Protein AF-A0A7S0N996-F1 (afdb_monomer_lite)

Structure (mmCIF, N/CA/C/O backbone):
data_AF-A0A7S0N996-F1
#
_entry.id   AF-A0A7S0N996-F1
#
loop_
_atom_site.group_PDB
_atom_site.id
_atom_site.type_symbol
_atom_site.label_atom_id
_atom_site.label_alt_id
_atom_site.label_comp_id
_atom_site.label_asym_id
_atom_site.label_entity_id
_atom_site.label_seq_id
_atom_site.pdbx_PDB_ins_code
_atom_site.Cartn_x
_atom_site.Cartn_y
_atom_site.Cartn_z
_atom_site.occupancy
_atom_site.B_iso_or_equiv
_atom_site.auth_seq_id
_atom_site.auth_comp_id
_atom_site.auth_asym_id
_atom_site.auth_atom_id
_atom_site.pdbx_PDB_model_num
ATOM 1 N N . GLY A 1 1 ? -35.778 27.002 -50.101 1.00 38.50 1 GLY A N 1
ATOM 2 C CA . GLY A 1 1 ? -34.423 27.244 -50.626 1.00 38.50 1 GLY A CA 1
ATOM 3 C C . GLY A 1 1 ? -33.429 27.182 -49.489 1.00 38.50 1 GLY A C 1
ATOM 4 O O . GLY A 1 1 ? -33.767 27.632 -48.405 1.00 38.50 1 GLY A O 1
ATOM 5 N N . ALA A 1 2 ? -32.257 26.606 -49.738 1.00 42.69 2 ALA A N 1
ATOM 6 C CA . ALA A 1 2 ? -31.027 26.689 -48.944 1.00 42.69 2 ALA A CA 1
ATOM 7 C C . ALA A 1 2 ? -29.924 26.054 -49.816 1.00 42.69 2 ALA A C 1
ATOM 9 O O . ALA A 1 2 ? -30.187 24.989 -50.382 1.00 42.69 2 ALA A O 1
ATOM 10 N N . PRO A 1 3 ? -28.748 26.674 -50.013 1.00 46.84 3 PRO A N 1
ATOM 11 C CA . PRO A 1 3 ? -27.712 26.084 -50.854 1.00 46.84 3 PRO A CA 1
ATOM 12 C C . PRO A 1 3 ? -27.053 24.897 -50.143 1.00 46.84 3 PRO A C 1
ATOM 14 O O . PRO A 1 3 ? -26.686 24.994 -48.972 1.00 46.84 3 PRO A O 1
ATOM 17 N N . GLN A 1 4 ? -26.852 23.792 -50.863 1.00 57.84 4 GLN A N 1
ATOM 18 C CA . GLN A 1 4 ? -25.904 22.764 -50.429 1.00 57.84 4 GLN A CA 1
ATOM 19 C C . GLN A 1 4 ? -24.494 23.379 -50.413 1.00 57.84 4 GLN A C 1
ATOM 21 O O . GLN A 1 4 ? -24.141 24.185 -51.275 1.00 57.84 4 GLN A O 1
ATOM 26 N N . SER A 1 5 ? -23.721 23.080 -49.370 1.00 52.94 5 SER A N 1
ATOM 27 C CA . SER A 1 5 ? -22.524 23.842 -49.004 1.00 52.94 5 SER A CA 1
ATOM 28 C C . SER A 1 5 ? -21.416 23.788 -50.059 1.00 52.94 5 SER A C 1
ATOM 30 O O . SER A 1 5 ? -20.897 22.714 -50.353 1.00 52.94 5 SER A O 1
ATOM 32 N N . ALA A 1 6 ? -20.957 24.958 -50.523 1.00 53.00 6 ALA A N 1
ATOM 33 C CA . ALA A 1 6 ? -19.865 25.094 -51.499 1.00 53.00 6 ALA A CA 1
ATOM 34 C C . ALA A 1 6 ? -18.548 24.402 -51.078 1.00 53.00 6 ALA A C 1
ATOM 36 O O . ALA A 1 6 ? -17.743 24.029 -51.934 1.00 53.00 6 ALA A O 1
ATOM 37 N N . ASN A 1 7 ? -18.352 24.164 -49.775 1.00 54.06 7 ASN A N 1
ATOM 38 C CA . ASN A 1 7 ? -17.233 23.386 -49.236 1.00 54.06 7 ASN A CA 1
ATOM 39 C C . ASN A 1 7 ? -17.129 21.975 -49.848 1.00 54.06 7 ASN A C 1
ATOM 41 O O . ASN A 1 7 ? -16.018 21.464 -49.974 1.00 54.06 7 ASN A O 1
ATOM 45 N N . ASP A 1 8 ? -18.246 21.367 -50.268 1.00 51.97 8 ASP A N 1
ATOM 46 C CA . ASP A 1 8 ? -18.259 20.004 -50.823 1.00 51.97 8 ASP A CA 1
ATOM 47 C C . ASP A 1 8 ? -17.981 19.932 -52.338 1.00 51.97 8 ASP A C 1
ATOM 49 O O . ASP A 1 8 ? -17.850 18.856 -52.913 1.00 51.97 8 ASP A O 1
ATOM 53 N N . ILE A 1 9 ? -17.831 21.087 -52.996 1.00 49.72 9 ILE A N 1
ATOM 54 C CA . ILE A 1 9 ? -17.288 21.177 -54.362 1.00 49.72 9 ILE A CA 1
ATOM 55 C C . ILE A 1 9 ? -15.764 21.372 -54.306 1.00 49.72 9 ILE A C 1
ATOM 57 O O . ILE A 1 9 ? -15.022 20.782 -55.094 1.00 49.72 9 ILE A O 1
ATOM 61 N N . PHE A 1 10 ? -15.269 22.123 -53.315 1.00 49.12 10 PHE A N 1
ATOM 62 C CA . PHE A 1 10 ? -13.830 22.244 -53.055 1.00 49.12 10 PHE A CA 1
ATOM 63 C C . PHE A 1 10 ? -13.195 20.927 -52.574 1.00 49.12 10 PHE A C 1
ATOM 65 O O . PHE A 1 10 ? -12.035 20.669 -52.902 1.00 49.12 10 PHE A O 1
ATOM 72 N N . SER A 1 11 ? -13.943 20.075 -51.859 1.00 53.28 11 SER A N 1
ATOM 73 C CA . SER A 1 11 ? -13.468 18.769 -51.370 1.00 53.28 11 SER A CA 1
ATOM 74 C C . SER A 1 11 ? -13.118 17.784 -52.498 1.00 53.28 11 SER A C 1
ATOM 76 O O . SER A 1 11 ? -12.162 17.020 -52.356 1.00 53.28 11 SER A O 1
ATOM 78 N N . MET A 1 12 ? -13.825 17.833 -53.636 1.00 54.50 12 MET A N 1
ATOM 79 C CA . MET A 1 12 ? -13.528 16.994 -54.806 1.00 54.50 12 MET A CA 1
ATOM 80 C C . MET A 1 12 ? -12.436 17.575 -55.714 1.00 54.50 12 MET A C 1
ATOM 82 O O . MET A 1 12 ? -11.621 16.814 -56.235 1.00 54.50 12 MET A O 1
ATOM 86 N N . PHE A 1 13 ? -12.384 18.899 -55.910 1.00 49.06 13 PHE A N 1
ATOM 87 C CA . PHE A 1 13 ? -11.410 19.494 -56.838 1.00 49.06 13 PHE A CA 1
ATOM 88 C C . PHE A 1 13 ? -9.989 19.566 -56.255 1.00 49.06 13 PHE A C 1
ATOM 90 O O . PHE A 1 13 ? -9.013 19.389 -56.982 1.00 49.06 13 PHE A O 1
ATOM 97 N N . PHE A 1 14 ? -9.845 19.700 -54.931 1.00 55.62 14 PHE A N 1
ATOM 98 C CA . PHE A 1 14 ? -8.566 19.486 -54.238 1.00 55.62 14 PHE A CA 1
ATOM 99 C C . PHE A 1 14 ? -8.318 17.994 -53.948 1.00 55.62 14 PHE A C 1
ATOM 101 O O . PHE A 1 14 ? -7.927 17.606 -52.844 1.00 55.62 14 PHE A O 1
ATOM 108 N N . GLY A 1 15 ? -8.492 17.156 -54.979 1.00 49.84 15 GLY A N 1
ATOM 109 C CA . GLY A 1 15 ? -8.227 15.710 -55.015 1.00 49.84 15 GLY A CA 1
ATOM 110 C C . GLY A 1 15 ? -6.738 15.347 -54.909 1.00 49.84 15 GLY A C 1
ATOM 111 O O . GLY A 1 15 ? -6.200 14.599 -55.718 1.00 49.84 15 GLY A O 1
ATOM 112 N N . GLY A 1 16 ? -6.057 15.905 -53.910 1.00 49.44 16 GLY A N 1
ATOM 113 C CA . GLY A 1 16 ? -4.620 15.809 -53.660 1.00 49.44 16 GLY A CA 1
ATOM 114 C C . GLY A 1 16 ? -4.308 15.475 -52.204 1.00 49.44 16 GLY A C 1
ATOM 115 O O . GLY A 1 16 ? -3.253 15.858 -51.699 1.00 49.44 16 GLY A O 1
ATOM 116 N N . GLY A 1 17 ? -5.230 14.779 -51.526 1.00 50.62 17 GLY A N 1
ATOM 117 C CA . GLY A 1 17 ? -5.144 14.354 -50.129 1.00 50.62 17 GLY A CA 1
ATOM 118 C C . GLY A 1 17 ? -4.004 13.371 -49.857 1.00 50.62 17 GLY A C 1
ATOM 119 O O . GLY A 1 17 ? -4.235 12.208 -49.525 1.00 50.62 17 GLY A O 1
ATOM 120 N N . ARG A 1 18 ? -2.757 13.852 -49.940 1.00 52.50 18 ARG A N 1
ATOM 121 C CA . ARG A 1 18 ? -1.587 13.222 -49.329 1.00 52.50 18 ARG A CA 1
ATOM 122 C C . ARG A 1 18 ? -1.895 13.056 -47.843 1.00 52.50 18 ARG A C 1
ATOM 124 O O . ARG A 1 18 ? -1.669 13.979 -47.065 1.00 52.50 18 ARG A O 1
ATOM 131 N N . ARG A 1 19 ? -2.369 11.869 -47.436 1.00 55.25 19 ARG A N 1
ATOM 132 C CA . ARG A 1 19 ? -2.269 11.423 -46.040 1.00 55.25 19 ARG A CA 1
ATOM 133 C C . ARG A 1 19 ? -0.824 11.668 -45.639 1.00 55.25 19 ARG A C 1
ATOM 135 O O . ARG A 1 19 ? 0.069 11.032 -46.200 1.00 55.25 19 ARG A O 1
ATOM 142 N N . GLN A 1 20 ? -0.603 12.636 -44.752 1.00 55.50 20 GLN A N 1
ATOM 143 C CA . GLN A 1 20 ? 0.731 13.048 -44.352 1.00 55.50 20 GLN A CA 1
ATOM 144 C C . GLN A 1 20 ? 1.367 11.859 -43.640 1.00 55.50 20 GLN A C 1
ATOM 146 O O . GLN A 1 20 ? 1.100 11.602 -42.468 1.00 55.50 20 GLN A O 1
ATOM 151 N N . LYS A 1 21 ? 2.144 11.078 -44.402 1.00 54.69 21 LYS A N 1
ATOM 152 C CA . LYS A 1 21 ? 2.903 9.933 -43.908 1.00 54.69 21 LYS A CA 1
ATOM 153 C C . LYS A 1 21 ? 3.664 10.451 -42.696 1.00 54.69 21 LYS A C 1
ATOM 155 O O . LYS A 1 21 ? 4.382 11.439 -42.824 1.00 54.69 21 LYS A O 1
ATOM 160 N N . GLN A 1 22 ? 3.423 9.870 -41.522 1.00 55.78 22 GLN A N 1
ATOM 161 C CA . GLN A 1 22 ? 4.000 10.374 -40.280 1.00 55.78 22 GLN A CA 1
ATOM 162 C C . GLN A 1 22 ? 5.508 10.104 -40.301 1.00 55.78 22 GLN A C 1
ATOM 164 O O . GLN A 1 22 ? 5.972 9.061 -39.854 1.00 55.78 22 GLN A O 1
ATOM 169 N N . THR A 1 23 ? 6.269 11.044 -40.864 1.00 57.09 23 THR A N 1
ATOM 170 C CA . THR A 1 23 ? 7.735 11.017 -40.992 1.00 57.09 23 THR A CA 1
ATOM 171 C C . THR A 1 23 ? 8.411 11.380 -39.663 1.00 57.09 23 THR A C 1
ATOM 173 O O . THR A 1 23 ? 9.421 12.075 -39.631 1.00 57.09 23 THR A O 1
ATOM 176 N N . GLY A 1 24 ? 7.828 10.935 -38.549 1.00 64.62 24 GLY A N 1
ATOM 177 C CA . GLY A 1 24 ? 8.501 10.880 -37.258 1.00 64.62 24 GLY A CA 1
ATOM 178 C C . GLY A 1 24 ? 9.167 9.512 -37.087 1.00 64.62 24 GLY A C 1
ATOM 179 O O . GLY A 1 24 ? 8.684 8.527 -37.657 1.00 64.62 24 GLY A O 1
ATOM 180 N N . PRO A 1 25 ? 10.253 9.407 -36.304 1.00 71.25 25 PRO A N 1
ATOM 181 C CA . PRO A 1 25 ? 10.722 8.106 -35.845 1.00 71.25 25 PRO A CA 1
ATOM 182 C C . PRO A 1 25 ? 9.594 7.424 -35.059 1.00 71.25 25 PRO A C 1
ATOM 184 O O . PRO A 1 25 ? 8.898 8.065 -34.268 1.00 71.25 25 PRO A O 1
ATOM 187 N N . LYS A 1 26 ? 9.389 6.122 -35.282 1.00 80.69 26 LYS A N 1
ATOM 188 C CA . LYS A 1 26 ? 8.405 5.351 -34.507 1.00 80.69 26 LYS A CA 1
ATOM 189 C C . LYS A 1 26 ? 8.825 5.336 -33.031 1.00 80.69 26 LYS A C 1
ATOM 191 O O . LYS A 1 26 ? 10.022 5.327 -32.748 1.00 80.69 26 LYS A O 1
ATOM 196 N N . LYS A 1 27 ? 7.861 5.290 -32.108 1.00 86.25 27 LYS A N 1
ATOM 197 C CA . LYS A 1 27 ? 8.121 4.906 -30.712 1.00 86.25 27 LYS A CA 1
ATOM 198 C C . LYS A 1 27 ? 8.148 3.375 -30.613 1.00 86.25 27 LYS A C 1
ATOM 200 O O . LYS A 1 27 ? 7.393 2.714 -31.330 1.00 86.25 27 LYS A O 1
ATOM 205 N N . GLY A 1 28 ? 8.999 2.835 -29.750 1.00 87.19 28 GLY A N 1
ATOM 206 C CA . GLY A 1 28 ? 8.935 1.454 -29.281 1.00 87.19 28 GLY A CA 1
ATOM 207 C C . GLY A 1 28 ? 7.719 1.209 -28.384 1.00 87.19 28 GLY A C 1
ATOM 208 O O . GLY A 1 28 ? 6.983 2.135 -28.037 1.00 87.19 28 GLY A O 1
ATOM 209 N N . GLU A 1 29 ? 7.505 -0.053 -28.027 1.00 90.19 29 GLU A N 1
ATOM 210 C CA . GLU A 1 29 ? 6.394 -0.477 -27.172 1.00 90.19 29 GLU A CA 1
ATOM 211 C C . GLU A 1 29 ? 6.704 -0.216 -25.688 1.00 90.19 29 GLU A C 1
ATOM 213 O O . GLU A 1 29 ? 7.838 -0.387 -25.235 1.00 90.19 29 GLU A O 1
ATOM 218 N N . ASP A 1 30 ? 5.691 0.209 -24.929 1.00 94.38 30 ASP A N 1
ATOM 219 C CA . ASP A 1 30 ? 5.828 0.560 -23.512 1.00 94.38 30 ASP A CA 1
ATOM 220 C C . ASP A 1 30 ? 5.739 -0.689 -22.620 1.00 94.38 30 ASP A C 1
ATOM 222 O O . ASP A 1 30 ? 4.829 -1.510 -22.760 1.00 94.38 30 ASP A O 1
ATOM 226 N N . VAL A 1 31 ? 6.661 -0.826 -21.663 1.00 93.50 31 VAL A N 1
ATOM 227 C CA . VAL A 1 31 ? 6.769 -2.014 -20.799 1.00 93.50 31 VAL A CA 1
ATOM 228 C C . VAL A 1 31 ? 6.106 -1.745 -19.451 1.00 93.50 31 VAL A C 1
ATOM 230 O O . VAL A 1 31 ? 6.525 -0.864 -18.702 1.00 93.50 31 VAL A O 1
ATOM 233 N N . VAL A 1 32 ? 5.077 -2.526 -19.113 1.00 95.25 32 VAL A N 1
ATOM 234 C CA . VAL A 1 32 ? 4.326 -2.379 -17.857 1.00 95.25 32 VAL A CA 1
ATOM 235 C C . VAL A 1 32 ? 4.833 -3.364 -16.802 1.00 95.25 32 VAL A C 1
ATOM 237 O O . VAL A 1 32 ? 4.726 -4.575 -16.980 1.00 95.25 32 VAL A O 1
ATOM 240 N N . HIS A 1 33 ? 5.313 -2.851 -15.669 1.00 94.62 33 HIS A N 1
ATOM 241 C CA . HIS A 1 33 ? 5.739 -3.654 -14.519 1.00 94.62 33 HIS A CA 1
ATOM 242 C C . HIS A 1 33 ? 4.895 -3.330 -13.284 1.00 94.62 33 HIS A C 1
ATOM 244 O O . HIS A 1 33 ? 4.773 -2.174 -12.887 1.00 94.62 33 HIS A O 1
ATOM 250 N N . GLN A 1 34 ? 4.326 -4.348 -12.639 1.00 95.44 34 GLN A N 1
ATOM 251 C CA . GLN A 1 34 ? 3.643 -4.174 -11.355 1.00 95.44 34 GLN A CA 1
ATOM 252 C C . GLN A 1 34 ? 4.662 -4.220 -10.210 1.00 95.44 34 GLN A C 1
ATOM 254 O O . GLN A 1 34 ? 5.516 -5.104 -10.171 1.00 95.44 34 GLN A O 1
ATOM 259 N N . ILE A 1 35 ? 4.574 -3.262 -9.286 1.00 95.06 35 ILE A N 1
ATOM 260 C CA . ILE A 1 35 ? 5.401 -3.196 -8.078 1.00 95.06 35 ILE A CA 1
ATOM 261 C C . ILE A 1 35 ? 4.498 -3.389 -6.866 1.00 95.06 35 ILE A C 1
ATOM 263 O O . ILE A 1 35 ? 3.675 -2.521 -6.587 1.00 95.06 35 ILE A O 1
ATOM 267 N N . SER A 1 36 ? 4.696 -4.462 -6.105 1.00 94.88 36 SER A N 1
ATOM 268 C CA . SER A 1 36 ? 4.076 -4.617 -4.785 1.00 94.88 36 SER A CA 1
ATOM 269 C C . SER A 1 36 ? 4.712 -3.649 -3.771 1.00 94.88 36 SER A C 1
ATOM 271 O O . SER A 1 36 ? 5.942 -3.505 -3.758 1.00 94.88 36 SER A O 1
ATOM 273 N N . VAL A 1 37 ? 3.910 -2.935 -2.973 1.00 95.75 37 VAL A N 1
ATOM 274 C CA . VAL A 1 37 ? 4.365 -1.885 -2.038 1.00 95.75 37 VAL A CA 1
ATOM 275 C C . VAL A 1 37 ? 3.580 -1.923 -0.724 1.00 95.75 37 VAL A C 1
ATOM 277 O O . VAL A 1 37 ? 2.347 -1.926 -0.731 1.00 95.75 37 VAL A O 1
ATOM 280 N N . ASP A 1 38 ? 4.298 -1.866 0.399 1.00 95.44 38 ASP A N 1
ATOM 281 C CA . ASP A 1 38 ? 3.735 -1.814 1.750 1.00 95.44 38 ASP A CA 1
ATOM 282 C C . ASP A 1 38 ? 2.984 -0.509 2.055 1.00 95.44 38 ASP A C 1
ATOM 284 O O . ASP A 1 38 ? 3.335 0.578 1.588 1.00 95.44 38 ASP A O 1
ATOM 288 N N . LEU A 1 39 ? 2.006 -0.570 2.962 1.00 95.31 39 LEU A N 1
ATOM 289 C CA . LEU A 1 39 ? 1.338 0.638 3.463 1.00 95.31 39 LEU A CA 1
ATOM 290 C C . LEU A 1 39 ? 2.283 1.586 4.222 1.00 95.31 39 LEU A C 1
ATOM 292 O O . LEU A 1 39 ? 2.136 2.803 4.112 1.00 95.31 39 LEU A O 1
ATOM 296 N N . ALA A 1 40 ? 3.286 1.051 4.925 1.00 94.38 40 ALA A N 1
ATOM 297 C CA . ALA A 1 40 ? 4.324 1.852 5.576 1.00 94.38 40 ALA A CA 1
ATOM 298 C C . ALA A 1 40 ? 5.247 2.558 4.562 1.00 94.38 40 ALA A C 1
ATOM 300 O O . ALA A 1 40 ? 5.635 3.707 4.786 1.00 94.38 40 ALA A O 1
ATOM 301 N N . ASP A 1 41 ? 5.535 1.917 3.423 1.00 95.12 41 ASP A N 1
ATOM 302 C CA . ASP A 1 41 ? 6.307 2.503 2.321 1.00 95.12 41 ASP A CA 1
ATOM 303 C C . ASP A 1 41 ? 5.535 3.650 1.648 1.00 95.12 41 ASP A C 1
ATOM 305 O O . ASP A 1 41 ? 6.104 4.709 1.390 1.00 95.12 41 ASP A O 1
ATOM 309 N N . LEU A 1 42 ? 4.227 3.479 1.415 1.00 95.00 42 LEU A N 1
ATOM 310 C CA . LEU A 1 42 ? 3.353 4.522 0.850 1.00 95.00 42 LEU A CA 1
ATOM 311 C C . LEU A 1 42 ? 3.148 5.719 1.794 1.00 95.00 42 LEU A C 1
ATOM 313 O O . LEU A 1 42 ? 2.831 6.819 1.338 1.00 95.00 42 LEU A O 1
ATOM 317 N N . TYR A 1 43 ? 3.298 5.518 3.104 1.00 95.56 43 TYR A N 1
ATOM 318 C CA . TYR A 1 43 ? 3.200 6.578 4.108 1.00 95.56 43 TYR A CA 1
ATOM 319 C C . TYR A 1 43 ? 4.516 7.366 4.221 1.00 95.56 43 TYR A C 1
ATOM 321 O O . TYR A 1 43 ? 4.519 8.597 4.162 1.00 95.56 43 TYR A O 1
ATOM 329 N N . ASN A 1 44 ? 5.648 6.665 4.345 1.00 93.81 44 ASN A N 1
ATOM 330 C CA . ASN A 1 44 ? 6.962 7.282 4.552 1.00 93.81 44 ASN A CA 1
ATOM 331 C C . ASN A 1 44 ? 7.631 7.767 3.254 1.00 93.81 44 ASN A C 1
ATOM 333 O O . ASN A 1 44 ? 8.446 8.690 3.300 1.00 93.81 44 ASN A O 1
ATOM 337 N N . GLY A 1 45 ? 7.260 7.200 2.105 1.00 94.06 45 GLY A N 1
ATOM 338 C CA . GLY A 1 45 ? 7.967 7.370 0.837 1.00 94.06 45 GLY A CA 1
ATOM 339 C C . GLY A 1 45 ? 9.254 6.537 0.795 1.00 94.06 45 GLY A C 1
ATOM 340 O O . GLY A 1 45 ? 9.939 6.370 1.805 1.00 94.06 45 GLY A O 1
ATOM 341 N N . LYS A 1 46 ? 9.587 5.976 -0.372 1.00 94.94 46 LYS A N 1
ATOM 342 C CA . LYS A 1 46 ? 10.714 5.037 -0.521 1.00 94.94 46 LYS A CA 1
ATOM 343 C C . LYS A 1 46 ? 11.226 4.990 -1.954 1.00 94.94 46 LYS A C 1
ATOM 345 O O . LYS A 1 46 ? 10.450 5.079 -2.898 1.00 94.94 46 LYS A O 1
ATOM 350 N N . VAL A 1 47 ? 12.526 4.776 -2.123 1.00 95.75 47 VAL A N 1
ATOM 351 C CA . VAL A 1 47 ? 13.123 4.478 -3.432 1.00 95.75 47 VAL A CA 1
ATOM 352 C C . VAL A 1 47 ? 13.275 2.964 -3.554 1.00 95.75 47 VAL A C 1
ATOM 354 O O . VAL A 1 47 ? 14.043 2.357 -2.807 1.00 95.75 47 VAL A O 1
ATOM 357 N N . LYS A 1 48 ? 12.532 2.333 -4.471 1.00 94.94 48 LYS A N 1
ATOM 358 C CA . LYS A 1 48 ? 12.603 0.883 -4.714 1.00 94.94 48 LYS A CA 1
ATOM 359 C C . LYS A 1 48 ? 13.370 0.621 -6.009 1.00 94.94 48 LYS A C 1
ATOM 361 O O . LYS A 1 48 ? 12.895 0.948 -7.095 1.00 94.94 48 LYS A O 1
ATOM 366 N N . LYS A 1 49 ? 14.568 0.043 -5.889 1.00 95.25 49 LYS A N 1
ATOM 367 C CA . LYS A 1 49 ? 15.419 -0.309 -7.036 1.00 95.25 49 LYS A CA 1
ATOM 368 C C . LYS A 1 49 ? 14.955 -1.635 -7.641 1.00 95.25 49 LYS A C 1
ATOM 370 O O . LYS A 1 49 ? 14.751 -2.602 -6.908 1.00 95.25 49 LYS A O 1
ATOM 375 N N . LEU A 1 50 ? 14.792 -1.684 -8.959 1.00 93.75 50 LEU A N 1
ATOM 376 C CA . LEU A 1 50 ? 14.309 -2.849 -9.701 1.00 93.75 50 LEU A CA 1
ATOM 377 C C . LEU A 1 50 ? 15.211 -3.120 -10.902 1.00 93.75 50 LEU A C 1
ATOM 379 O O . LEU A 1 50 ? 15.525 -2.215 -11.669 1.00 93.75 50 LEU A O 1
ATOM 383 N N . ALA A 1 51 ? 15.614 -4.378 -11.074 1.00 94.19 51 ALA A N 1
ATOM 384 C CA . ALA A 1 51 ? 16.382 -4.800 -12.237 1.00 94.19 51 ALA A CA 1
ATOM 385 C C . ALA A 1 51 ? 15.444 -5.264 -13.358 1.00 94.19 51 ALA A C 1
ATOM 387 O O . ALA A 1 51 ? 14.651 -6.182 -13.152 1.00 94.19 51 ALA A O 1
ATOM 388 N N . ILE A 1 52 ? 15.570 -4.659 -14.537 1.00 93.75 52 ILE A N 1
ATOM 389 C CA . ILE A 1 52 ? 14.816 -4.986 -15.750 1.00 93.75 52 ILE A CA 1
ATOM 390 C C . ILE A 1 52 ? 15.806 -5.426 -16.829 1.00 93.75 52 ILE A C 1
ATOM 392 O O . ILE A 1 52 ? 16.878 -4.844 -16.983 1.00 93.75 52 ILE A O 1
ATOM 396 N N . ASN A 1 53 ? 15.445 -6.462 -17.583 1.00 92.62 53 ASN A N 1
ATOM 397 C CA . ASN A 1 53 ? 16.242 -6.946 -18.706 1.00 92.62 53 ASN A CA 1
ATOM 398 C C . ASN A 1 53 ? 15.721 -6.302 -19.998 1.00 92.62 53 ASN A C 1
ATOM 400 O O . ASN A 1 53 ? 14.754 -6.800 -20.575 1.00 92.62 53 ASN A O 1
ATOM 404 N N . ARG A 1 54 ? 16.349 -5.206 -20.437 1.00 92.38 54 ARG A N 1
ATOM 405 C CA . ARG A 1 54 ? 16.021 -4.516 -21.697 1.00 92.38 54 ARG A CA 1
ATOM 406 C C . ARG A 1 54 ? 16.830 -5.081 -22.866 1.00 92.38 54 ARG A C 1
ATOM 408 O O . ARG A 1 54 ? 17.946 -5.571 -22.682 1.00 92.38 54 ARG A O 1
ATOM 415 N N . LYS A 1 55 ? 16.286 -5.013 -24.079 1.00 91.06 55 LYS A N 1
ATOM 416 C CA . LYS A 1 55 ? 17.004 -5.301 -25.330 1.00 91.06 55 LYS A CA 1
ATOM 417 C C . LYS A 1 55 ? 17.616 -4.013 -25.876 1.00 91.06 55 LYS A C 1
ATOM 419 O O . LYS A 1 55 ? 16.925 -3.007 -26.005 1.00 91.06 55 LYS A O 1
ATOM 424 N N . VAL A 1 56 ? 18.900 -4.070 -26.216 1.00 90.88 56 VAL A N 1
ATOM 425 C CA . VAL A 1 56 ? 19.688 -2.956 -26.768 1.00 90.88 56 VAL A CA 1
ATOM 426 C C . VAL A 1 56 ? 20.444 -3.470 -28.003 1.00 90.88 56 VAL A C 1
ATOM 428 O O . VAL A 1 56 ? 20.962 -4.593 -27.959 1.00 90.88 56 VAL A O 1
ATOM 431 N N . PRO A 1 57 ? 20.526 -2.724 -29.121 1.00 89.25 57 PRO A N 1
ATOM 432 C CA . PRO A 1 57 ? 21.379 -3.106 -30.247 1.00 89.25 57 PRO A CA 1
ATOM 433 C C . PRO A 1 57 ? 22.853 -3.145 -29.815 1.00 89.25 57 PRO A C 1
ATOM 435 O O . PRO A 1 57 ? 23.319 -2.247 -29.122 1.00 89.25 57 PRO A O 1
ATOM 438 N N . VAL A 1 58 ? 23.606 -4.171 -30.234 1.00 85.38 58 VAL A N 1
ATOM 439 C CA . VAL A 1 58 ? 25.035 -4.321 -29.867 1.00 85.38 58 VAL A CA 1
ATOM 440 C C . VAL A 1 58 ? 25.863 -3.103 -30.297 1.00 85.38 58 VAL A C 1
ATOM 442 O O . VAL A 1 58 ? 26.719 -2.660 -29.538 1.00 85.38 58 VAL A O 1
ATOM 445 N N . ASN A 1 59 ? 25.557 -2.552 -31.475 1.00 83.56 59 ASN A N 1
ATOM 446 C CA . ASN A 1 59 ? 26.109 -1.304 -31.991 1.00 83.56 59 ASN A CA 1
ATOM 447 C C . ASN A 1 59 ? 24.932 -0.322 -32.177 1.00 83.56 59 ASN A C 1
ATOM 449 O O . ASN A 1 59 ? 24.160 -0.516 -33.120 1.00 83.56 59 ASN A O 1
ATOM 453 N N . PRO A 1 60 ? 24.730 0.682 -31.301 1.00 72.56 60 PRO A N 1
ATOM 454 C CA . PRO A 1 60 ? 23.595 1.604 -31.409 1.00 72.56 60 PRO A CA 1
ATOM 455 C C . PRO A 1 60 ? 23.747 2.625 -32.550 1.00 72.56 60 PRO A C 1
ATOM 457 O O . PRO A 1 60 ? 22.744 3.020 -33.142 1.00 72.56 60 PRO A O 1
ATOM 460 N N . ASP A 1 61 ? 24.983 3.007 -32.888 1.00 74.69 61 ASP A N 1
ATOM 461 C CA . ASP A 1 61 ? 25.297 4.020 -33.909 1.00 74.69 61 ASP A CA 1
ATOM 462 C C . ASP A 1 61 ? 25.458 3.441 -35.330 1.00 74.69 61 ASP A C 1
ATOM 464 O O . ASP A 1 61 ? 25.486 4.182 -36.317 1.00 74.69 61 ASP A O 1
ATOM 468 N N . GLU A 1 62 ? 25.571 2.113 -35.469 1.00 78.19 62 GLU A N 1
ATOM 469 C CA . GLU A 1 62 ? 25.706 1.461 -36.777 1.00 78.19 62 GLU A CA 1
ATOM 470 C C . GLU A 1 62 ? 24.345 1.394 -37.487 1.00 78.19 62 GLU A C 1
ATOM 472 O O . GLU A 1 62 ? 23.335 0.968 -36.921 1.00 78.19 62 GLU A O 1
ATOM 477 N N . LYS A 1 63 ? 24.308 1.777 -38.770 1.00 76.44 63 LYS A N 1
ATOM 478 C CA . LYS A 1 63 ? 23.094 1.639 -39.586 1.00 76.44 63 LYS A CA 1
ATOM 479 C C . LYS A 1 63 ? 22.721 0.152 -39.703 1.00 76.44 63 LYS A C 1
ATOM 481 O O . LYS A 1 63 ? 23.573 -0.649 -40.090 1.00 76.44 63 LYS A O 1
ATOM 486 N N . PRO A 1 64 ? 21.466 -0.233 -39.411 1.00 80.44 64 PRO A N 1
ATOM 487 C CA . PRO A 1 64 ? 21.073 -1.635 -39.373 1.00 80.44 64 PRO A CA 1
ATOM 488 C C . PRO A 1 64 ? 21.153 -2.251 -40.776 1.00 80.44 64 PRO A C 1
ATOM 490 O O . PRO A 1 64 ? 20.770 -1.617 -41.763 1.00 80.44 64 PRO A O 1
ATOM 493 N N . LYS A 1 65 ? 21.660 -3.485 -40.882 1.00 84.62 65 LYS A N 1
ATOM 494 C CA . LYS A 1 65 ? 21.901 -4.126 -42.186 1.00 84.62 65 LYS A CA 1
ATOM 495 C C . LYS A 1 65 ? 20.577 -4.434 -42.877 1.00 84.62 65 LYS A C 1
ATOM 497 O O . LYS A 1 65 ? 19.653 -4.924 -42.234 1.00 84.62 65 LYS A O 1
ATOM 502 N N . ALA A 1 66 ? 20.474 -4.157 -44.174 1.00 86.31 66 ALA A N 1
ATOM 503 C CA . ALA A 1 66 ? 19.287 -4.491 -44.958 1.00 86.31 66 ALA A CA 1
ATOM 504 C C . ALA A 1 66 ? 18.970 -5.996 -44.866 1.00 86.31 66 ALA A C 1
ATOM 506 O O . ALA A 1 66 ? 19.878 -6.819 -44.810 1.00 86.31 66 ALA A O 1
ATOM 507 N N . CYS A 1 67 ? 17.687 -6.371 -44.846 1.00 87.06 67 CYS A N 1
ATOM 508 C CA . CYS A 1 67 ? 17.302 -7.772 -44.992 1.00 87.06 67 CYS A CA 1
ATOM 509 C C . CYS A 1 67 ? 17.110 -8.103 -46.477 1.00 87.06 67 CYS A C 1
ATOM 511 O O . CYS A 1 67 ? 16.053 -7.811 -47.048 1.00 87.06 67 CYS A O 1
ATOM 513 N N . ASP A 1 68 ? 18.122 -8.746 -47.064 1.00 88.00 68 ASP A N 1
ATOM 514 C CA . ASP A 1 68 ? 18.171 -9.156 -48.477 1.00 88.00 68 ASP A CA 1
ATOM 515 C C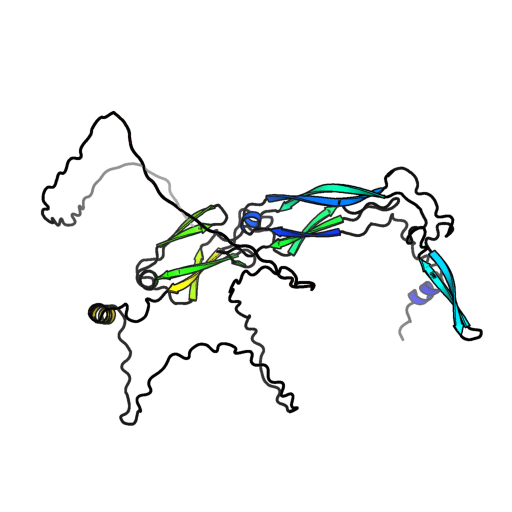 . ASP A 1 68 ? 16.929 -9.964 -48.878 1.00 88.00 68 ASP A C 1
ATOM 517 O O . ASP A 1 68 ? 16.319 -9.742 -49.916 1.00 88.00 68 ASP A O 1
ATOM 521 N N . ALA A 1 69 ? 16.471 -10.850 -47.990 1.00 87.12 69 ALA A N 1
ATOM 522 C CA . ALA A 1 69 ? 15.344 -11.748 -48.235 1.00 87.12 69 ALA A CA 1
ATOM 523 C C . ALA A 1 69 ? 13.949 -11.073 -48.184 1.00 87.12 69 ALA A C 1
ATOM 525 O O . ALA A 1 69 ? 12.941 -11.778 -48.069 1.00 87.12 69 ALA A O 1
ATOM 526 N N . CYS A 1 70 ? 13.869 -9.736 -48.207 1.00 85.00 70 CYS A N 1
ATOM 527 C CA . CYS A 1 70 ? 12.624 -8.975 -48.392 1.00 85.00 70 CYS A CA 1
ATOM 528 C C . CYS A 1 70 ? 12.821 -7.561 -48.985 1.00 85.00 70 CYS A C 1
ATOM 530 O O . CYS A 1 70 ? 11.923 -6.730 -48.851 1.00 85.00 70 CYS A O 1
ATOM 532 N N . ASP A 1 71 ? 13.976 -7.249 -49.586 1.00 85.19 71 ASP A N 1
ATOM 533 C CA . ASP A 1 71 ? 14.322 -5.920 -50.133 1.00 85.19 71 ASP A CA 1
ATOM 534 C C . ASP A 1 71 ? 14.053 -4.743 -49.172 1.00 85.19 71 ASP A C 1
ATOM 536 O O . ASP A 1 71 ? 13.509 -3.709 -49.563 1.00 85.19 71 ASP A O 1
ATOM 540 N N . THR A 1 72 ? 14.359 -4.901 -47.880 1.00 81.69 72 THR A N 1
ATOM 541 C CA . THR A 1 72 ? 14.002 -3.970 -46.779 1.00 81.69 72 THR A CA 1
ATOM 542 C C . THR A 1 72 ? 12.509 -3.734 -46.503 1.00 81.69 72 THR A C 1
ATOM 544 O O . THR A 1 72 ? 12.165 -2.988 -45.588 1.00 81.69 72 THR A O 1
ATOM 547 N N . ARG A 1 73 ? 11.590 -4.408 -47.205 1.00 84.69 73 ARG A N 1
ATOM 548 C CA . ARG A 1 73 ? 10.134 -4.193 -47.072 1.00 84.69 73 ARG A CA 1
ATOM 549 C C . ARG A 1 73 ? 9.549 -4.756 -45.773 1.00 84.69 73 ARG A C 1
ATOM 551 O O . ARG A 1 73 ? 8.414 -4.437 -45.436 1.00 84.69 73 ARG A O 1
ATOM 558 N N . GLY A 1 74 ? 10.280 -5.631 -45.077 1.00 84.56 74 GLY A N 1
ATOM 559 C CA . GLY A 1 74 ? 9.844 -6.320 -43.851 1.00 84.56 74 GLY A CA 1
ATOM 560 C C . GLY A 1 74 ? 8.834 -7.451 -44.079 1.00 84.56 74 GLY A C 1
ATOM 561 O O . GLY A 1 74 ? 8.624 -8.285 -43.202 1.00 84.56 74 GLY A O 1
ATOM 562 N N . VAL A 1 75 ? 8.244 -7.531 -45.270 1.00 90.62 75 VAL A N 1
ATOM 563 C CA . VAL A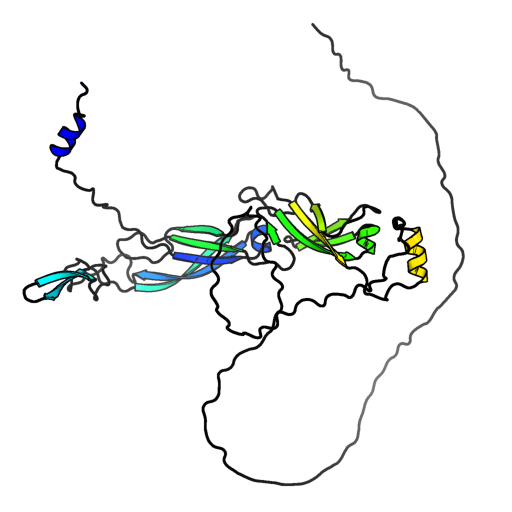 1 75 ? 7.185 -8.474 -45.641 1.00 90.62 75 VAL A CA 1
ATOM 564 C C . VAL A 1 75 ? 7.492 -9.136 -46.982 1.00 90.62 75 VAL A C 1
ATOM 566 O O . VAL A 1 75 ? 8.143 -8.544 -47.843 1.00 90.62 75 VAL A O 1
ATOM 569 N N . ARG A 1 76 ? 6.996 -10.359 -47.170 1.00 87.94 76 ARG A N 1
ATOM 570 C CA . ARG A 1 76 ? 7.008 -11.092 -48.442 1.00 87.94 76 ARG A CA 1
ATOM 571 C C . ARG A 1 76 ? 5.577 -11.283 -48.937 1.00 87.94 76 ARG A C 1
ATOM 573 O O . ARG A 1 76 ? 4.655 -11.432 -48.139 1.00 87.94 76 ARG A O 1
ATOM 580 N N . MET A 1 77 ? 5.390 -11.316 -50.252 1.00 87.69 77 MET A N 1
ATOM 581 C CA . MET A 1 77 ? 4.108 -11.695 -50.850 1.00 87.69 77 MET A CA 1
ATOM 582 C C . MET A 1 77 ? 4.092 -13.215 -51.025 1.00 87.69 77 MET A C 1
ATOM 584 O O . MET A 1 77 ? 4.839 -13.746 -51.843 1.00 87.69 77 MET A O 1
ATOM 588 N N . MET A 1 78 ? 3.272 -13.915 -50.242 1.00 86.75 78 MET A N 1
ATOM 589 C CA . MET A 1 78 ? 3.064 -15.355 -50.372 1.00 86.75 78 MET A CA 1
ATOM 590 C C . MET A 1 78 ? 1.791 -15.617 -51.179 1.00 86.75 78 MET A C 1
ATOM 592 O O . MET A 1 78 ? 0.725 -15.075 -50.891 1.00 86.75 78 MET A O 1
ATOM 596 N N . THR A 1 79 ? 1.900 -16.459 -52.198 1.00 88.25 79 THR A N 1
ATOM 597 C CA . THR A 1 79 ? 0.809 -16.746 -53.134 1.00 88.25 79 THR A CA 1
ATOM 598 C C . THR A 1 79 ? 0.085 -18.019 -52.704 1.00 88.25 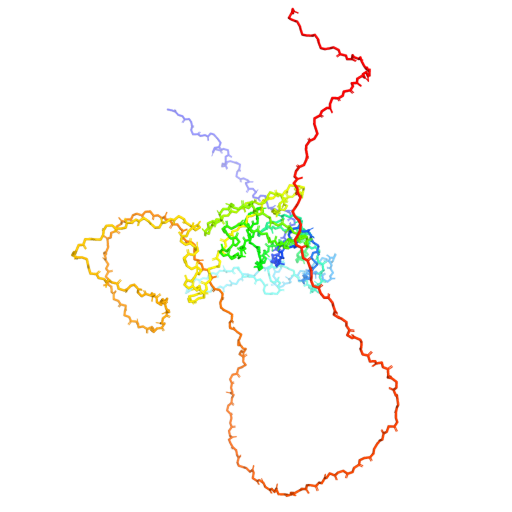79 THR A C 1
ATOM 600 O O . THR A 1 79 ? 0.623 -19.113 -52.853 1.00 88.25 79 THR A O 1
ATOM 603 N N . ARG A 1 80 ? -1.134 -17.893 -52.164 1.00 88.00 80 ARG A N 1
ATOM 604 C CA . ARG A 1 80 ? -1.954 -19.024 -51.705 1.00 88.00 80 ARG A CA 1
ATOM 605 C C . ARG A 1 80 ? -3.086 -19.298 -52.695 1.00 88.00 80 ARG A C 1
ATOM 607 O O . ARG A 1 80 ? -3.925 -18.436 -52.942 1.00 88.00 80 ARG A O 1
ATOM 614 N N . GLN A 1 81 ? -3.138 -20.513 -53.234 1.00 84.75 81 GLN A N 1
ATOM 615 C CA . GLN A 1 81 ? -4.322 -20.995 -53.950 1.00 84.75 81 GLN A CA 1
ATOM 616 C C . GLN A 1 81 ? -5.431 -21.316 -52.940 1.00 84.75 81 GLN A C 1
ATOM 618 O O . GLN A 1 81 ? -5.168 -21.922 -51.899 1.00 84.75 81 GLN A O 1
ATOM 623 N N . ILE A 1 82 ? -6.653 -20.867 -53.230 1.00 86.81 82 ILE A N 1
ATOM 624 C CA . ILE A 1 82 ? -7.839 -21.056 -52.371 1.00 86.81 82 ILE A CA 1
ATOM 625 C C . ILE A 1 82 ? -8.911 -21.900 -53.077 1.00 86.81 82 ILE A C 1
ATOM 627 O O . ILE A 1 82 ? -9.710 -22.559 -52.419 1.00 86.81 82 ILE A O 1
ATOM 631 N N . GLY A 1 83 ? -8.871 -21.967 -54.408 1.00 90.19 83 GLY A N 1
ATOM 632 C CA . GLY A 1 83 ? -9.655 -22.898 -55.215 1.00 90.19 83 GLY A CA 1
ATOM 633 C C . GLY A 1 83 ? -9.121 -22.968 -56.649 1.00 90.19 83 GLY A C 1
ATOM 634 O O . GLY A 1 83 ? -8.191 -22.227 -56.987 1.00 90.19 83 GLY A O 1
ATOM 635 N N . PRO A 1 84 ? -9.694 -23.827 -57.511 1.00 86.88 84 PRO A N 1
ATOM 636 C CA . PRO A 1 84 ? -9.350 -23.877 -58.931 1.00 86.88 84 PRO A CA 1
ATOM 637 C C . PRO A 1 84 ? -9.477 -22.488 -59.575 1.00 86.88 84 PRO A C 1
ATOM 639 O O . PRO A 1 84 ? -10.516 -21.844 -59.471 1.00 86.88 84 PRO A O 1
ATOM 642 N N . GLY A 1 85 ? -8.395 -21.992 -60.181 1.00 85.00 85 GLY A N 1
ATOM 643 C CA . GLY A 1 85 ? -8.334 -20.649 -60.777 1.00 85.00 85 GLY A CA 1
ATOM 644 C C . GLY A 1 85 ? -8.285 -19.467 -59.790 1.00 85.00 85 GLY A C 1
ATOM 645 O O . GLY A 1 85 ? -8.042 -18.344 -60.222 1.00 85.00 85 GLY A O 1
ATOM 646 N N . MET A 1 86 ? -8.455 -19.681 -58.478 1.00 84.56 86 MET A N 1
ATOM 647 C CA . MET A 1 86 ? -8.479 -18.611 -57.472 1.00 84.56 86 MET A CA 1
ATOM 648 C C . MET A 1 86 ? -7.180 -18.545 -56.662 1.00 84.56 86 MET A C 1
ATOM 650 O O . MET A 1 86 ? -6.934 -19.340 -55.748 1.00 84.56 86 MET A O 1
ATOM 654 N N . ILE A 1 87 ? -6.369 -17.537 -56.985 1.00 87.56 87 ILE A N 1
ATOM 655 C CA . ILE A 1 87 ? -5.094 -17.223 -56.339 1.00 87.56 87 ILE A CA 1
ATOM 656 C C . ILE A 1 87 ? -5.258 -15.970 -55.469 1.00 87.56 87 ILE A C 1
ATOM 658 O O . ILE A 1 87 ? -5.543 -14.895 -55.991 1.00 87.56 87 ILE A O 1
ATOM 662 N N . GLN A 1 88 ? -5.007 -16.079 -54.162 1.00 86.75 88 GLN A N 1
ATOM 663 C CA . GLN A 1 88 ? -4.860 -14.921 -53.279 1.00 86.75 88 GLN A CA 1
ATOM 664 C C . GLN A 1 88 ? -3.379 -14.677 -52.977 1.00 86.75 88 GLN A C 1
ATOM 666 O O . GLN A 1 88 ? -2.699 -15.514 -52.383 1.00 86.75 88 GLN A O 1
ATOM 671 N N . GLN A 1 89 ? -2.880 -13.495 -53.335 1.00 87.56 89 GLN A N 1
ATOM 672 C CA . GLN A 1 89 ? -1.614 -13.001 -52.800 1.00 87.56 89 GLN A CA 1
ATOM 673 C C . GLN A 1 89 ? -1.858 -12.450 -51.390 1.00 87.56 89 GLN A C 1
ATOM 675 O O . GLN A 1 89 ? -2.673 -11.547 -51.207 1.00 87.56 89 GLN A O 1
ATOM 680 N N . MET A 1 90 ? -1.163 -12.994 -50.393 1.00 89.12 90 MET A N 1
ATOM 681 C CA . MET A 1 90 ? -1.206 -12.533 -49.006 1.00 89.12 90 MET A CA 1
ATOM 682 C C . MET A 1 90 ? 0.152 -11.982 -48.579 1.00 89.12 90 MET A C 1
ATOM 684 O O . MET A 1 90 ? 1.202 -12.534 -48.903 1.00 89.12 90 MET A O 1
ATOM 688 N N . GLN A 1 91 ? 0.131 -10.871 -47.850 1.00 88.56 91 GLN A N 1
ATOM 689 C CA . GLN A 1 91 ? 1.332 -10.244 -47.315 1.00 88.56 91 GLN A CA 1
ATOM 690 C C . GLN A 1 91 ? 1.693 -10.914 -45.984 1.00 88.56 91 GLN A C 1
ATOM 692 O O . GLN A 1 91 ? 0.944 -10.818 -45.015 1.00 88.56 91 GLN A O 1
ATOM 697 N N . VAL A 1 92 ? 2.828 -11.610 -45.953 1.00 90.62 92 VAL A N 1
ATOM 698 C CA . VAL A 1 92 ? 3.330 -12.351 -44.789 1.00 90.62 92 VAL A CA 1
ATOM 699 C C . VAL A 1 92 ? 4.554 -11.628 -44.229 1.00 90.62 92 VAL A C 1
ATOM 701 O O . VAL A 1 92 ? 5.367 -11.085 -44.979 1.00 90.62 92 VAL A O 1
ATOM 704 N N . VAL A 1 93 ? 4.691 -11.600 -42.905 1.00 91.38 93 VAL A N 1
ATOM 705 C CA . VAL A 1 93 ? 5.867 -11.041 -42.220 1.00 91.38 93 VAL A CA 1
ATOM 706 C C . VAL A 1 93 ? 7.118 -11.824 -42.637 1.00 91.38 93 VAL A C 1
ATOM 708 O O . VAL A 1 93 ? 7.094 -13.048 -42.664 1.00 91.38 93 VAL A O 1
ATOM 711 N N . CYS A 1 94 ? 8.211 -11.144 -42.993 1.00 90.12 94 CYS A N 1
ATOM 712 C CA . CYS A 1 94 ? 9.445 -11.820 -43.393 1.00 90.12 94 CYS A CA 1
ATOM 713 C C . CYS A 1 94 ? 10.119 -12.471 -42.176 1.00 90.12 94 CYS A C 1
ATOM 715 O O . CYS A 1 94 ? 10.592 -11.770 -41.280 1.00 90.12 94 CYS A O 1
ATOM 717 N N . ASP A 1 95 ? 10.223 -13.802 -42.177 1.00 87.62 95 ASP A N 1
ATOM 718 C CA . ASP A 1 95 ? 10.776 -14.597 -41.066 1.00 87.62 95 ASP A CA 1
ATOM 719 C C . ASP A 1 95 ? 12.205 -14.164 -40.701 1.00 87.62 95 ASP A C 1
ATOM 721 O O . ASP A 1 95 ? 12.580 -14.112 -39.534 1.00 87.62 95 ASP A O 1
ATOM 725 N N . ASN A 1 96 ? 12.994 -13.784 -41.713 1.00 85.75 96 ASN A N 1
ATOM 726 C CA . ASN A 1 96 ? 14.417 -13.456 -41.589 1.00 85.75 96 ASN A CA 1
ATOM 727 C C . ASN A 1 96 ? 14.696 -12.030 -41.051 1.00 85.75 96 ASN A C 1
ATOM 729 O O . ASN A 1 96 ? 15.856 -11.622 -40.959 1.00 85.75 96 ASN A O 1
ATOM 733 N N . CYS A 1 97 ? 13.650 -11.252 -40.741 1.00 82.44 97 CYS A N 1
ATOM 734 C CA . CYS A 1 97 ? 13.757 -9.946 -40.071 1.00 82.44 97 CYS A CA 1
ATOM 735 C C . CYS A 1 97 ? 12.567 -9.584 -39.159 1.00 82.44 97 CYS A C 1
ATOM 737 O O . CYS A 1 97 ? 12.473 -8.440 -38.714 1.00 82.44 97 CYS A O 1
ATOM 739 N N . GLY A 1 98 ? 11.633 -10.507 -38.902 1.00 83.69 98 GLY A N 1
ATOM 740 C CA . GLY A 1 98 ? 10.499 -10.295 -37.991 1.00 83.69 98 GLY A CA 1
ATOM 741 C C . GLY A 1 98 ? 9.620 -9.079 -38.315 1.00 83.69 98 GLY A C 1
ATOM 742 O O . GLY A 1 98 ? 9.046 -8.487 -37.408 1.00 83.69 98 GLY A O 1
ATOM 743 N N . GLY A 1 99 ? 9.549 -8.655 -39.583 1.00 82.06 99 GLY A N 1
ATOM 744 C CA . GLY A 1 99 ? 8.799 -7.459 -39.995 1.00 82.06 99 GLY A CA 1
ATOM 745 C C . GLY A 1 99 ? 9.595 -6.152 -40.026 1.00 82.06 99 GLY A C 1
ATOM 746 O O . GLY A 1 99 ? 9.098 -5.161 -40.555 1.00 82.06 99 GLY A O 1
ATOM 747 N N . MET A 1 100 ? 10.828 -6.126 -39.510 1.00 80.38 100 MET A N 1
ATOM 748 C CA . MET A 1 100 ? 11.609 -4.888 -39.360 1.00 80.38 100 MET A CA 1
ATOM 749 C C . MET A 1 100 ? 12.240 -4.390 -40.670 1.00 80.38 100 MET A C 1
ATOM 751 O O . MET A 1 100 ? 12.563 -3.212 -40.787 1.00 80.38 100 MET A O 1
ATOM 755 N N . GLY A 1 101 ? 12.437 -5.275 -41.654 1.00 83.00 101 GLY A N 1
ATOM 756 C CA . GLY A 1 101 ? 13.123 -4.963 -42.918 1.00 83.00 101 GLY A CA 1
ATOM 757 C C . GLY A 1 101 ? 14.655 -4.948 -42.823 1.00 83.00 101 GLY A C 1
ATOM 758 O O . GLY A 1 101 ? 15.336 -4.878 -43.845 1.00 83.00 101 GLY A O 1
ATOM 759 N N . TYR A 1 102 ? 15.210 -5.081 -41.620 1.00 84.94 102 TYR A N 1
ATOM 760 C CA . TYR A 1 102 ? 16.645 -5.077 -41.357 1.00 84.94 102 TYR A CA 1
ATOM 761 C C . TYR A 1 102 ? 17.064 -6.201 -40.399 1.00 84.94 102 TYR A C 1
ATOM 763 O O . TYR A 1 102 ? 16.234 -6.777 -39.698 1.00 84.94 102 TYR A O 1
ATOM 771 N N . GLN A 1 103 ? 18.360 -6.500 -40.357 1.00 82.50 103 GLN A N 1
ATOM 772 C CA . GLN A 1 103 ? 18.984 -7.464 -39.454 1.00 82.50 103 GLN A CA 1
ATOM 773 C C . GLN A 1 103 ? 19.922 -6.754 -38.475 1.00 82.50 103 GLN A C 1
ATOM 775 O O . GLN A 1 103 ? 20.834 -6.027 -38.873 1.00 82.50 103 GLN A O 1
ATOM 780 N N . VAL A 1 104 ? 19.698 -6.981 -37.179 1.00 83.62 104 VAL A N 1
ATOM 781 C CA . VAL A 1 104 ? 20.439 -6.355 -36.075 1.00 83.62 104 VAL A CA 1
ATOM 782 C C . VAL A 1 104 ? 20.687 -7.391 -34.990 1.00 83.62 104 VAL A C 1
ATOM 784 O O . VAL A 1 104 ? 19.785 -8.139 -34.614 1.00 83.62 104 VAL A O 1
ATOM 787 N N . LYS A 1 105 ? 21.909 -7.416 -34.453 1.00 85.94 105 LYS A N 1
ATOM 788 C CA . LYS A 1 105 ? 22.234 -8.208 -33.264 1.00 85.94 105 LYS A CA 1
ATOM 789 C C . LYS A 1 105 ? 21.790 -7.434 -32.025 1.00 85.94 105 LYS A C 1
ATOM 791 O O . LYS A 1 105 ? 22.363 -6.392 -31.712 1.00 85.94 105 LYS A O 1
ATOM 796 N N . MET A 1 106 ? 20.776 -7.947 -31.336 1.00 87.00 106 MET A N 1
ATOM 797 C CA . MET A 1 106 ? 20.319 -7.425 -30.047 1.00 87.00 106 MET A CA 1
ATOM 798 C C . MET A 1 106 ? 21.060 -8.123 -28.904 1.00 87.00 106 MET A C 1
ATOM 800 O O . MET A 1 106 ? 21.273 -9.335 -28.945 1.00 87.00 106 MET A O 1
ATOM 804 N N . LYS A 1 107 ? 21.406 -7.367 -27.866 1.00 91.88 107 LYS A N 1
ATOM 805 C CA . LYS A 1 107 ? 21.931 -7.851 -26.588 1.00 91.88 107 LYS A CA 1
ATOM 806 C C . LYS A 1 107 ? 20.875 -7.622 -25.508 1.00 91.88 107 LYS A C 1
ATOM 808 O O . LYS A 1 107 ? 20.191 -6.601 -25.521 1.00 91.88 107 LYS A O 1
ATOM 813 N N . GLN A 1 108 ? 20.746 -8.557 -24.571 1.00 92.19 108 GLN A N 1
ATOM 814 C CA . GLN A 1 108 ? 20.001 -8.314 -23.336 1.00 92.19 108 GLN A CA 1
ATOM 815 C C . GLN A 1 108 ? 20.921 -7.646 -22.313 1.00 92.19 108 GLN A C 1
ATOM 817 O O . GLN A 1 108 ? 22.025 -8.127 -22.048 1.00 92.19 108 GLN A O 1
ATOM 822 N N . GLU A 1 109 ? 20.461 -6.540 -21.743 1.00 92.56 109 GLU A N 1
ATOM 823 C CA . GLU A 1 109 ? 21.151 -5.779 -20.710 1.00 92.56 109 GLU A CA 1
ATOM 824 C C . GLU A 1 109 ? 20.276 -5.695 -19.459 1.00 92.56 109 GLU A C 1
ATOM 826 O O . GLU A 1 109 ? 19.098 -5.342 -19.525 1.00 92.56 109 GLU A O 1
ATOM 831 N N . ARG A 1 110 ? 20.863 -6.014 -18.302 1.00 94.19 110 ARG A N 1
ATOM 832 C CA . ARG A 1 110 ? 20.207 -5.889 -17.000 1.00 94.19 110 ARG A CA 1
ATOM 833 C C . ARG A 1 110 ? 20.396 -4.464 -16.481 1.00 94.19 110 ARG A C 1
ATOM 835 O O . ARG A 1 110 ? 21.400 -4.179 -15.831 1.00 94.19 110 ARG A O 1
ATOM 842 N N . HIS A 1 111 ? 19.439 -3.588 -16.762 1.00 93.31 111 HIS A N 1
ATOM 843 C CA . HIS A 1 111 ? 19.427 -2.216 -16.257 1.00 93.31 111 HIS A CA 1
ATOM 844 C C . HIS A 1 111 ? 18.772 -2.166 -14.866 1.00 93.31 111 HIS A C 1
ATOM 846 O O . HIS A 1 111 ? 17.858 -2.943 -14.583 1.00 93.31 111 HIS A O 1
ATOM 852 N N . ILE A 1 112 ? 19.243 -1.291 -13.972 1.00 95.06 112 ILE A N 1
ATOM 853 C CA . ILE A 1 112 ? 18.670 -1.115 -12.627 1.00 95.06 112 ILE A CA 1
ATOM 854 C C . ILE A 1 112 ? 17.999 0.253 -12.579 1.00 95.06 112 ILE A C 1
ATOM 856 O O . ILE A 1 112 ? 18.678 1.275 -12.574 1.00 95.06 112 ILE A O 1
ATOM 860 N N . LEU A 1 113 ? 16.669 0.259 -12.532 1.00 94.81 113 LEU A N 1
ATOM 861 C CA . LEU A 1 113 ? 15.860 1.470 -12.446 1.00 94.81 113 LEU A CA 1
ATOM 862 C C . LEU A 1 113 ? 15.454 1.751 -11.002 1.00 94.81 113 LEU A C 1
ATOM 864 O O . LEU A 1 113 ? 15.150 0.837 -10.232 1.00 94.81 113 LEU A O 1
ATOM 868 N N . GLU A 1 114 ? 15.410 3.029 -10.642 1.00 94.81 114 GLU A N 1
ATOM 869 C CA . GLU A 1 114 ? 15.007 3.484 -9.313 1.00 94.81 114 GLU A CA 1
ATOM 870 C C . GLU A 1 114 ? 13.583 4.042 -9.373 1.00 94.81 114 GLU A C 1
ATOM 872 O O . GLU A 1 114 ? 13.331 5.102 -9.943 1.00 94.81 114 GLU A O 1
ATOM 877 N N . CYS A 1 115 ? 12.622 3.303 -8.811 1.00 95.44 115 CYS A N 1
ATOM 878 C CA . CYS A 1 115 ? 11.245 3.766 -8.705 1.00 95.44 115 CYS A CA 1
ATOM 879 C C . CYS A 1 115 ? 11.077 4.578 -7.417 1.00 95.44 115 CYS A C 1
ATOM 881 O O . CYS A 1 115 ? 11.035 4.019 -6.317 1.00 95.44 115 CYS A O 1
ATOM 883 N N . ASN A 1 116 ? 10.948 5.896 -7.562 1.00 94.62 116 ASN A N 1
ATOM 884 C CA . ASN A 1 116 ? 10.616 6.797 -6.464 1.00 94.62 116 ASN A CA 1
ATOM 885 C C . ASN A 1 116 ? 9.123 6.673 -6.132 1.00 94.62 116 ASN A C 1
ATOM 887 O O . ASN A 1 116 ? 8.269 6.994 -6.957 1.00 94.62 116 ASN A O 1
ATOM 891 N N . ILE A 1 117 ? 8.814 6.198 -4.927 1.00 95.69 117 ILE A N 1
ATOM 892 C CA . ILE A 1 117 ? 7.457 6.099 -4.389 1.00 95.69 117 ILE A CA 1
ATOM 893 C C . ILE A 1 117 ? 7.251 7.302 -3.466 1.00 95.69 117 ILE A C 1
ATOM 895 O O . ILE A 1 117 ? 7.829 7.371 -2.379 1.00 95.69 117 ILE A O 1
ATOM 899 N N . GLU A 1 118 ? 6.458 8.271 -3.920 1.00 94.38 118 GLU A N 1
ATOM 900 C CA . GLU A 1 118 ? 6.113 9.470 -3.155 1.00 94.38 118 GLU A CA 1
ATOM 901 C C . GLU A 1 118 ? 5.116 9.171 -2.023 1.00 94.38 118 GLU A C 1
ATOM 903 O O . GLU A 1 118 ? 4.304 8.241 -2.084 1.00 94.38 118 GLU A O 1
ATOM 908 N N . LYS A 1 119 ? 5.140 10.018 -0.989 1.00 95.19 119 LYS A N 1
ATOM 909 C CA . LYS A 1 119 ? 4.192 9.953 0.128 1.00 95.19 119 LYS A CA 1
ATOM 910 C C . LYS A 1 119 ? 2.756 10.102 -0.377 1.00 95.19 119 LYS A C 1
ATOM 912 O O . LYS A 1 119 ? 2.443 11.016 -1.139 1.00 95.19 119 LYS A O 1
ATOM 917 N N . GLY A 1 120 ? 1.876 9.211 0.067 1.00 94.00 120 GLY A N 1
ATOM 918 C CA . GLY A 1 120 ? 0.447 9.271 -0.232 1.00 94.00 120 GLY A CA 1
ATOM 919 C C . GLY A 1 120 ? 0.028 8.688 -1.582 1.00 94.00 120 GLY A C 1
ATOM 920 O O . GLY A 1 120 ? -1.176 8.640 -1.850 1.00 94.00 120 GLY A O 1
ATOM 921 N N . MET A 1 121 ? 0.960 8.204 -2.418 1.00 95.25 121 MET A N 1
ATOM 922 C CA . MET A 1 121 ? 0.630 7.565 -3.703 1.00 95.25 121 MET A CA 1
ATOM 923 C C . MET A 1 121 ? -0.437 6.472 -3.549 1.00 95.25 121 MET A C 1
ATOM 925 O O . MET A 1 121 ? -0.448 5.739 -2.559 1.00 95.25 121 MET A O 1
ATOM 929 N N . LYS A 1 122 ? -1.364 6.372 -4.507 1.00 94.44 122 LYS A N 1
ATOM 930 C CA . LYS A 1 122 ? -2.549 5.497 -4.417 1.00 94.44 122 LYS A CA 1
ATOM 931 C C . LYS A 1 122 ? -2.329 4.147 -5.111 1.00 94.44 122 LYS A C 1
ATOM 933 O O . LYS A 1 122 ? -1.493 4.022 -6.003 1.00 94.44 122 LYS A O 1
ATOM 938 N N . HIS A 1 123 ? -3.101 3.130 -4.718 1.00 95.12 123 HIS A N 1
ATOM 939 C CA . HIS A 1 123 ? -3.121 1.839 -5.419 1.00 95.12 123 HIS A CA 1
ATOM 940 C C . HIS A 1 123 ? -3.475 2.052 -6.904 1.00 95.12 123 HIS A C 1
ATOM 942 O O . HIS A 1 123 ? -4.361 2.842 -7.228 1.00 95.12 123 HIS A O 1
ATOM 948 N N . GLY A 1 124 ? -2.776 1.363 -7.807 1.00 94.50 124 GLY A N 1
ATOM 949 C CA . GLY A 1 124 ? -2.933 1.491 -9.258 1.00 94.50 124 GLY A CA 1
ATOM 950 C C . GLY A 1 124 ? -2.291 2.744 -9.868 1.00 94.50 124 GLY A C 1
ATOM 951 O O . GLY A 1 124 ? -2.325 2.904 -11.090 1.00 94.50 124 GLY A O 1
ATOM 952 N N . GLN A 1 125 ? -1.691 3.630 -9.061 1.00 95.06 125 GLN A N 1
ATOM 953 C CA . GLN A 1 125 ? -0.987 4.808 -9.567 1.00 95.06 125 GLN A CA 1
ATOM 954 C C . GLN A 1 125 ? 0.243 4.396 -10.388 1.00 95.06 125 GLN A C 1
ATOM 956 O O . GLN A 1 125 ? 0.920 3.412 -10.079 1.00 95.06 125 GLN A O 1
ATOM 961 N N . LYS A 1 126 ? 0.513 5.158 -11.454 1.00 96.06 126 LYS A N 1
ATOM 962 C CA . LYS A 1 126 ? 1.570 4.876 -12.428 1.00 96.06 126 LYS A CA 1
ATOM 963 C C . LYS A 1 126 ? 2.760 5.819 -12.249 1.00 96.06 126 LYS A C 1
ATOM 965 O O . LYS A 1 126 ? 2.565 7.032 -12.223 1.00 96.06 126 LYS A O 1
ATOM 970 N N . VAL A 1 127 ? 3.971 5.266 -12.194 1.00 95.50 127 VAL A N 1
ATOM 971 C CA . VAL A 1 127 ? 5.241 5.996 -12.351 1.00 95.50 127 VAL A CA 1
ATOM 972 C C . VAL A 1 127 ? 5.789 5.655 -13.733 1.00 95.50 127 VAL A C 1
ATOM 974 O O . VAL A 1 127 ? 5.863 4.482 -14.089 1.00 95.50 127 VAL A O 1
ATOM 977 N N . VAL A 1 128 ? 6.134 6.665 -14.532 1.00 95.94 128 VAL A N 1
ATOM 978 C CA . VAL A 1 128 ? 6.581 6.479 -15.921 1.00 95.94 128 VAL A CA 1
ATOM 979 C C . VAL A 1 128 ? 8.027 6.941 -16.052 1.00 95.94 128 VAL A C 1
ATOM 981 O O . VAL A 1 128 ? 8.297 8.139 -15.962 1.00 95.94 128 VAL A O 1
ATOM 984 N N . LEU A 1 129 ? 8.943 6.001 -16.282 1.00 95.44 129 LEU A N 1
ATOM 985 C CA . LEU A 1 129 ? 10.329 6.292 -16.646 1.00 95.44 129 LEU A CA 1
ATOM 986 C C . LEU A 1 129 ? 10.440 6.299 -18.170 1.00 95.44 129 LEU A C 1
ATOM 988 O O . LEU A 1 129 ? 10.118 5.311 -18.831 1.00 95.44 129 LEU A O 1
ATOM 992 N N . ARG A 1 130 ? 10.830 7.444 -18.734 1.00 94.88 130 ARG A N 1
ATOM 993 C CA . ARG A 1 130 ? 10.748 7.679 -20.179 1.00 94.88 130 ARG A CA 1
ATOM 994 C C . ARG A 1 130 ? 11.953 7.120 -20.922 1.00 94.88 130 ARG A C 1
ATOM 996 O O . ARG A 1 130 ? 13.079 7.370 -20.509 1.00 94.88 130 ARG A O 1
ATOM 1003 N N . GLY A 1 131 ? 11.710 6.433 -22.037 1.00 92.12 131 GLY A N 1
ATOM 1004 C CA . GLY A 1 131 ? 12.767 5.901 -22.907 1.00 92.12 131 GLY A CA 1
ATOM 1005 C C . GLY A 1 131 ? 13.596 4.741 -22.332 1.00 92.12 131 GLY A C 1
ATOM 1006 O O . GLY A 1 131 ? 14.651 4.438 -22.879 1.00 92.12 131 GLY A O 1
ATOM 1007 N N . GLU A 1 132 ? 13.146 4.103 -21.246 1.00 92.38 132 GLU A N 1
ATOM 1008 C CA . GLU A 1 132 ? 13.863 3.016 -20.551 1.00 92.38 132 GLU A CA 1
ATOM 1009 C C . GLU A 1 132 ? 13.446 1.593 -20.978 1.00 92.38 132 GLU A C 1
ATOM 1011 O O . GLU A 1 132 ? 13.921 0.606 -20.412 1.00 92.38 132 GLU A O 1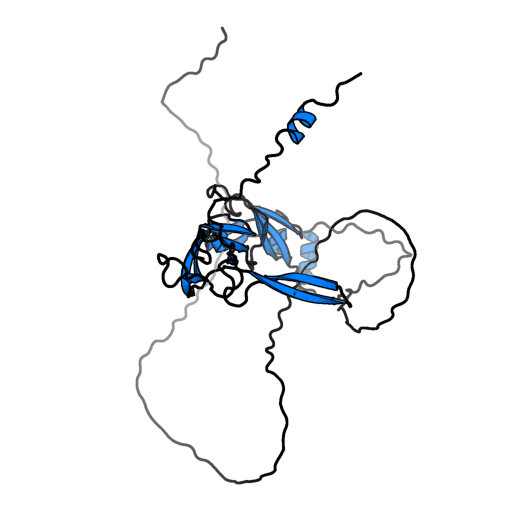
ATOM 1016 N N . ALA A 1 133 ? 12.537 1.464 -21.950 1.00 93.50 133 ALA A N 1
ATOM 1017 C CA . ALA A 1 133 ? 12.113 0.169 -22.484 1.00 93.50 133 ALA A CA 1
ATOM 1018 C C . ALA A 1 133 ? 13.121 -0.403 -23.508 1.00 93.50 133 ALA A C 1
ATOM 1020 O O . ALA A 1 133 ? 14.243 0.082 -23.660 1.00 93.50 133 ALA A O 1
ATOM 1021 N N . ASP A 1 134 ? 12.715 -1.449 -24.234 1.00 92.44 134 ASP A N 1
ATOM 1022 C CA . ASP A 1 134 ? 13.506 -2.020 -25.328 1.00 92.44 134 ASP A CA 1
ATOM 1023 C C . ASP A 1 134 ? 13.828 -0.970 -26.407 1.00 92.44 134 ASP A C 1
ATOM 1025 O O . ASP A 1 134 ? 12.947 -0.267 -26.915 1.00 92.44 134 ASP A O 1
ATOM 1029 N N . GLN A 1 135 ? 15.101 -0.902 -26.799 1.00 89.44 135 GLN A N 1
ATOM 1030 C CA . GLN A 1 135 ? 15.592 -0.008 -27.840 1.00 89.44 135 GLN A CA 1
ATOM 1031 C C . GLN A 1 135 ? 15.688 -0.754 -29.178 1.00 89.44 135 GLN A C 1
ATOM 1033 O O . GLN A 1 135 ? 16.410 -1.744 -29.303 1.00 89.44 135 GLN A O 1
ATOM 1038 N N . LEU A 1 136 ? 15.007 -0.243 -30.208 1.00 85.50 136 LEU A N 1
ATOM 1039 C CA . LEU A 1 136 ? 15.144 -0.710 -31.593 1.00 85.50 136 LEU A CA 1
ATOM 1040 C C . LEU A 1 136 ? 15.784 0.399 -32.454 1.00 85.50 136 LEU A C 1
ATOM 1042 O O . LEU A 1 136 ? 15.399 1.567 -32.329 1.00 85.50 136 LEU A O 1
ATOM 1046 N N . PRO A 1 137 ? 16.749 0.089 -33.339 1.00 84.25 137 PRO A N 1
ATOM 1047 C CA . PRO A 1 137 ? 17.444 1.112 -34.114 1.00 84.25 137 PRO A CA 1
ATOM 1048 C C . PRO A 1 137 ? 16.510 1.812 -35.110 1.00 84.25 137 PRO A C 1
ATOM 1050 O O . PRO A 1 137 ? 15.628 1.202 -35.721 1.00 84.25 137 PRO A O 1
ATOM 1053 N N . GLY A 1 138 ? 16.703 3.125 -35.258 1.00 80.31 138 GLY A N 1
ATOM 1054 C CA . GLY A 1 138 ? 15.811 3.994 -36.037 1.00 80.31 138 GLY A CA 1
ATOM 1055 C C . GLY A 1 138 ? 14.462 4.301 -35.365 1.00 80.31 138 GLY A C 1
ATOM 1056 O O . GLY A 1 138 ? 13.583 4.872 -36.012 1.00 80.31 138 GLY A O 1
ATOM 1057 N N . THR A 1 139 ? 14.284 3.941 -34.090 1.00 84.31 139 THR A N 1
ATOM 1058 C CA . THR A 1 139 ? 13.081 4.235 -33.293 1.00 84.31 139 THR A CA 1
ATOM 1059 C C . THR A 1 139 ? 13.454 4.900 -31.967 1.00 84.31 139 THR A C 1
ATOM 1061 O O . THR A 1 139 ? 14.570 4.735 -31.475 1.00 84.31 139 THR A O 1
ATOM 1064 N N . VAL A 1 140 ? 12.527 5.662 -31.389 1.00 89.38 140 VAL A N 1
ATOM 1065 C CA . VAL A 1 140 ? 12.645 6.172 -30.015 1.00 89.38 140 VAL A CA 1
ATOM 1066 C C . VAL A 1 140 ? 12.226 5.044 -29.065 1.00 89.38 140 VAL A C 1
ATOM 1068 O O . VAL A 1 140 ? 11.161 4.475 -29.302 1.00 89.38 140 VAL A O 1
ATOM 1071 N N . PRO A 1 141 ? 12.995 4.692 -28.017 1.00 92.44 141 PRO A N 1
ATOM 1072 C CA . PRO A 1 141 ? 12.600 3.639 -27.080 1.00 92.44 141 PRO A CA 1
ATOM 1073 C C . PRO A 1 141 ? 11.251 3.932 -26.402 1.00 92.44 141 PRO A C 1
ATOM 1075 O O . PRO A 1 141 ? 10.836 5.086 -26.266 1.00 92.44 141 PRO A O 1
ATOM 1078 N N . GLY A 1 142 ? 10.561 2.866 -25.996 1.00 94.06 142 GLY A N 1
ATOM 1079 C CA . GLY A 1 142 ? 9.334 2.958 -25.201 1.00 94.06 142 GLY A CA 1
ATOM 1080 C C . GLY A 1 142 ? 9.591 3.431 -23.764 1.00 94.06 142 GLY A C 1
ATOM 1081 O O . GLY A 1 142 ? 10.733 3.544 -23.312 1.00 94.06 142 GLY A O 1
ATOM 1082 N N . ASP A 1 143 ? 8.517 3.666 -23.021 1.00 95.56 143 ASP A N 1
ATOM 1083 C CA . ASP A 1 143 ? 8.563 4.030 -21.606 1.00 95.56 143 ASP A CA 1
ATOM 1084 C C . ASP A 1 143 ? 8.367 2.794 -20.711 1.00 95.56 143 ASP A C 1
ATOM 1086 O O . ASP A 1 143 ? 7.600 1.885 -21.036 1.00 95.56 143 ASP A O 1
ATOM 1090 N N . VAL A 1 144 ? 9.014 2.776 -19.543 1.00 95.38 144 VAL A N 1
ATOM 1091 C CA . VAL A 1 144 ? 8.738 1.792 -18.486 1.00 95.38 144 VAL A CA 1
ATOM 1092 C C . VAL A 1 144 ? 7.677 2.363 -17.553 1.00 95.38 144 VAL A C 1
ATOM 1094 O O . VAL A 1 144 ? 7.873 3.395 -16.910 1.00 95.38 144 VAL A O 1
ATOM 1097 N N . ILE A 1 145 ? 6.538 1.680 -17.478 1.00 96.50 145 ILE A N 1
ATOM 1098 C CA . ILE A 1 145 ? 5.371 2.078 -16.693 1.00 96.50 145 ILE A CA 1
ATOM 1099 C C . ILE A 1 145 ? 5.276 1.169 -15.469 1.00 96.50 145 ILE A C 1
ATOM 1101 O O . ILE A 1 145 ? 4.760 0.050 -15.534 1.00 96.50 145 ILE A O 1
ATOM 1105 N N . PHE A 1 146 ? 5.738 1.670 -14.330 1.00 96.94 146 PHE A N 1
ATOM 1106 C CA . PHE A 1 146 ? 5.542 1.016 -13.046 1.00 96.94 146 PHE A CA 1
ATOM 1107 C C . PHE A 1 146 ? 4.129 1.274 -12.519 1.00 96.94 146 PHE A C 1
ATOM 1109 O O . PHE A 1 146 ? 3.705 2.423 -12.414 1.00 96.94 146 PHE A O 1
ATOM 1116 N N . VAL A 1 147 ? 3.400 0.217 -12.164 1.00 97.00 147 VAL A N 1
ATOM 1117 C CA . VAL A 1 147 ? 2.058 0.282 -11.565 1.00 97.00 147 VAL A CA 1
ATOM 1118 C C . VAL A 1 147 ? 2.153 -0.158 -10.109 1.00 97.00 147 VAL A C 1
ATOM 1120 O O . VAL A 1 147 ? 2.558 -1.289 -9.839 1.00 97.00 147 VAL A O 1
ATOM 1123 N N . LEU A 1 148 ? 1.782 0.711 -9.166 1.00 96.62 148 LEU A N 1
ATOM 1124 C CA . LEU A 1 148 ? 1.878 0.393 -7.739 1.00 96.62 148 LEU A CA 1
ATOM 1125 C C . LEU A 1 148 ? 0.713 -0.496 -7.278 1.00 96.62 148 LEU A C 1
ATOM 1127 O O . LEU A 1 148 ? -0.438 -0.061 -7.239 1.00 96.62 148 LEU A O 1
ATOM 1131 N N . ALA A 1 149 ? 1.018 -1.725 -6.875 1.00 96.06 149 ALA A N 1
ATOM 1132 C CA . ALA A 1 149 ? 0.105 -2.642 -6.209 1.00 96.06 149 ALA A CA 1
ATOM 1133 C C . ALA A 1 149 ? 0.304 -2.541 -4.687 1.00 96.06 149 ALA A C 1
ATOM 1135 O O . ALA A 1 149 ? 1.302 -2.996 -4.142 1.00 96.06 149 ALA A O 1
ATOM 1136 N N . MET A 1 150 ? -0.643 -1.915 -3.990 1.00 95.38 150 MET A N 1
ATOM 1137 C CA . MET A 1 150 ? -0.630 -1.849 -2.522 1.00 95.38 150 MET A CA 1
ATOM 1138 C C . MET A 1 150 ? -0.850 -3.242 -1.915 1.00 95.38 150 MET A C 1
ATOM 1140 O O . MET A 1 150 ? -1.866 -3.870 -2.216 1.00 95.38 150 MET A O 1
ATOM 1144 N N . GLU A 1 151 ? 0.058 -3.691 -1.046 1.00 95.31 151 GLU A N 1
ATOM 1145 C CA . GLU A 1 151 ? -0.080 -4.945 -0.296 1.00 95.31 151 GLU A CA 1
ATOM 1146 C C . GLU A 1 151 ? -1.029 -4.792 0.917 1.00 95.31 151 GLU A C 1
ATOM 1148 O O . GLU A 1 151 ? -1.108 -3.710 1.514 1.00 95.31 151 GLU A O 1
ATOM 1153 N N . PRO A 1 152 ? -1.784 -5.844 1.294 1.00 94.12 152 PRO A N 1
ATOM 1154 C CA . PRO A 1 152 ? -2.690 -5.805 2.441 1.00 94.12 152 PRO A CA 1
ATOM 1155 C C . PRO A 1 152 ? -1.918 -5.880 3.768 1.00 94.12 152 PRO A C 1
ATOM 1157 O O . PRO A 1 152 ? -1.221 -6.854 4.041 1.00 94.12 152 PRO A O 1
ATOM 1160 N N . HIS A 1 153 ? -2.077 -4.874 4.631 1.00 95.00 153 HIS A N 1
ATOM 1161 C CA . HIS A 1 153 ? -1.401 -4.818 5.930 1.00 95.00 153 HIS A CA 1
ATOM 1162 C C . HIS A 1 153 ? -2.260 -5.411 7.061 1.00 95.00 153 HIS A C 1
ATOM 1164 O O . HIS A 1 153 ? -3.460 -5.156 7.149 1.00 95.00 153 HIS A O 1
ATOM 1170 N N . SER A 1 154 ? -1.634 -6.151 7.981 1.00 92.56 154 SER A N 1
ATOM 1171 C CA . SER A 1 154 ? -2.314 -6.958 9.013 1.00 92.56 154 SER A CA 1
ATOM 1172 C C . SER A 1 154 ? -3.176 -6.170 10.010 1.00 92.56 154 SER A C 1
ATOM 1174 O O . SER A 1 154 ? -4.166 -6.697 10.513 1.00 92.56 154 SER A O 1
ATOM 1176 N N . ARG A 1 155 ? -2.810 -4.916 10.310 1.00 92.88 155 ARG A N 1
ATOM 1177 C CA . ARG A 1 155 ? -3.531 -4.029 11.252 1.00 92.88 155 ARG A CA 1
ATOM 1178 C C . ARG A 1 155 ? -4.315 -2.890 10.599 1.00 92.88 155 ARG A C 1
ATOM 1180 O O . ARG A 1 155 ? -5.137 -2.274 11.275 1.00 92.88 155 ARG A O 1
ATOM 1187 N N . PHE A 1 156 ? -4.033 -2.565 9.336 1.00 96.25 156 PHE A N 1
ATOM 1188 C CA . PHE A 1 156 ? -4.498 -1.324 8.710 1.00 96.25 156 PHE A CA 1
ATOM 1189 C C . PHE A 1 156 ? -5.016 -1.570 7.297 1.00 96.25 156 PHE A C 1
ATOM 1191 O O . PHE A 1 156 ? -4.288 -2.066 6.441 1.00 96.25 156 PHE A O 1
ATOM 1198 N N . GLN A 1 157 ? -6.247 -1.143 7.037 1.00 95.19 157 GLN A N 1
ATOM 1199 C CA . GLN A 1 157 ? -6.846 -1.132 5.709 1.00 95.19 157 GLN A CA 1
ATOM 1200 C C . GLN A 1 157 ? -6.977 0.318 5.242 1.00 95.19 157 GLN A C 1
ATOM 1202 O O . GLN A 1 157 ? -7.651 1.122 5.879 1.00 95.19 157 GLN A O 1
ATOM 1207 N N . ARG A 1 158 ? -6.334 0.682 4.131 1.00 95.44 158 ARG A N 1
ATOM 1208 C CA . ARG A 1 158 ? -6.432 2.039 3.578 1.00 95.44 158 ARG A CA 1
ATOM 1209 C C . ARG A 1 158 ? -7.734 2.225 2.805 1.00 95.44 158 ARG A C 1
ATOM 1211 O O . ARG A 1 158 ? -8.039 1.432 1.918 1.00 95.44 158 ARG A O 1
ATOM 1218 N N . ASN A 1 159 ? -8.443 3.314 3.089 1.00 94.50 159 ASN A N 1
ATOM 1219 C CA . ASN A 1 159 ? -9.607 3.762 2.335 1.00 94.50 159 ASN A CA 1
ATOM 1220 C C . ASN A 1 159 ? -9.331 5.168 1.785 1.00 94.50 159 ASN A C 1
ATOM 1222 O O . ASN A 1 159 ? -9.443 6.158 2.499 1.00 94.50 159 ASN A O 1
ATOM 1226 N N . ASN A 1 160 ? -8.953 5.254 0.507 1.00 92.88 160 ASN A N 1
ATOM 1227 C CA . ASN A 1 160 ? -8.517 6.493 -0.145 1.00 92.88 160 ASN A CA 1
ATOM 1228 C C . ASN A 1 160 ? -7.335 7.170 0.570 1.00 92.88 160 ASN A C 1
ATOM 1230 O O . ASN A 1 160 ? -6.197 6.749 0.364 1.00 92.88 160 ASN A O 1
ATOM 1234 N N . ASP A 1 161 ? -7.586 8.205 1.366 1.00 93.38 161 ASP A N 1
ATOM 1235 C CA . ASP A 1 161 ? -6.570 8.940 2.134 1.00 93.38 161 ASP A CA 1
ATOM 1236 C C . ASP A 1 161 ? -6.732 8.728 3.653 1.00 93.38 161 ASP A C 1
ATOM 1238 O O . ASP A 1 161 ? -5.871 9.110 4.442 1.00 93.38 161 ASP A O 1
ATOM 1242 N N . ASP A 1 162 ? -7.781 8.011 4.058 1.00 95.75 162 ASP A N 1
ATOM 1243 C CA . ASP A 1 162 ? -8.031 7.585 5.429 1.00 95.75 162 ASP A CA 1
ATOM 1244 C C . ASP A 1 162 ? -7.501 6.162 5.682 1.00 95.75 162 ASP A C 1
ATOM 1246 O O . ASP A 1 162 ? -7.264 5.363 4.765 1.00 95.75 162 ASP A O 1
ATOM 1250 N N . LEU A 1 163 ? -7.345 5.823 6.960 1.00 96.12 163 LEU A N 1
ATOM 1251 C CA . LEU A 1 163 ? -7.004 4.483 7.432 1.00 96.12 163 LEU A CA 1
ATOM 1252 C C . LEU A 1 163 ? -8.148 3.899 8.259 1.00 96.12 163 LEU A C 1
ATOM 1254 O O . LEU A 1 163 ? -8.773 4.601 9.046 1.00 96.12 163 LEU A O 1
ATOM 1258 N N . LEU A 1 164 ? -8.382 2.597 8.119 1.00 96.25 164 LEU A N 1
ATOM 1259 C CA . LEU A 1 164 ? -9.259 1.802 8.970 1.00 96.25 164 LEU A CA 1
ATOM 1260 C C . LEU A 1 164 ? -8.416 0.835 9.811 1.00 96.25 164 LEU A C 1
ATOM 1262 O O . LEU A 1 164 ? -7.512 0.180 9.289 1.00 96.25 164 LEU A O 1
ATOM 1266 N N . CYS A 1 165 ? -8.738 0.706 11.095 1.00 95.50 165 CYS A N 1
ATOM 1267 C CA . CYS A 1 165 ? -8.144 -0.265 12.011 1.00 95.50 165 CYS A CA 1
ATOM 1268 C C . CYS A 1 165 ? -9.249 -0.965 12.814 1.00 95.50 165 CYS A C 1
ATOM 1270 O O . CYS A 1 165 ? -10.199 -0.318 13.257 1.00 95.50 165 CYS A O 1
ATOM 1272 N N . ALA A 1 166 ? -9.131 -2.279 13.012 1.00 94.19 166 ALA A N 1
ATOM 1273 C CA . ALA A 1 166 ? -10.017 -3.044 13.885 1.00 94.19 166 ALA A CA 1
ATOM 1274 C C . ALA A 1 166 ? -9.327 -3.265 15.238 1.00 94.19 166 ALA A C 1
ATOM 1276 O O . ALA A 1 166 ? -8.368 -4.033 15.332 1.00 94.19 166 ALA A O 1
ATOM 1277 N N . GLN A 1 167 ? -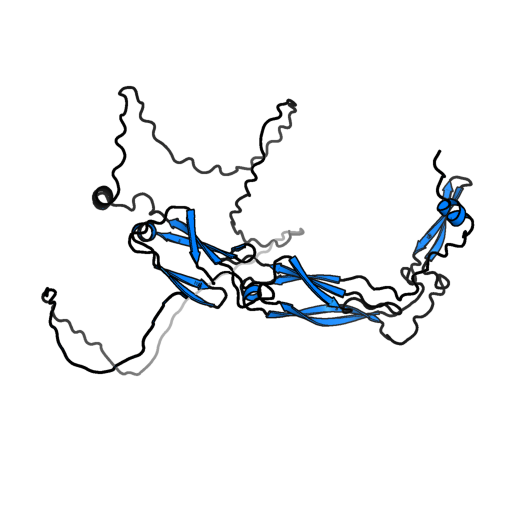9.811 -2.594 16.284 1.00 93.88 167 GLN A N 1
ATOM 1278 C CA . GLN A 1 167 ? -9.310 -2.766 17.644 1.00 93.88 167 GLN A CA 1
ATOM 1279 C C . GLN A 1 167 ? -10.262 -3.669 18.430 1.00 93.88 167 GLN A C 1
ATOM 1281 O O . GLN A 1 167 ? -11.436 -3.344 18.625 1.00 93.88 167 GLN A O 1
ATOM 1286 N N . ARG A 1 168 ? -9.736 -4.792 18.925 1.00 93.69 168 ARG A N 1
ATOM 1287 C CA . ARG A 1 168 ? -10.450 -5.641 19.883 1.00 93.69 168 ARG A CA 1
ATOM 1288 C C . ARG A 1 168 ? -10.355 -5.026 21.277 1.00 93.69 168 ARG A C 1
ATOM 1290 O O . ARG A 1 168 ? -9.263 -4.634 21.689 1.00 93.69 168 ARG A O 1
ATOM 1297 N N . ILE A 1 169 ? -11.480 -4.945 21.981 1.00 94.69 169 ILE A N 1
ATOM 1298 C CA . ILE A 1 169 ? -11.566 -4.482 23.376 1.00 94.69 169 ILE A CA 1
ATOM 1299 C C . ILE A 1 169 ? -12.438 -5.438 24.189 1.00 94.69 169 ILE A C 1
ATOM 1301 O O . ILE A 1 169 ? -13.323 -6.090 23.639 1.00 94.69 169 ILE A O 1
ATOM 1305 N N . THR A 1 170 ? -12.212 -5.522 25.494 1.00 94.81 170 THR A N 1
ATOM 1306 C CA . THR A 1 170 ? -13.080 -6.281 26.404 1.00 94.81 170 THR A CA 1
ATOM 1307 C C . THR A 1 170 ? -14.386 -5.535 26.693 1.00 94.81 170 THR A C 1
ATOM 1309 O O . THR A 1 170 ? -14.466 -4.309 26.584 1.00 94.81 170 THR A O 1
ATOM 1312 N N . LEU A 1 171 ? -15.416 -6.262 27.136 1.00 92.50 171 LEU A N 1
ATOM 1313 C CA . LEU A 1 171 ? -16.676 -5.664 27.597 1.00 92.50 171 LEU A CA 1
ATOM 1314 C C . LEU A 1 171 ? -16.480 -4.640 28.739 1.00 92.50 171 LEU A C 1
ATOM 1316 O O . LEU A 1 171 ? -17.186 -3.636 28.788 1.00 92.50 171 LEU A O 1
ATOM 1320 N N . VAL A 1 172 ? -15.502 -4.852 29.629 1.00 91.50 172 VAL A N 1
ATOM 1321 C CA . VAL A 1 172 ? -15.187 -3.914 30.725 1.00 91.50 172 VAL A CA 1
ATOM 1322 C C . VAL A 1 172 ? -14.637 -2.598 30.173 1.00 91.50 172 VAL A C 1
ATOM 1324 O O . VAL A 1 172 ? -15.111 -1.527 30.545 1.00 91.50 172 VAL A O 1
ATOM 1327 N N . GLU A 1 173 ? -13.694 -2.658 29.232 1.00 92.50 173 GLU A N 1
ATOM 1328 C CA . GLU A 1 173 ? -13.156 -1.472 28.552 1.00 92.50 173 GLU A CA 1
ATOM 1329 C C . GLU A 1 173 ? -14.214 -0.751 27.704 1.00 92.50 173 GLU A C 1
ATOM 1331 O O . GLU A 1 173 ? -14.186 0.475 27.595 1.00 92.50 173 GLU A O 1
ATOM 1336 N N . ALA A 1 174 ? -15.171 -1.487 27.132 1.00 93.56 174 ALA A N 1
ATOM 1337 C CA . ALA A 1 174 ? -16.280 -0.912 26.377 1.00 93.56 174 ALA A CA 1
ATOM 1338 C C . ALA A 1 174 ? -17.288 -0.150 27.259 1.00 93.56 174 ALA A C 1
ATOM 1340 O O . ALA A 1 174 ? -17.878 0.820 26.791 1.00 93.56 174 ALA A O 1
ATOM 1341 N N . LEU A 1 175 ? -17.481 -0.562 28.518 1.00 91.69 175 LEU A N 1
ATOM 1342 C CA . LEU A 1 175 ? -18.415 0.069 29.462 1.00 91.69 175 LEU A CA 1
ATOM 1343 C C . LEU A 1 175 ? -17.760 1.174 30.305 1.00 91.69 175 LEU A C 1
ATOM 1345 O O . LEU A 1 175 ? -18.323 2.256 30.458 1.00 91.69 175 LEU A O 1
ATOM 1349 N N . CYS A 1 176 ? -16.576 0.912 30.861 1.00 88.75 176 CYS A N 1
ATOM 1350 C CA . CYS A 1 176 ? -15.880 1.837 31.759 1.00 88.75 176 CYS A CA 1
ATOM 1351 C C . CYS A 1 176 ? -15.025 2.875 31.013 1.00 88.75 176 CYS A C 1
ATOM 1353 O O . CYS A 1 176 ? -14.725 3.928 31.577 1.00 88.75 176 CYS A O 1
ATOM 1355 N N . GLY A 1 177 ? -14.666 2.600 29.756 1.00 88.69 177 GLY A N 1
ATOM 1356 C CA . GLY A 1 177 ? -13.776 3.405 28.922 1.00 88.69 177 GLY A CA 1
ATOM 1357 C C . GLY A 1 177 ? -12.417 2.725 28.716 1.00 88.69 177 GLY A C 1
ATOM 1358 O O . GLY A 1 177 ? -11.755 2.316 29.667 1.00 88.69 177 GLY A O 1
ATOM 1359 N N . CYS A 1 178 ? -11.990 2.610 27.456 1.00 90.81 178 CYS A N 1
ATOM 1360 C CA . CYS A 1 178 ? -10.754 1.933 27.067 1.00 90.81 178 CYS A CA 1
ATOM 1361 C C . CYS A 1 178 ? -9.526 2.866 27.053 1.00 90.81 178 CYS A C 1
ATOM 1363 O O . CYS A 1 178 ? -9.612 4.022 26.620 1.00 90.81 178 CYS A O 1
ATOM 1365 N N . GLN A 1 179 ? -8.355 2.327 27.404 1.00 92.50 179 GLN A N 1
ATOM 1366 C CA . GLN A 1 179 ? -7.048 2.920 27.105 1.00 92.50 179 GLN A CA 1
ATOM 1367 C C . GLN A 1 179 ? -6.165 1.855 26.449 1.00 92.50 179 GLN A C 1
ATOM 1369 O O . GLN A 1 179 ? -5.811 0.875 27.095 1.00 92.50 179 GLN A O 1
ATOM 1374 N N . PHE A 1 180 ? -5.764 2.072 25.198 1.00 92.62 180 PHE A N 1
ATOM 1375 C CA . PHE A 1 180 ? -4.903 1.148 24.456 1.00 92.62 180 PHE A CA 1
ATOM 1376 C C . PHE A 1 180 ? -3.794 1.895 23.712 1.00 92.62 180 PHE A C 1
ATOM 1378 O O . PHE A 1 180 ? -3.877 3.099 23.466 1.00 92.62 180 PHE A O 1
ATOM 1385 N N . LEU A 1 181 ? -2.730 1.166 23.381 1.00 94.69 181 LEU A N 1
ATOM 1386 C CA . LEU A 1 181 ? -1.585 1.672 22.635 1.00 94.69 181 LEU A CA 1
ATOM 1387 C C . LEU A 1 181 ? -1.636 1.108 21.216 1.00 94.69 181 LEU A C 1
ATOM 1389 O O . LEU A 1 181 ? -1.646 -0.109 21.035 1.00 94.69 181 LEU A O 1
ATOM 1393 N N . LEU A 1 182 ? -1.640 1.995 20.224 1.00 94.50 182 LEU A N 1
ATOM 1394 C CA . LEU A 1 182 ? -1.636 1.647 18.808 1.00 94.50 182 LEU A CA 1
ATOM 1395 C C . LEU A 1 182 ? -0.286 2.007 18.178 1.00 94.50 182 LEU A C 1
ATOM 1397 O O . LEU A 1 182 ? 0.194 3.130 18.309 1.00 94.50 182 LEU A O 1
ATOM 1401 N N . GLU A 1 183 ? 0.327 1.055 17.483 1.00 94.19 183 GLU A N 1
ATOM 1402 C CA . GLU A 1 183 ? 1.548 1.278 16.702 1.00 94.19 183 GLU A CA 1
ATOM 1403 C C . GLU A 1 183 ? 1.164 1.689 15.277 1.00 94.19 183 GLU A C 1
ATOM 1405 O O . GLU A 1 183 ? 0.522 0.919 14.562 1.00 94.19 183 GLU A O 1
ATOM 1410 N N . HIS A 1 184 ? 1.529 2.912 14.892 1.00 94.50 184 HIS A N 1
ATOM 1411 C CA . HIS A 1 184 ? 1.206 3.517 13.595 1.00 94.50 184 HIS A CA 1
ATOM 1412 C C . HIS A 1 184 ? 2.288 3.236 12.535 1.00 94.50 184 HIS A C 1
ATOM 1414 O O . HIS A 1 184 ? 3.377 2.762 12.855 1.00 94.50 184 HIS A O 1
ATOM 1420 N N . LEU A 1 185 ? 2.016 3.571 11.270 1.00 93.19 185 LEU A N 1
ATOM 1421 C CA . LEU A 1 185 ? 2.916 3.383 10.117 1.00 93.19 185 LEU A CA 1
ATOM 1422 C C . LEU A 1 185 ? 4.234 4.188 10.209 1.00 93.19 185 LEU A C 1
ATOM 1424 O O . LEU A 1 185 ? 5.215 3.847 9.552 1.00 93.19 185 LEU A O 1
ATOM 1428 N N . ASP A 1 186 ? 4.272 5.220 11.056 1.00 90.81 186 ASP A N 1
ATOM 1429 C CA . ASP A 1 186 ? 5.477 5.963 11.472 1.00 90.81 186 ASP A CA 1
ATOM 1430 C C . ASP A 1 186 ? 6.374 5.186 12.474 1.00 90.81 186 ASP A C 1
ATOM 1432 O O . ASP A 1 186 ? 7.390 5.707 12.931 1.00 90.81 186 ASP A O 1
ATOM 1436 N N . GLY A 1 187 ? 5.956 4.005 12.952 1.00 91.44 187 GLY A N 1
ATOM 1437 C CA . GLY A 1 187 ? 6.553 3.323 14.116 1.00 91.44 187 GLY A CA 1
ATOM 1438 C C . GLY A 1 187 ? 6.245 3.994 15.468 1.00 91.44 187 GLY A C 1
ATOM 1439 O O . GLY A 1 187 ? 6.628 3.491 16.526 1.00 91.44 187 GLY A O 1
ATOM 1440 N N . ARG A 1 188 ? 5.527 5.125 15.453 1.00 93.38 188 ARG A N 1
ATOM 1441 C CA . ARG A 1 188 ? 5.073 5.863 16.641 1.00 93.38 188 ARG A CA 1
ATOM 1442 C C . ARG A 1 188 ? 3.992 5.093 17.396 1.00 93.38 188 ARG A C 1
ATOM 1444 O O . ARG A 1 188 ? 3.193 4.369 16.804 1.00 93.38 188 ARG A O 1
ATOM 1451 N N . LYS A 1 189 ? 3.947 5.304 18.712 1.00 94.56 189 LYS A N 1
ATOM 1452 C CA . LYS A 1 189 ? 3.010 4.656 19.638 1.00 94.56 189 LYS A CA 1
ATOM 1453 C C . LYS A 1 189 ? 1.961 5.664 20.106 1.00 94.56 189 LYS A C 1
ATOM 1455 O O . LYS A 1 189 ? 2.243 6.501 20.961 1.00 94.56 189 LYS A O 1
ATOM 1460 N N . LEU A 1 190 ? 0.770 5.597 19.518 1.00 93.88 190 LEU A N 1
ATOM 1461 C CA . LEU A 1 190 ? -0.368 6.460 19.824 1.00 93.88 190 LEU A CA 1
ATOM 1462 C C . LEU A 1 190 ? -1.115 5.914 21.048 1.00 93.88 190 LEU A C 1
ATOM 1464 O O . LEU A 1 190 ? -1.507 4.748 21.070 1.00 93.88 190 LEU A O 1
ATOM 1468 N N . LEU A 1 191 ? -1.313 6.746 22.074 1.00 94.50 191 LEU A N 1
ATOM 1469 C CA . LEU A 1 191 ? -2.033 6.366 23.293 1.00 94.50 191 LEU A CA 1
ATOM 1470 C C . LEU A 1 191 ? -3.507 6.775 23.190 1.00 94.50 191 LEU A C 1
ATOM 1472 O O . LEU A 1 191 ? -3.895 7.878 23.577 1.00 94.50 191 LEU A O 1
ATOM 1476 N N . CYS A 1 192 ? -4.330 5.877 22.663 1.00 92.62 192 CYS A N 1
ATOM 1477 C CA . CYS A 1 192 ? -5.752 6.104 22.447 1.00 92.62 192 CYS A CA 1
ATOM 1478 C C . CYS A 1 192 ? -6.524 5.968 23.771 1.00 92.62 192 CYS A C 1
ATOM 1480 O O . CYS A 1 192 ? -6.461 4.926 24.427 1.00 92.62 192 CYS A O 1
ATOM 1482 N N . LYS A 1 193 ? -7.277 7.009 24.159 1.00 92.81 193 LYS A N 1
ATOM 1483 C CA . LYS A 1 193 ? -8.109 7.022 25.376 1.00 92.81 193 LYS A CA 1
ATOM 1484 C C . LYS A 1 193 ? -9.556 7.400 25.068 1.00 92.81 193 LYS A C 1
ATOM 1486 O O . LYS A 1 193 ? -9.816 8.420 24.438 1.00 92.81 193 LYS A O 1
ATOM 1491 N N . THR A 1 194 ? -10.487 6.599 25.569 1.00 90.94 194 THR A N 1
ATOM 1492 C CA . THR A 1 194 ? -11.924 6.909 25.637 1.00 90.94 194 THR A CA 1
ATOM 1493 C C . THR A 1 194 ? -12.229 7.640 26.949 1.00 90.94 194 THR A C 1
ATOM 1495 O O . THR A 1 194 ? -11.488 7.491 27.924 1.00 90.94 194 THR A O 1
ATOM 1498 N N . ARG A 1 195 ? -13.286 8.464 26.999 1.00 89.25 195 ARG A N 1
ATOM 1499 C CA . ARG A 1 195 ? -13.659 9.153 28.248 1.00 89.25 195 ARG A CA 1
ATOM 1500 C C . ARG A 1 195 ? -14.224 8.130 29.253 1.00 89.25 195 ARG A C 1
ATOM 1502 O O . ARG A 1 195 ? -14.994 7.267 28.834 1.00 89.25 195 ARG A O 1
ATOM 1509 N N . PRO A 1 196 ? -13.895 8.197 30.557 1.00 86.19 196 PRO A N 1
ATOM 1510 C CA . PRO A 1 196 ? -14.486 7.294 31.543 1.00 86.19 196 PRO A CA 1
ATOM 1511 C C . PRO A 1 196 ? -16.021 7.359 31.530 1.00 86.19 196 PRO A C 1
ATOM 1513 O O . PRO A 1 196 ? -16.591 8.449 31.548 1.00 86.19 196 PRO A O 1
ATOM 1516 N N . GLY A 1 197 ? -16.678 6.198 31.467 1.00 82.31 197 GLY A N 1
ATOM 1517 C CA . GLY A 1 197 ? -18.140 6.077 31.350 1.00 82.31 197 GLY A CA 1
ATOM 1518 C C . GLY A 1 197 ? -18.730 6.344 29.954 1.00 82.31 197 GLY A C 1
ATOM 1519 O O . GLY A 1 197 ? -19.949 6.315 29.791 1.00 82.31 197 GLY A O 1
ATOM 1520 N N . GLU A 1 198 ? -17.908 6.591 28.930 1.00 89.75 198 GLU A N 1
ATOM 1521 C CA . GLU A 1 198 ? -18.365 6.703 27.541 1.00 89.75 198 GLU A CA 1
ATOM 1522 C C . GLU A 1 198 ? -18.520 5.306 26.914 1.00 89.75 198 GLU A C 1
ATOM 1524 O O . GLU A 1 198 ? -17.554 4.716 26.427 1.00 89.75 198 GLU A O 1
ATOM 1529 N N . VAL A 1 199 ? -19.748 4.779 26.932 1.00 91.00 199 VAL A N 1
ATOM 1530 C CA . VAL A 1 199 ? -20.051 3.410 26.485 1.00 91.00 199 VAL A CA 1
ATOM 1531 C C . VAL A 1 199 ? -19.838 3.233 24.977 1.00 91.00 199 VAL A C 1
ATOM 1533 O O . VAL A 1 199 ? -20.549 3.810 24.150 1.00 91.00 199 VAL A O 1
ATOM 1536 N N . ILE A 1 200 ? -18.905 2.353 24.618 1.00 93.62 200 ILE A N 1
ATOM 1537 C CA . ILE A 1 200 ? -18.649 1.914 23.245 1.00 93.62 200 ILE A CA 1
ATOM 1538 C C . ILE A 1 200 ? -19.638 0.795 22.894 1.00 93.62 200 ILE A C 1
ATOM 1540 O O . ILE A 1 200 ? -19.706 -0.229 23.570 1.00 93.62 200 ILE A O 1
ATOM 1544 N N . LYS A 1 201 ? -20.405 0.978 21.815 1.00 92.62 201 LYS A N 1
ATOM 1545 C CA . LYS A 1 201 ? -21.339 -0.036 21.293 1.00 92.62 201 LYS A CA 1
ATOM 1546 C C . LYS A 1 201 ? -20.626 -1.001 20.328 1.00 92.62 201 LYS A C 1
ATOM 1548 O O . LYS A 1 201 ? -19.661 -0.586 19.683 1.00 92.62 201 LYS A O 1
ATOM 1553 N N . PRO A 1 202 ? -21.097 -2.253 20.156 1.00 91.75 202 PRO A N 1
ATOM 1554 C CA . PRO A 1 202 ? -20.579 -3.145 19.119 1.00 91.75 202 PRO A CA 1
ATOM 1555 C C . PRO A 1 202 ? -20.657 -2.486 17.735 1.00 91.75 202 PRO A C 1
ATOM 1557 O O . PRO A 1 202 ? -21.688 -1.916 17.382 1.00 91.75 202 PRO A O 1
ATOM 1560 N N . GLY A 1 203 ? -19.566 -2.527 16.965 1.00 87.81 203 GLY A N 1
ATOM 1561 C CA . GLY A 1 203 ? -19.505 -1.898 15.640 1.00 87.81 203 GLY A CA 1
ATOM 1562 C C . GLY A 1 203 ? -19.425 -0.365 15.646 1.00 87.81 203 GLY A C 1
ATOM 1563 O O . GLY A 1 203 ? -19.442 0.240 14.577 1.00 87.81 203 GLY A O 1
ATOM 1564 N N . HIS A 1 204 ? -19.306 0.278 16.814 1.00 91.25 204 HIS A N 1
ATOM 1565 C CA . HIS A 1 204 ? -19.030 1.711 16.906 1.00 91.25 204 HIS A CA 1
ATOM 1566 C C . HIS A 1 204 ? -17.641 2.031 16.326 1.00 91.25 204 HIS A C 1
ATOM 1568 O O . HIS A 1 204 ? -16.696 1.249 16.469 1.00 91.25 204 HIS A O 1
ATOM 1574 N N . ILE A 1 205 ? -17.520 3.192 15.681 1.00 94.38 205 ILE A N 1
ATOM 1575 C CA . ILE A 1 205 ? -16.288 3.659 15.038 1.00 94.38 205 ILE A CA 1
ATOM 1576 C C . ILE A 1 205 ? -15.937 5.031 15.614 1.00 94.38 205 ILE A C 1
ATOM 1578 O O . ILE A 1 205 ? -16.794 5.911 15.666 1.00 94.38 205 ILE A O 1
ATOM 1582 N N . LYS A 1 206 ? -14.679 5.228 16.016 1.00 93.56 206 LYS A N 1
ATOM 1583 C CA . LYS A 1 206 ? -14.136 6.549 16.378 1.00 93.56 206 LYS A CA 1
ATOM 1584 C C . LYS A 1 206 ? -13.096 6.992 15.357 1.00 93.56 206 LYS A C 1
ATOM 1586 O O . LYS A 1 206 ? -12.334 6.163 14.872 1.00 93.56 206 LYS A O 1
ATOM 1591 N N . SER A 1 207 ? -13.038 8.286 15.067 1.00 95.50 207 SER A N 1
ATOM 1592 C CA . SER A 1 207 ? -11.967 8.896 14.275 1.00 95.50 207 SER A CA 1
ATOM 1593 C C . SER A 1 207 ? -10.892 9.509 15.172 1.00 95.50 207 SER A C 1
ATOM 1595 O O . SER A 1 207 ? -11.212 10.138 16.180 1.00 95.50 207 SER A O 1
ATOM 1597 N N . ILE A 1 208 ? -9.636 9.381 14.758 1.00 95.00 208 ILE A N 1
ATOM 1598 C CA . ILE A 1 208 ? -8.513 10.212 15.191 1.00 95.00 208 ILE A CA 1
ATOM 1599 C C . ILE A 1 208 ? -8.122 11.076 13.990 1.00 95.00 208 ILE A C 1
ATOM 1601 O O . ILE A 1 208 ? -7.880 10.556 12.897 1.00 95.00 208 ILE A O 1
ATOM 1605 N N . ASP A 1 209 ? -8.123 12.390 14.182 1.00 94.44 209 ASP A N 1
ATOM 1606 C CA . ASP A 1 209 ? -7.721 13.361 13.165 1.00 94.44 209 ASP A CA 1
ATOM 1607 C C . ASP A 1 209 ? -6.192 13.354 12.975 1.00 94.44 209 ASP A C 1
ATOM 1609 O O . ASP A 1 209 ? -5.455 12.973 13.881 1.00 94.44 209 ASP A O 1
ATOM 1613 N N . ASP A 1 210 ? -5.719 13.727 11.782 1.00 93.69 210 ASP A N 1
ATOM 1614 C CA . ASP A 1 210 ? -4.294 13.836 11.417 1.00 93.69 210 ASP A CA 1
ATOM 1615 C C . ASP A 1 210 ? -3.422 12.570 11.616 1.00 93.69 210 ASP A C 1
ATOM 1617 O O . ASP A 1 210 ? -2.190 12.646 11.646 1.00 93.69 210 ASP A O 1
ATOM 1621 N N . GLU A 1 211 ? -4.029 11.379 11.683 1.00 94.44 211 GLU A N 1
ATOM 1622 C CA . GLU A 1 211 ? -3.320 10.083 11.733 1.00 94.44 211 GLU A CA 1
ATOM 1623 C C . GLU A 1 211 ? -3.710 9.105 10.603 1.00 94.44 211 GLU A C 1
ATOM 1625 O O . GLU A 1 211 ? -3.362 7.925 10.641 1.00 94.44 211 GLU A O 1
ATOM 1630 N N . GLY A 1 212 ? -4.392 9.584 9.556 1.00 95.31 212 GLY A N 1
ATOM 1631 C CA . GLY A 1 212 ? -4.580 8.850 8.296 1.00 95.31 212 GLY A CA 1
ATOM 1632 C C . GLY A 1 212 ? -3.361 8.917 7.365 1.00 95.31 212 GLY A C 1
ATOM 1633 O O . GLY A 1 212 ? -2.253 9.265 7.777 1.00 95.31 212 GLY A O 1
ATOM 1634 N N . MET A 1 213 ? -3.550 8.593 6.082 1.00 95.94 213 MET A N 1
ATOM 1635 C CA . MET A 1 213 ? -2.469 8.665 5.089 1.00 95.94 213 MET A CA 1
ATOM 1636 C C . MET A 1 213 ? -2.167 10.122 4.702 1.00 95.94 213 MET A C 1
ATOM 1638 O O . MET A 1 213 ? -3.094 10.928 4.616 1.00 95.94 213 MET A O 1
ATOM 1642 N N . PRO A 1 214 ? -0.903 10.475 4.402 1.00 96.12 214 PRO A N 1
ATOM 1643 C CA . PRO A 1 214 ? -0.576 11.771 3.813 1.00 96.12 214 PRO A CA 1
ATOM 1644 C C . PRO A 1 214 ? -1.210 11.923 2.424 1.00 96.12 214 PRO A C 1
ATOM 1646 O O . PRO A 1 214 ? -1.273 10.965 1.649 1.00 96.12 214 PRO A O 1
ATOM 1649 N N . MET A 1 215 ? -1.638 13.136 2.081 1.00 94.00 215 MET A N 1
ATOM 1650 C CA . MET A 1 215 ? -2.176 13.450 0.761 1.00 94.00 215 MET A CA 1
ATOM 1651 C C . MET A 1 215 ? -1.044 13.534 -0.272 1.00 94.00 215 MET A C 1
ATOM 1653 O O . MET A 1 215 ? -0.054 14.243 -0.083 1.00 94.00 215 MET A O 1
ATOM 1657 N N . HIS A 1 216 ? -1.203 12.847 -1.404 1.00 90.69 216 HIS A N 1
ATOM 1658 C CA . HIS A 1 216 ? -0.256 12.912 -2.521 1.00 90.69 216 HIS A CA 1
ATOM 1659 C C . HIS A 1 216 ? -0.033 14.366 -2.991 1.00 90.69 216 HIS A C 1
ATOM 1661 O O . HIS A 1 216 ? -0.992 15.130 -3.110 1.00 90.69 216 HIS A O 1
ATOM 1667 N N . LYS A 1 217 ? 1.226 14.744 -3.263 1.00 90.06 217 LYS A N 1
ATOM 1668 C CA . LYS A 1 217 ? 1.748 16.125 -3.435 1.00 90.06 217 LYS A CA 1
ATOM 1669 C C . LYS A 1 217 ? 1.737 17.030 -2.192 1.00 90.06 217 LYS A C 1
ATOM 1671 O O . LYS A 1 217 ? 2.609 17.886 -2.093 1.00 90.06 217 LYS A O 1
ATOM 1676 N N . ASN A 1 218 ? 0.816 16.841 -1.245 1.00 92.56 218 ASN A N 1
ATOM 1677 C CA . ASN A 1 218 ? 0.644 17.693 -0.060 1.00 92.56 218 ASN A CA 1
ATOM 1678 C C . ASN A 1 218 ? 0.919 16.912 1.246 1.00 92.56 218 ASN A C 1
ATOM 1680 O O . ASN A 1 218 ? 0.007 16.733 2.052 1.00 92.56 218 ASN A O 1
ATOM 1684 N N . PRO A 1 219 ? 2.165 16.464 1.510 1.00 87.81 219 PRO A N 1
ATOM 1685 C CA . PRO A 1 219 ? 2.480 15.516 2.589 1.00 87.81 219 PRO A CA 1
ATOM 1686 C C . PRO A 1 219 ? 2.292 16.062 4.016 1.00 87.81 219 PRO A C 1
ATOM 1688 O O . PRO A 1 219 ? 2.424 15.303 4.972 1.00 87.81 219 PRO A O 1
ATOM 1691 N N . PHE A 1 220 ? 2.018 17.361 4.167 1.00 91.56 220 PHE A N 1
ATOM 1692 C CA . PHE A 1 220 ? 1.679 17.999 5.443 1.00 91.56 220 PHE A CA 1
ATOM 1693 C C . PHE A 1 220 ? 0.205 17.817 5.833 1.00 91.56 220 PHE A C 1
ATOM 1695 O O . PHE A 1 220 ? -0.124 17.945 7.006 1.00 91.56 220 PHE A O 1
ATOM 1702 N N . VAL A 1 221 ? -0.671 17.523 4.867 1.00 94.19 221 VAL A N 1
ATOM 1703 C CA . VAL A 1 221 ? -2.086 17.217 5.105 1.00 94.19 221 VAL A CA 1
ATOM 1704 C C . VAL A 1 221 ? -2.243 15.703 5.116 1.00 94.19 221 VAL A C 1
ATOM 1706 O O . VAL A 1 221 ? -1.793 15.025 4.190 1.00 94.19 221 VAL A O 1
ATOM 1709 N N . LYS A 1 222 ? -2.893 15.168 6.149 1.00 95.06 222 LYS A N 1
ATOM 1710 C CA . LYS A 1 222 ? -3.233 13.748 6.266 1.00 95.06 222 LYS A CA 1
ATOM 1711 C C . LYS A 1 222 ? -4.751 13.561 6.291 1.00 95.06 222 LYS A C 1
ATOM 1713 O O . LYS A 1 222 ? -5.487 14.485 6.629 1.00 95.06 222 LYS A O 1
ATOM 1718 N N . GLY A 1 223 ? -5.212 12.358 5.957 1.00 95.12 223 GLY A N 1
ATOM 1719 C CA . GLY A 1 223 ? -6.566 11.913 6.284 1.00 95.12 223 GLY A CA 1
ATOM 1720 C C . GLY A 1 223 ? -6.721 11.549 7.764 1.00 95.12 223 GLY A C 1
ATOM 1721 O O . GLY A 1 223 ? -5.877 11.863 8.609 1.00 95.12 223 GLY A O 1
ATOM 1722 N N . LYS A 1 224 ? -7.793 10.824 8.075 1.00 96.75 224 LYS A N 1
ATOM 1723 C CA . LYS A 1 224 ? -8.158 10.379 9.425 1.00 96.75 224 LYS A CA 1
ATOM 1724 C C . LYS A 1 224 ? -7.883 8.891 9.629 1.00 96.75 224 LYS A C 1
ATOM 1726 O O . LYS A 1 224 ? -7.837 8.104 8.683 1.00 96.75 224 LYS A O 1
ATOM 1731 N N . LEU A 1 225 ? -7.740 8.495 10.888 1.00 96.88 225 LEU A N 1
ATOM 1732 C CA . LEU A 1 225 ? -7.678 7.099 11.308 1.00 96.88 225 LEU A CA 1
ATOM 1733 C C . LEU A 1 225 ? -8.996 6.705 11.981 1.00 96.88 225 LEU A C 1
ATOM 1735 O O . LEU A 1 225 ? -9.319 7.174 13.069 1.00 96.88 225 LEU A O 1
ATOM 1739 N N . TYR A 1 226 ? -9.748 5.817 11.343 1.00 96.75 226 TYR A N 1
ATOM 1740 C CA . TYR A 1 226 ? -10.984 5.244 11.855 1.00 96.75 226 TYR A CA 1
ATOM 1741 C C . TYR A 1 226 ? -10.706 3.928 12.583 1.00 96.75 226 TYR A C 1
ATOM 1743 O O . TYR A 1 226 ? -10.254 2.951 11.989 1.00 96.75 226 TYR A O 1
ATOM 1751 N N . ILE A 1 227 ? -11.019 3.890 13.875 1.00 95.75 227 ILE A N 1
ATOM 1752 C CA . ILE A 1 227 ? -10.895 2.707 14.724 1.00 95.75 227 ILE A CA 1
ATOM 1753 C C . ILE A 1 227 ? -12.290 2.122 14.932 1.00 95.75 227 ILE A C 1
ATOM 1755 O O . ILE A 1 227 ? -13.133 2.730 15.598 1.00 95.75 227 ILE A O 1
ATOM 1759 N N . LYS A 1 228 ? -12.527 0.943 14.354 1.00 95.00 228 LYS A N 1
ATOM 1760 C CA . LYS A 1 228 ? -13.710 0.112 14.597 1.00 95.00 228 LYS A CA 1
ATOM 1761 C C . LYS A 1 228 ? -13.473 -0.724 15.853 1.00 95.00 228 LYS A C 1
ATOM 1763 O O . LYS A 1 228 ? -12.441 -1.387 15.958 1.00 95.00 228 LYS A O 1
ATOM 1768 N N . PHE A 1 229 ? -14.436 -0.721 16.771 1.00 94.94 229 PHE A N 1
ATOM 1769 C CA . PHE A 1 229 ? -14.359 -1.497 18.007 1.00 94.94 229 PHE A CA 1
ATOM 1770 C C . PHE A 1 229 ? -15.107 -2.828 17.889 1.00 94.94 229 PHE A C 1
ATOM 1772 O O . PHE A 1 229 ? -16.338 -2.868 17.799 1.00 94.94 229 PHE A O 1
ATOM 1779 N N . ASP A 1 230 ? -14.341 -3.917 17.934 1.00 94.38 230 ASP A N 1
ATOM 1780 C CA . ASP A 1 230 ? -14.853 -5.283 18.015 1.00 94.38 230 ASP A CA 1
ATOM 1781 C C . ASP A 1 230 ? -14.821 -5.724 19.489 1.00 94.38 230 ASP A C 1
ATOM 1783 O O . ASP A 1 230 ? -13.755 -5.940 20.071 1.00 94.38 230 ASP A O 1
ATOM 1787 N N . ILE A 1 231 ? -15.994 -5.803 20.123 1.00 95.12 231 ILE A N 1
ATOM 1788 C CA . ILE A 1 231 ? -16.112 -6.080 21.563 1.00 95.12 231 ILE A CA 1
ATOM 1789 C C . ILE A 1 231 ? -16.061 -7.589 21.809 1.00 95.12 231 ILE A C 1
ATOM 1791 O O . ILE A 1 231 ? -16.919 -8.336 21.342 1.00 95.12 231 ILE A O 1
ATOM 1795 N N . VAL A 1 232 ? -15.068 -8.024 22.582 1.00 93.88 232 VAL A N 1
ATOM 1796 C CA . VAL A 1 232 ? -14.920 -9.401 23.052 1.00 93.88 232 VAL A CA 1
ATOM 1797 C C . VAL A 1 232 ? -15.724 -9.564 24.341 1.00 93.88 232 VAL A C 1
ATOM 1799 O O . VAL A 1 232 ? -15.408 -8.968 25.377 1.00 93.88 232 VAL A O 1
ATOM 1802 N N . PHE A 1 233 ? -16.778 -10.372 24.261 1.00 92.38 233 PHE A N 1
ATOM 1803 C CA . PHE A 1 233 ? -17.573 -10.791 25.412 1.00 92.38 233 PHE A CA 1
ATOM 1804 C C . PHE A 1 233 ? -16.860 -11.920 26.180 1.00 92.38 233 PHE A C 1
ATOM 1806 O O . PHE A 1 233 ? -16.092 -12.677 25.578 1.00 92.38 233 PHE A O 1
ATOM 1813 N N . PRO A 1 234 ? -17.072 -12.036 27.504 1.00 91.25 234 PRO A N 1
ATOM 1814 C CA . PRO A 1 234 ? -16.568 -13.168 28.279 1.00 91.25 234 PRO A CA 1
ATOM 1815 C C . PRO A 1 234 ? -17.228 -14.479 27.821 1.00 91.25 234 PRO A C 1
ATOM 1817 O O . PRO A 1 234 ? -18.368 -14.471 27.363 1.00 91.25 234 PRO A O 1
ATOM 1820 N N . ALA A 1 235 ? -16.517 -15.601 27.955 1.00 90.12 235 ALA A N 1
ATOM 1821 C CA . ALA A 1 235 ? -17.037 -16.918 27.585 1.00 90.12 235 ALA A CA 1
ATOM 1822 C C . ALA A 1 235 ? -18.148 -17.392 28.542 1.00 90.12 235 ALA A C 1
ATOM 1824 O O . ALA A 1 235 ? -18.177 -17.013 29.718 1.00 90.12 235 ALA A O 1
ATOM 1825 N N . ASP A 1 236 ? -19.034 -18.257 28.051 1.00 85.69 236 ASP A N 1
ATOM 1826 C CA . ASP A 1 236 ? -20.158 -18.790 28.822 1.00 85.69 236 ASP A CA 1
ATOM 1827 C C . ASP A 1 236 ? -19.704 -19.471 30.125 1.00 85.69 236 ASP A C 1
ATOM 1829 O O . ASP A 1 236 ? -18.668 -20.133 30.187 1.00 85.69 236 ASP A O 1
ATOM 1833 N N . GLY A 1 237 ? -20.469 -19.275 31.203 1.00 82.12 237 GLY A N 1
ATOM 1834 C CA . GLY A 1 237 ? -20.167 -19.834 32.527 1.00 82.12 237 GLY A CA 1
ATOM 1835 C C . GLY A 1 237 ? -19.029 -19.154 33.303 1.00 82.12 237 GLY A C 1
ATOM 1836 O O . GLY A 1 237 ? -18.836 -19.475 34.473 1.00 82.12 237 GLY A O 1
ATOM 1837 N N . THR A 1 238 ? -18.301 -18.190 32.724 1.00 86.44 238 THR A N 1
ATOM 1838 C CA . THR A 1 238 ? -17.222 -17.476 33.447 1.00 86.44 238 THR A CA 1
ATOM 1839 C C . THR A 1 238 ? -17.721 -16.466 34.490 1.00 86.44 238 THR A C 1
ATOM 1841 O O . THR A 1 238 ? -16.969 -16.087 35.388 1.00 86.44 238 THR A O 1
ATOM 1844 N N . ILE A 1 239 ? -18.979 -16.025 34.398 1.00 87.31 239 ILE A N 1
ATOM 1845 C CA . ILE A 1 239 ? -19.589 -15.058 35.322 1.00 87.31 239 ILE A CA 1
ATOM 1846 C C . ILE A 1 239 ? -20.212 -15.811 36.505 1.00 87.31 239 ILE A C 1
ATOM 1848 O O . ILE A 1 239 ? -21.127 -16.612 36.324 1.00 87.31 239 ILE A O 1
ATOM 1852 N N . SER A 1 240 ? -19.752 -15.536 37.728 1.00 89.81 240 SER A N 1
ATOM 1853 C CA . SER A 1 240 ? -20.325 -16.130 38.944 1.00 89.81 240 SER A CA 1
ATOM 1854 C C . SER A 1 240 ? -21.687 -15.517 39.296 1.00 89.81 240 SER A C 1
ATOM 1856 O O . SER A 1 240 ? -21.946 -14.350 39.008 1.00 89.81 240 SER A O 1
ATOM 1858 N N . GLN A 1 241 ? -22.549 -16.270 39.990 1.00 88.12 241 GLN A N 1
ATOM 1859 C CA . GLN A 1 241 ? -23.873 -15.788 40.424 1.00 88.12 241 GLN A CA 1
ATOM 1860 C C . GLN A 1 241 ? -23.792 -14.477 41.230 1.00 88.12 241 GLN A C 1
ATOM 1862 O O . GLN A 1 241 ? -24.581 -13.562 41.016 1.00 88.12 241 GLN A O 1
ATOM 1867 N N . GLN A 1 242 ? -22.779 -14.338 42.094 1.00 90.88 242 GLN A N 1
ATOM 1868 C CA . GLN A 1 242 ? -22.531 -13.103 42.849 1.00 90.88 242 GLN A CA 1
ATOM 1869 C C . GLN A 1 242 ? -22.225 -11.906 41.931 1.00 90.88 242 GLN A C 1
ATOM 1871 O O . GLN A 1 242 ? -22.679 -10.796 42.203 1.00 90.88 242 GLN A O 1
ATOM 1876 N N . ALA A 1 243 ? -21.493 -12.122 40.832 1.00 87.62 243 ALA A N 1
ATOM 1877 C CA . ALA A 1 243 ? -21.222 -11.084 39.843 1.00 87.62 243 ALA A CA 1
ATOM 1878 C C . ALA A 1 243 ? -22.480 -10.708 39.038 1.00 87.62 243 ALA A C 1
ATOM 1880 O O . ALA A 1 243 ? -22.675 -9.526 38.760 1.00 87.62 243 ALA A O 1
ATOM 1881 N N . MET A 1 244 ? -23.373 -11.662 38.736 1.00 87.12 244 MET A N 1
ATOM 1882 C CA . MET A 1 244 ? -24.666 -11.376 38.086 1.00 87.12 244 MET A CA 1
ATOM 1883 C C . MET A 1 244 ? -25.496 -10.386 38.919 1.00 87.12 244 MET A C 1
ATOM 1885 O O . MET A 1 244 ? -25.878 -9.332 38.418 1.00 87.12 244 MET A O 1
ATOM 1889 N N . THR A 1 245 ? -25.660 -10.642 40.223 1.00 89.44 245 THR A N 1
ATOM 1890 C CA . THR A 1 245 ? -26.404 -9.762 41.149 1.00 89.44 245 THR A CA 1
ATOM 1891 C C . THR A 1 245 ? -25.751 -8.383 41.360 1.00 89.44 245 THR A C 1
ATOM 1893 O O . THR A 1 245 ? -26.389 -7.463 41.880 1.00 89.44 245 THR A O 1
ATOM 1896 N N . ILE A 1 246 ? -24.479 -8.205 40.985 1.00 91.62 246 ILE A N 1
ATOM 1897 C CA . ILE A 1 246 ? -23.815 -6.891 40.935 1.00 91.62 246 ILE A CA 1
ATOM 1898 C C . ILE A 1 246 ? -24.115 -6.205 39.595 1.00 91.62 246 ILE A C 1
ATOM 1900 O O . ILE A 1 246 ? -24.522 -5.044 39.583 1.00 91.62 246 ILE A O 1
ATOM 1904 N N . LEU A 1 247 ? -23.996 -6.923 38.474 1.00 88.81 247 LEU A N 1
ATOM 1905 C CA . LEU A 1 247 ? -24.300 -6.409 37.133 1.00 88.81 247 LEU A CA 1
ATOM 1906 C C . LEU A 1 247 ? -25.756 -5.924 37.015 1.00 88.81 247 LEU A C 1
ATOM 1908 O O . LEU A 1 247 ? -25.983 -4.829 36.508 1.00 88.81 247 LEU A O 1
ATOM 1912 N N . GLU A 1 248 ? -26.723 -6.653 37.578 1.00 87.38 248 GLU A N 1
ATOM 1913 C CA . GLU A 1 248 ? -28.147 -6.265 37.658 1.00 87.38 248 GLU A CA 1
ATOM 1914 C C . GLU A 1 248 ? -28.413 -4.954 38.423 1.00 87.38 248 GLU A C 1
ATOM 1916 O O . GLU A 1 248 ? -29.469 -4.339 38.259 1.00 87.38 248 GLU A O 1
ATOM 1921 N N . LYS A 1 249 ? -27.478 -4.526 39.283 1.00 90.38 249 LYS A N 1
ATOM 1922 C CA . LYS A 1 249 ? -27.555 -3.260 40.034 1.00 90.38 249 LYS A CA 1
ATOM 1923 C C . LYS A 1 249 ? -26.835 -2.114 39.323 1.00 90.38 249 LYS A C 1
ATOM 1925 O O . LYS A 1 249 ? -27.161 -0.957 39.571 1.00 90.38 249 LYS A O 1
ATOM 1930 N N . CYS A 1 250 ? -25.855 -2.426 38.475 1.00 87.12 250 CYS A N 1
ATOM 1931 C CA . CYS A 1 250 ? -25.040 -1.446 37.753 1.00 87.12 250 CYS A CA 1
ATOM 1932 C C . CYS A 1 250 ? -25.549 -1.143 36.334 1.00 87.12 250 CYS A C 1
ATOM 1934 O O . CYS A 1 250 ? -25.241 -0.081 35.797 1.00 87.12 250 CYS A O 1
ATOM 1936 N N . LEU A 1 251 ? -26.298 -2.061 35.719 1.00 88.88 251 LEU A N 1
ATOM 1937 C CA . LEU A 1 251 ? -26.837 -1.939 34.363 1.00 88.88 251 LEU A CA 1
ATOM 1938 C C . LEU A 1 251 ? -28.338 -1.585 34.383 1.00 88.88 251 LEU A C 1
ATOM 1940 O O . LEU A 1 251 ? -29.021 -1.850 35.375 1.00 88.88 251 LEU A O 1
ATOM 1944 N N . PRO A 1 252 ? -28.886 -0.985 33.306 1.00 87.00 252 PRO A N 1
ATOM 1945 C CA . PRO A 1 252 ? -30.324 -0.761 33.196 1.00 87.00 252 PRO A CA 1
ATOM 1946 C C . PRO A 1 252 ? -31.081 -2.093 33.259 1.00 87.00 252 PRO A C 1
ATOM 1948 O O . PRO A 1 252 ? -30.735 -3.051 32.567 1.00 87.00 252 PRO A O 1
ATOM 1951 N N . LYS A 1 253 ? -32.127 -2.143 34.090 1.00 84.62 253 LYS A N 1
ATOM 1952 C CA . LYS A 1 253 ? -32.946 -3.347 34.275 1.00 84.62 253 LYS A CA 1
ATOM 1953 C C . LYS A 1 253 ? -33.635 -3.759 32.964 1.00 84.62 253 LYS A C 1
ATOM 1955 O O . LYS A 1 253 ? -34.082 -2.872 32.232 1.00 84.62 253 LYS A O 1
ATOM 1960 N N . PRO A 1 254 ? -33.791 -5.070 32.691 1.00 82.25 254 PRO A N 1
ATOM 1961 C CA . PRO A 1 254 ? -34.613 -5.548 31.584 1.00 82.25 254 PRO A CA 1
ATOM 1962 C C . PRO A 1 254 ? -36.034 -4.977 31.646 1.00 82.25 254 PRO A C 1
ATOM 1964 O O . PRO A 1 254 ? -36.612 -4.837 32.727 1.00 82.25 254 PRO A O 1
ATOM 1967 N N . THR A 1 255 ? -36.613 -4.669 30.486 1.00 85.12 255 THR A N 1
ATOM 1968 C CA . THR A 1 255 ? -38.030 -4.303 30.390 1.00 85.12 255 THR A CA 1
ATOM 1969 C C . THR A 1 255 ? -38.884 -5.500 30.828 1.00 85.12 255 THR A C 1
ATOM 1971 O O . THR A 1 255 ? -38.680 -6.591 30.292 1.00 85.12 255 THR A O 1
ATOM 1974 N N . PRO A 1 256 ? -39.823 -5.346 31.781 1.00 81.38 256 PRO A N 1
ATOM 1975 C CA . PRO A 1 256 ? -40.657 -6.455 32.226 1.00 81.38 256 PRO A CA 1
ATOM 1976 C C . PRO A 1 256 ? -41.580 -6.903 31.089 1.00 81.38 256 PRO A C 1
ATOM 1978 O O . PRO A 1 256 ? -42.423 -6.136 30.622 1.00 81.38 256 PRO A O 1
ATOM 1981 N N . LEU A 1 257 ? -41.415 -8.148 30.644 1.00 81.81 257 LEU A N 1
ATOM 1982 C CA . LEU A 1 257 ? -42.290 -8.765 29.654 1.00 81.81 257 LEU A CA 1
ATOM 1983 C C . LEU A 1 257 ? -43.572 -9.245 30.339 1.00 81.81 257 LEU A C 1
ATOM 1985 O O . LEU A 1 257 ? -43.519 -10.009 31.302 1.00 81.81 257 LEU A O 1
ATOM 1989 N N . GLN A 1 258 ? -44.725 -8.813 29.831 1.00 80.31 258 GLN A N 1
ATOM 1990 C CA . GLN A 1 258 ? -46.012 -9.403 30.194 1.00 80.31 258 GLN A CA 1
ATOM 1991 C C . GLN A 1 258 ? -46.187 -10.688 29.384 1.00 80.31 258 GLN A C 1
ATOM 1993 O O . GLN A 1 258 ? -46.473 -10.640 28.190 1.00 80.31 258 GLN A O 1
ATOM 1998 N N . VAL A 1 259 ? -45.953 -11.826 30.032 1.00 81.38 259 VAL A N 1
ATOM 1999 C CA . VAL A 1 259 ? -46.081 -13.159 29.433 1.00 81.38 259 VAL A CA 1
ATOM 2000 C C . VAL A 1 259 ? -47.543 -13.619 29.566 1.00 81.38 259 VAL A C 1
ATOM 2002 O O . VAL A 1 259 ? -48.034 -13.691 30.695 1.00 81.38 259 VAL A O 1
ATOM 2005 N N . PRO A 1 260 ? -48.272 -13.890 28.463 1.00 85.44 260 PRO A N 1
ATOM 2006 C CA . PRO A 1 260 ? -49.623 -14.451 28.525 1.00 85.44 260 PRO A CA 1
ATOM 2007 C C . PRO A 1 260 ? -49.613 -15.867 29.112 1.00 85.44 260 PRO A C 1
ATOM 2009 O O . PRO A 1 260 ? -48.654 -16.605 28.915 1.00 85.44 260 PRO A O 1
ATOM 2012 N N . MET A 1 261 ? -50.697 -16.284 29.773 1.00 78.06 261 MET A N 1
ATOM 2013 C CA . MET A 1 261 ? -50.784 -17.638 30.353 1.00 78.06 261 MET A CA 1
ATOM 2014 C C . MET A 1 261 ? -50.754 -18.758 29.297 1.00 78.06 261 MET A C 1
ATOM 2016 O O . MET A 1 261 ? -50.386 -19.881 29.621 1.00 78.06 261 MET A O 1
ATOM 2020 N N . ASP A 1 262 ? -51.080 -18.441 28.042 1.00 85.50 262 ASP A N 1
ATOM 2021 C CA . ASP A 1 262 ? -51.141 -19.389 26.922 1.00 85.50 262 ASP A CA 1
ATOM 2022 C C . ASP A 1 262 ? -49.793 -19.561 26.179 1.00 85.50 262 ASP A C 1
ATOM 2024 O O . ASP A 1 262 ? -49.762 -20.091 25.069 1.00 85.50 262 ASP A O 1
ATOM 2028 N N . SER A 1 263 ? -48.670 -19.068 26.724 1.00 80.06 263 SER A N 1
ATOM 2029 C CA . SER A 1 263 ? -47.362 -19.118 26.048 1.00 80.06 263 SER A CA 1
ATOM 2030 C C . SER A 1 263 ? -46.552 -20.382 26.363 1.00 80.06 263 SER A C 1
ATOM 2032 O O . SER A 1 263 ? -46.255 -20.657 27.525 1.00 80.06 263 SER A O 1
ATOM 2034 N N . GLU A 1 264 ? -46.092 -21.090 25.330 1.00 82.62 264 GLU A N 1
ATOM 2035 C CA . GLU A 1 264 ? -45.192 -22.244 25.464 1.00 82.62 264 GLU A CA 1
ATOM 2036 C C . GLU A 1 264 ? -43.716 -21.830 25.661 1.00 82.62 264 GLU A C 1
ATOM 2038 O O . GLU A 1 264 ? -43.198 -20.951 24.966 1.00 82.62 264 GLU A O 1
ATOM 2043 N N . GLU A 1 265 ? -42.996 -22.496 26.573 1.00 79.56 265 GLU A N 1
ATOM 2044 C CA . GLU A 1 265 ? -41.559 -22.265 26.793 1.00 79.56 265 GLU A CA 1
ATOM 2045 C C . GLU A 1 265 ? -40.684 -22.927 25.710 1.00 79.56 265 GLU A C 1
ATOM 2047 O O . GLU A 1 265 ? -40.334 -24.108 25.786 1.00 79.56 265 GLU A O 1
ATOM 2052 N N . VAL A 1 266 ? -40.250 -22.148 24.716 1.00 86.81 266 VAL A N 1
ATOM 2053 C CA . VAL A 1 266 ? -39.321 -22.621 23.675 1.00 86.81 266 VAL A CA 1
ATOM 2054 C C . VAL A 1 266 ? -37.862 -22.394 24.086 1.00 86.81 266 VAL A C 1
ATOM 2056 O O . VAL A 1 266 ? -37.396 -21.260 24.209 1.00 86.81 266 VAL A O 1
ATOM 2059 N N . ARG A 1 267 ? -37.088 -23.479 24.228 1.00 80.75 267 ARG A N 1
ATOM 2060 C CA . ARG A 1 267 ? -35.632 -23.399 24.442 1.00 80.75 267 ARG A CA 1
ATOM 2061 C C . ARG A 1 267 ? -34.913 -22.993 23.155 1.00 80.75 267 ARG A C 1
ATOM 2063 O O . ARG A 1 267 ? -34.790 -23.793 22.230 1.00 80.75 267 ARG A O 1
ATOM 2070 N N . VAL A 1 268 ? -34.372 -21.777 23.123 1.00 82.12 268 VAL A N 1
ATOM 2071 C CA . VAL A 1 268 ? -33.512 -21.311 22.026 1.00 82.12 268 VAL A CA 1
ATOM 2072 C C . VAL A 1 268 ? -32.158 -22.024 22.094 1.00 82.12 268 VAL A C 1
ATOM 2074 O O . VAL A 1 268 ? -31.358 -21.778 22.993 1.00 82.12 268 VAL A O 1
ATOM 2077 N N . SER A 1 269 ? -31.886 -22.902 21.130 1.00 80.56 269 SER A N 1
ATOM 2078 C CA . SER A 1 269 ? -30.564 -23.497 20.915 1.00 80.56 269 SER A CA 1
ATOM 2079 C C . SER A 1 269 ? -29.722 -22.644 19.965 1.00 80.56 269 SER A C 1
ATOM 2081 O O . SER A 1 269 ? -30.247 -22.096 18.994 1.00 80.56 269 SER A O 1
ATOM 2083 N N . LEU A 1 270 ? -28.403 -22.599 20.175 1.00 74.94 270 LEU A N 1
ATOM 2084 C CA . LEU A 1 270 ? -27.479 -22.044 19.184 1.00 74.94 270 LEU A CA 1
ATOM 2085 C C . LEU A 1 270 ? -27.576 -22.848 17.881 1.00 74.94 270 LEU A C 1
ATOM 2087 O O . LEU A 1 270 ? -27.312 -24.051 17.867 1.00 74.94 270 LEU A O 1
ATOM 2091 N N . ILE A 1 271 ? -27.914 -22.175 16.780 1.00 78.88 271 ILE A N 1
ATOM 2092 C CA . ILE A 1 271 ? -27.751 -22.743 15.441 1.00 78.88 271 ILE A CA 1
ATOM 2093 C C . ILE A 1 271 ? -26.244 -22.845 15.199 1.00 78.88 271 ILE A C 1
ATOM 2095 O O . ILE A 1 271 ? -25.584 -21.841 14.921 1.00 78.88 271 ILE A O 1
ATOM 2099 N N . ALA A 1 272 ? -25.698 -24.057 15.327 1.00 61.19 272 ALA A N 1
ATOM 2100 C CA . ALA A 1 272 ? -24.353 -24.356 14.857 1.00 61.19 272 ALA A CA 1
ATOM 2101 C C . ALA A 1 272 ? -24.254 -23.913 13.391 1.00 61.19 272 ALA A C 1
ATOM 2103 O O . ALA A 1 272 ? -25.139 -24.220 12.588 1.00 61.19 272 ALA A O 1
ATOM 2104 N N . THR A 1 273 ? -23.225 -23.130 13.064 1.00 48.91 273 THR A N 1
ATOM 2105 C CA . THR A 1 273 ? -23.098 -22.503 11.746 1.00 48.91 273 THR A CA 1
ATOM 2106 C C . THR A 1 273 ? -23.192 -23.547 10.640 1.00 48.91 273 THR A C 1
ATOM 2108 O O . THR A 1 273 ? -22.659 -24.650 10.769 1.00 48.91 273 THR A O 1
ATOM 2111 N N . PHE A 1 274 ? -23.875 -23.198 9.544 1.00 50.34 274 PHE A N 1
ATOM 2112 C CA . PHE A 1 274 ? -24.011 -24.064 8.374 1.00 50.34 274 PHE A CA 1
ATOM 2113 C C . PHE A 1 274 ? -22.635 -24.326 7.751 1.00 50.34 274 PHE A C 1
ATOM 2115 O O . PHE A 1 274 ? -22.207 -23.629 6.831 1.00 50.34 274 PHE A O 1
ATOM 2122 N N . SER A 1 275 ? -21.948 -25.353 8.252 1.00 44.47 275 SER A N 1
ATOM 2123 C CA . SER A 1 275 ? -20.810 -25.959 7.579 1.00 44.47 275 SER A CA 1
ATOM 2124 C C . SER A 1 275 ? -21.293 -26.389 6.200 1.00 44.47 275 SER A C 1
ATOM 2126 O O . SER A 1 275 ? -22.212 -27.203 6.076 1.00 44.47 275 SER A O 1
ATOM 2128 N N . SER A 1 276 ? -20.719 -25.785 5.163 1.00 47.34 276 SER A N 1
ATOM 2129 C CA . SER A 1 276 ? -21.064 -26.020 3.767 1.00 47.34 276 SER A CA 1
ATOM 2130 C C . SER A 1 276 ? -20.565 -27.400 3.341 1.00 47.34 276 SER A C 1
ATOM 2132 O O . SER A 1 276 ? -19.553 -27.548 2.659 1.00 47.34 276 SER A O 1
ATOM 2134 N N . CYS A 1 277 ? -21.290 -28.436 3.766 1.00 38.31 277 CYS A N 1
ATOM 2135 C CA . CYS A 1 277 ? -21.007 -29.827 3.457 1.00 38.31 277 CYS A CA 1
ATOM 2136 C C . CYS A 1 277 ? -21.144 -30.063 1.944 1.00 38.31 277 CYS A C 1
ATOM 2138 O O . CYS A 1 277 ? -22.219 -30.363 1.424 1.00 38.31 277 CYS A O 1
ATOM 2140 N N . ALA A 1 278 ? -20.020 -29.908 1.235 1.00 47.50 278 ALA A N 1
ATOM 2141 C CA . ALA A 1 278 ? -19.875 -29.963 -0.219 1.00 47.50 278 ALA A CA 1
ATOM 2142 C C . ALA A 1 278 ? -20.088 -31.381 -0.795 1.00 47.50 278 ALA A C 1
ATOM 2144 O O . ALA A 1 278 ? -19.242 -31.954 -1.479 1.00 47.50 278 ALA A O 1
ATOM 2145 N N . SER A 1 279 ? -21.259 -31.951 -0.526 1.00 45.25 279 SER A N 1
ATOM 2146 C CA . SER A 1 279 ? -21.746 -33.229 -1.027 1.00 45.25 279 SER A CA 1
ATOM 2147 C C . SER A 1 279 ? -22.478 -33.005 -2.352 1.00 45.25 279 SER A C 1
ATOM 2149 O O . SER A 1 279 ? -23.704 -32.975 -2.438 1.00 45.25 279 SER A O 1
ATOM 2151 N N . GLY A 1 280 ? -21.697 -32.786 -3.411 1.00 47.41 280 GLY A N 1
ATOM 2152 C CA . GLY A 1 280 ? -22.223 -32.449 -4.732 1.00 47.41 280 GLY A CA 1
ATOM 2153 C C . GLY A 1 280 ? -23.178 -33.510 -5.287 1.00 47.41 280 GLY A C 1
ATOM 2154 O O . GLY A 1 280 ? -22.742 -34.565 -5.745 1.00 47.41 280 GLY A O 1
ATOM 2155 N N . ARG A 1 281 ? -24.479 -33.198 -5.331 1.00 39.28 281 ARG A N 1
ATOM 2156 C CA . ARG A 1 281 ? -25.470 -33.935 -6.126 1.00 39.28 281 ARG A CA 1
ATOM 2157 C C . ARG A 1 281 ? -25.893 -33.082 -7.314 1.00 39.28 281 ARG A C 1
ATOM 2159 O O . ARG A 1 281 ? -26.484 -32.019 -7.146 1.00 39.28 281 ARG A O 1
ATOM 2166 N N . ARG A 1 282 ? -25.601 -33.557 -8.526 1.00 42.56 282 ARG A N 1
ATOM 2167 C CA . ARG A 1 282 ? -26.161 -32.980 -9.753 1.00 42.56 282 ARG A CA 1
ATOM 2168 C C . ARG A 1 282 ? -27.629 -33.390 -9.857 1.00 42.56 282 ARG A C 1
ATOM 2170 O O . ARG A 1 282 ? -27.911 -34.528 -10.209 1.00 42.56 282 ARG A O 1
ATOM 2177 N N . LEU A 1 283 ? -28.534 -32.453 -9.609 1.00 36.84 283 LEU A N 1
ATOM 2178 C CA . LEU A 1 283 ? -29.912 -32.501 -10.092 1.00 36.84 283 LEU A CA 1
ATOM 2179 C C . LEU A 1 283 ? -30.162 -31.190 -10.830 1.00 36.84 283 LEU A C 1
ATOM 2181 O O . LEU A 1 283 ? -30.447 -30.157 -10.232 1.00 36.84 283 LEU A O 1
ATOM 2185 N N . GLY A 1 284 ? -29.921 -31.224 -12.139 1.00 36.56 284 GLY A N 1
ATOM 2186 C CA . GLY A 1 284 ? -30.244 -30.119 -13.028 1.00 36.56 284 GLY A CA 1
ATOM 2187 C C . GLY A 1 284 ? -31.636 -30.345 -13.586 1.00 36.56 284 GLY A C 1
ATOM 2188 O O . GLY A 1 284 ? -31.798 -31.196 -14.455 1.00 36.56 284 GLY A O 1
ATOM 2189 N N . GLU A 1 285 ? -32.614 -29.575 -13.121 1.00 37.81 285 GLU A N 1
ATOM 2190 C CA . GLU A 1 285 ? -33.967 -29.610 -13.666 1.00 37.81 285 GLU A CA 1
ATOM 2191 C C . GLU A 1 285 ? -34.469 -28.192 -13.947 1.00 37.81 285 GLU A C 1
ATOM 2193 O O . GLU A 1 285 ? -34.205 -27.244 -13.205 1.00 37.81 285 GLU A O 1
ATOM 2198 N N . ARG A 1 286 ? -35.124 -28.029 -15.099 1.00 36.31 286 ARG A N 1
ATOM 2199 C CA . ARG A 1 286 ? -35.617 -26.736 -15.577 1.00 36.31 286 ARG A CA 1
ATOM 2200 C C . ARG A 1 286 ? -36.897 -26.373 -14.834 1.00 36.31 286 ARG A C 1
ATOM 2202 O O . ARG A 1 286 ? -37.875 -27.094 -14.975 1.00 36.31 286 ARG A O 1
ATOM 2209 N N . PHE A 1 287 ? -36.956 -25.183 -14.244 1.00 28.97 287 PHE A N 1
ATOM 2210 C CA . PHE A 1 287 ? -38.215 -24.440 -14.155 1.00 28.97 287 PHE A CA 1
ATOM 2211 C C . PHE A 1 287 ? -37.998 -22.965 -14.494 1.00 28.97 287 PHE A C 1
ATOM 2213 O O . PHE A 1 287 ? -37.055 -22.333 -14.021 1.00 28.97 287 PHE A O 1
ATOM 2220 N N . SER A 1 288 ? -38.842 -22.434 -15.381 1.00 34.62 288 SER A N 1
ATOM 2221 C CA . SER A 1 288 ? -38.627 -21.148 -16.051 1.00 34.62 288 SER A CA 1
ATOM 2222 C C . SER A 1 288 ? -39.856 -20.241 -15.962 1.00 34.62 288 SER A C 1
ATOM 2224 O O . SER A 1 288 ? -40.588 -20.063 -16.932 1.00 34.62 288 SER A O 1
ATOM 2226 N N . SER A 1 289 ? -40.052 -19.645 -14.788 1.00 33.47 289 SER A N 1
ATOM 2227 C CA . SER A 1 289 ? -40.971 -18.528 -14.540 1.00 33.47 289 SER A CA 1
ATOM 2228 C C . SER A 1 289 ? -40.617 -17.889 -13.189 1.00 33.47 289 SER A C 1
ATOM 2230 O O . SER A 1 289 ? -40.363 -18.611 -12.234 1.00 33.47 289 SER A O 1
ATOM 2232 N N . GLY A 1 290 ? -40.597 -16.570 -13.007 1.00 28.33 290 GLY A N 1
ATOM 2233 C CA . GLY A 1 290 ? -40.988 -15.527 -13.955 1.00 28.33 290 GLY A CA 1
ATOM 2234 C C . GLY A 1 290 ? -41.618 -14.326 -13.251 1.00 28.33 290 GLY A C 1
ATOM 2235 O O . GLY A 1 290 ? -42.774 -14.019 -13.507 1.00 28.33 290 GLY A O 1
ATOM 2236 N N . LEU A 1 291 ? -40.879 -13.648 -12.367 1.00 33.91 291 LEU A N 1
ATOM 2237 C CA . LEU A 1 291 ? -41.336 -12.442 -11.666 1.00 33.91 291 LEU A CA 1
ATOM 2238 C C . LEU A 1 291 ? -40.206 -11.405 -11.606 1.00 33.91 291 LEU A C 1
ATOM 2240 O O . LEU A 1 291 ? -39.123 -11.681 -11.097 1.00 33.91 291 LEU A O 1
ATOM 2244 N N . LYS A 1 292 ? -40.450 -10.202 -12.141 1.00 31.91 292 LYS A N 1
ATOM 2245 C CA . LYS A 1 292 ? -39.516 -9.065 -12.066 1.00 31.91 292 LYS A CA 1
ATOM 2246 C C . LYS A 1 292 ? -39.811 -8.263 -10.798 1.00 31.91 292 LYS A C 1
ATOM 2248 O O . LYS A 1 292 ? -40.900 -7.710 -10.687 1.00 31.91 292 LYS A O 1
ATOM 2253 N N . GLY A 1 293 ? -38.849 -8.140 -9.880 1.00 28.50 293 GLY A N 1
ATOM 2254 C CA . GLY A 1 293 ? -39.062 -7.389 -8.641 1.00 28.50 293 GLY A CA 1
ATOM 2255 C C . GLY A 1 293 ? -37.789 -6.912 -7.939 1.00 28.50 293 GLY A C 1
ATOM 2256 O O . GLY A 1 293 ? -36.987 -7.724 -7.505 1.00 28.50 293 GLY A O 1
ATOM 2257 N N . ARG A 1 294 ? -37.719 -5.586 -7.750 1.00 31.33 294 ARG A N 1
ATOM 2258 C CA . ARG A 1 294 ? -36.953 -4.822 -6.740 1.00 31.33 294 ARG A CA 1
ATOM 2259 C C . ARG A 1 294 ? -35.406 -4.752 -6.769 1.00 31.33 294 ARG A C 1
ATOM 2261 O O . ARG A 1 294 ? -34.687 -5.736 -6.789 1.00 31.33 294 ARG A O 1
ATOM 2268 N N . SER A 1 295 ? -34.957 -3.490 -6.694 1.00 30.30 295 SER A N 1
ATOM 2269 C CA . SER A 1 295 ? -33.800 -2.930 -5.962 1.00 30.30 295 SER A CA 1
ATOM 2270 C C . SER A 1 295 ? -32.502 -3.737 -5.825 1.00 30.30 295 SER A C 1
ATOM 2272 O O . SER A 1 295 ? -32.433 -4.709 -5.079 1.00 30.30 295 SER A O 1
ATOM 2274 N N . ARG A 1 296 ? -31.416 -3.182 -6.381 1.00 28.72 296 ARG A N 1
ATOM 2275 C CA . ARG A 1 296 ? -30.041 -3.531 -5.993 1.00 28.72 296 ARG A CA 1
ATOM 2276 C C . ARG A 1 296 ? -29.656 -2.766 -4.721 1.00 28.72 296 ARG A C 1
ATOM 2278 O O . ARG A 1 296 ? -29.588 -1.541 -4.757 1.00 28.72 296 ARG A O 1
ATOM 2285 N N . VAL A 1 297 ? -29.334 -3.488 -3.655 1.00 33.06 297 VAL A N 1
ATOM 2286 C CA . VAL A 1 297 ? -28.335 -3.073 -2.657 1.00 33.06 297 VAL A CA 1
ATOM 2287 C C . VAL A 1 297 ? -27.164 -4.039 -2.830 1.00 33.06 297 VAL A C 1
ATOM 2289 O O . VAL A 1 297 ? -27.385 -5.206 -3.154 1.00 33.06 297 VAL A O 1
ATOM 2292 N N . ALA A 1 298 ? -25.930 -3.545 -2.748 1.00 31.86 298 ALA A N 1
ATOM 2293 C CA . ALA A 1 298 ? -24.736 -4.327 -3.057 1.00 31.86 298 ALA A CA 1
ATOM 2294 C C . ALA A 1 298 ? -23.966 -4.652 -1.773 1.00 31.86 298 ALA A C 1
ATOM 2296 O O . ALA A 1 298 ? -23.111 -3.875 -1.352 1.00 31.86 298 ALA A O 1
ATOM 2297 N N . ASP A 1 299 ? -24.271 -5.799 -1.170 1.00 30.50 299 ASP A N 1
ATOM 2298 C CA . ASP A 1 299 ? -23.487 -6.329 -0.057 1.00 30.50 299 ASP A CA 1
ATOM 2299 C C . ASP A 1 299 ? -22.176 -6.947 -0.564 1.00 30.50 299 ASP A C 1
ATOM 2301 O O . ASP A 1 299 ? -22.142 -7.688 -1.551 1.00 30.50 299 ASP A O 1
ATOM 2305 N N . LEU A 1 300 ? -21.076 -6.614 0.112 1.00 33.69 300 LEU A N 1
ATOM 2306 C CA . LEU A 1 300 ? -19.735 -7.103 -0.203 1.00 33.69 300 LEU A CA 1
ATOM 2307 C C . LEU A 1 300 ? -19.473 -8.437 0.519 1.00 33.69 300 LEU A C 1
ATOM 2309 O O . LEU A 1 300 ? -19.757 -8.535 1.715 1.00 33.69 300 LEU A O 1
ATOM 2313 N N . PRO A 1 301 ? -18.893 -9.455 -0.146 1.00 34.97 301 PRO A N 1
ATOM 2314 C CA . PRO A 1 301 ? -18.582 -10.723 0.504 1.00 34.97 301 PRO A CA 1
ATOM 2315 C C . PRO A 1 301 ? -17.457 -10.561 1.537 1.00 34.97 301 PRO A C 1
ATOM 2317 O O . PRO A 1 301 ? -16.368 -10.068 1.241 1.00 34.97 301 PRO A O 1
ATOM 2320 N N . PHE A 1 302 ? -17.730 -11.018 2.757 1.00 27.89 302 PHE A N 1
ATOM 2321 C CA . PHE A 1 302 ? -16.781 -11.080 3.866 1.00 27.89 302 PHE A CA 1
ATOM 2322 C C . PHE A 1 302 ? -15.819 -12.263 3.659 1.00 27.89 302 PHE A C 1
ATOM 2324 O O . PHE A 1 302 ? -16.274 -13.388 3.457 1.00 27.89 302 PHE A O 1
ATOM 2331 N N . TYR A 1 303 ? -14.502 -12.032 3.701 1.00 29.31 303 TYR A N 1
ATOM 2332 C CA . TYR A 1 303 ? -13.497 -13.077 3.459 1.00 29.31 303 TYR A CA 1
ATOM 2333 C C . TYR A 1 303 ? -12.838 -13.523 4.770 1.00 29.31 303 TYR A C 1
ATOM 2335 O O . TYR A 1 303 ? -11.987 -12.822 5.317 1.00 29.31 303 TYR A O 1
ATOM 2343 N N . THR A 1 304 ? -13.209 -14.701 5.272 1.00 34.31 304 THR A N 1
ATOM 2344 C CA . THR A 1 304 ? -12.490 -15.377 6.361 1.00 34.31 304 THR A CA 1
ATOM 2345 C C . THR A 1 304 ? -11.261 -16.097 5.811 1.00 34.31 304 THR A C 1
ATOM 2347 O O . THR A 1 304 ? -11.363 -16.886 4.874 1.00 34.31 304 THR A O 1
ATOM 2350 N N . GLN A 1 305 ? -10.094 -15.823 6.394 1.00 35.19 305 GLN A N 1
ATOM 2351 C CA . GLN A 1 305 ? -8.849 -16.522 6.082 1.00 35.19 305 GLN A CA 1
ATOM 2352 C C . GLN A 1 305 ? -8.674 -17.721 7.018 1.00 35.19 305 GLN A C 1
ATOM 2354 O O . GLN A 1 305 ? -8.457 -17.520 8.209 1.00 35.19 305 GLN A O 1
ATOM 2359 N N . ASP A 1 306 ? -8.663 -18.931 6.462 1.00 33.47 306 ASP A N 1
ATOM 2360 C CA . ASP A 1 306 ? -8.059 -20.103 7.098 1.00 33.47 306 ASP A CA 1
ATOM 2361 C C . ASP A 1 306 ? -6.847 -20.529 6.264 1.00 33.47 306 ASP A C 1
ATOM 2363 O O . ASP A 1 306 ? -6.949 -20.758 5.057 1.00 33.47 306 ASP A O 1
ATOM 2367 N N . GLY A 1 307 ? -5.675 -20.569 6.897 1.00 29.89 307 GLY A N 1
ATOM 2368 C CA . GLY A 1 307 ? -4.413 -20.908 6.245 1.00 29.89 307 GLY A CA 1
ATOM 2369 C C . GLY A 1 307 ? -4.022 -22.358 6.502 1.00 29.89 307 GLY A C 1
ATOM 2370 O O . GLY A 1 307 ? -3.583 -22.681 7.602 1.00 29.89 307 GLY A O 1
ATOM 2371 N N . ALA A 1 308 ? -4.112 -23.207 5.478 1.00 32.28 308 ALA A N 1
ATOM 2372 C CA . ALA A 1 308 ? -3.516 -24.540 5.482 1.00 32.28 308 ALA A CA 1
ATOM 2373 C C . ALA A 1 308 ? -2.213 -24.527 4.666 1.00 32.28 308 ALA A C 1
ATOM 2375 O O . ALA A 1 308 ? -2.210 -24.148 3.495 1.00 32.28 308 ALA A O 1
ATOM 2376 N N . GLN A 1 309 ? -1.107 -24.929 5.292 1.00 34.16 309 GLN A N 1
ATOM 2377 C CA . GLN A 1 309 ? 0.149 -25.220 4.604 1.00 34.16 309 GLN A CA 1
ATOM 2378 C C . GLN A 1 309 ? 0.183 -26.710 4.266 1.00 34.16 309 GLN A C 1
ATOM 2380 O O . GLN A 1 309 ? 0.153 -27.523 5.180 1.00 34.16 309 GLN A O 1
ATOM 2385 N N . ASP A 1 310 ? 0.325 -27.056 2.989 1.00 29.73 310 ASP A N 1
ATOM 2386 C CA . ASP A 1 310 ? 0.778 -28.383 2.566 1.00 29.73 310 ASP A CA 1
ATOM 2387 C C . ASP A 1 310 ? 1.553 -28.257 1.248 1.00 29.73 310 ASP A C 1
ATOM 2389 O O . ASP A 1 310 ? 1.151 -27.528 0.339 1.00 29.73 310 ASP A O 1
ATOM 2393 N N . GLY A 1 311 ? 2.705 -28.925 1.163 1.00 31.64 311 GLY A N 1
ATOM 2394 C CA . GLY A 1 311 ? 3.604 -28.853 0.010 1.00 31.64 311 GLY A CA 1
ATOM 2395 C C . GLY A 1 311 ? 3.513 -30.100 -0.863 1.00 31.64 311 GLY A C 1
ATOM 2396 O O . GLY A 1 311 ? 3.887 -31.188 -0.426 1.00 31.64 311 GLY A O 1
ATOM 2397 N N . GLU A 1 312 ? 3.072 -29.958 -2.114 1.00 29.25 312 GLU A N 1
ATOM 2398 C CA . GLU A 1 312 ? 3.053 -31.082 -3.053 1.00 29.25 312 GLU A CA 1
ATOM 2399 C C . GLU A 1 312 ? 4.461 -31.451 -3.550 1.00 29.25 312 GLU A C 1
ATOM 2401 O O . GLU A 1 312 ? 5.164 -30.651 -4.168 1.00 29.25 312 GLU A O 1
ATOM 2406 N N . VAL A 1 313 ? 4.831 -32.720 -3.360 1.00 33.09 313 VAL A N 1
ATOM 2407 C CA . VAL A 1 313 ? 5.935 -33.387 -4.067 1.00 33.09 313 VAL A CA 1
ATOM 2408 C C . VAL A 1 313 ? 5.317 -34.454 -4.987 1.00 33.09 313 VAL A C 1
ATOM 2410 O O . VAL A 1 313 ? 4.472 -35.229 -4.525 1.00 33.09 313 VAL A O 1
ATOM 2413 N N . PRO A 1 314 ? 5.675 -34.514 -6.286 1.00 36.81 314 PRO A N 1
ATOM 2414 C CA . PRO A 1 314 ? 4.952 -35.328 -7.264 1.00 36.81 314 PRO A CA 1
ATOM 2415 C C . PRO A 1 314 ? 5.096 -36.846 -7.058 1.00 36.81 314 PRO A C 1
ATOM 2417 O O . PRO A 1 314 ? 6.018 -37.353 -6.419 1.00 36.81 314 PRO A O 1
ATOM 2420 N N . ARG A 1 315 ? 4.129 -37.588 -7.613 1.00 30.61 315 ARG A N 1
ATOM 2421 C CA . ARG A 1 315 ? 3.895 -39.012 -7.321 1.00 30.61 315 ARG A CA 1
ATOM 2422 C C . ARG A 1 315 ? 4.911 -39.969 -7.963 1.00 30.61 315 ARG A C 1
ATOM 2424 O O . ARG A 1 315 ? 5.527 -39.693 -8.987 1.00 30.61 315 ARG A O 1
ATOM 2431 N N . ARG A 1 316 ? 5.014 -41.151 -7.343 1.00 29.72 316 ARG A N 1
ATOM 2432 C CA . ARG A 1 316 ? 5.915 -42.264 -7.690 1.00 29.72 316 ARG A CA 1
ATOM 2433 C C . ARG A 1 316 ? 5.749 -42.759 -9.133 1.00 29.72 316 ARG A C 1
ATOM 2435 O O . ARG A 1 316 ? 4.631 -43.023 -9.570 1.00 29.72 316 ARG A O 1
ATOM 2442 N N . LEU A 1 317 ? 6.874 -43.078 -9.773 1.00 30.28 317 LEU A N 1
ATOM 2443 C CA . LEU A 1 317 ? 6.942 -44.105 -10.817 1.00 30.28 317 LEU A CA 1
ATOM 2444 C C . LEU A 1 317 ? 7.206 -45.486 -10.188 1.00 30.28 317 LEU A C 1
ATOM 2446 O O . LEU A 1 317 ? 7.771 -45.606 -9.102 1.00 30.28 317 LEU A O 1
ATOM 2450 N N . SER A 1 318 ? 6.760 -46.544 -10.861 1.00 30.06 318 SER A N 1
ATOM 2451 C CA . SER A 1 318 ? 6.828 -47.927 -10.371 1.00 30.06 318 SER A CA 1
ATOM 2452 C C . SER A 1 318 ? 8.210 -48.570 -10.547 1.00 30.06 318 SER A C 1
ATOM 2454 O O . SER A 1 318 ? 8.767 -48.445 -11.639 1.00 30.06 318 SER A O 1
ATOM 2456 N N . ARG A 1 319 ? 8.638 -49.432 -9.605 1.00 30.44 319 ARG A N 1
ATOM 2457 C CA . ARG A 1 319 ? 8.853 -50.886 -9.846 1.00 30.44 319 ARG A CA 1
ATOM 2458 C C . ARG A 1 319 ? 9.426 -51.650 -8.637 1.00 30.44 319 ARG A C 1
ATOM 2460 O O . ARG A 1 319 ? 10.181 -51.100 -7.854 1.00 30.44 319 ARG A O 1
ATOM 2467 N N . ARG A 1 320 ? 9.097 -52.952 -8.614 1.00 29.16 320 ARG A N 1
ATOM 2468 C CA . ARG A 1 320 ? 9.785 -54.093 -7.969 1.00 29.16 320 ARG A CA 1
ATOM 2469 C C . ARG A 1 320 ? 10.119 -54.008 -6.470 1.00 29.16 320 ARG A C 1
ATOM 2471 O O . ARG A 1 320 ? 11.104 -53.411 -6.060 1.00 29.16 320 ARG A O 1
ATOM 2478 N N . CYS A 1 321 ? 9.391 -54.810 -5.694 1.00 26.00 321 CYS A N 1
ATOM 2479 C CA . CYS A 1 321 ? 9.946 -55.477 -4.517 1.00 26.00 321 CYS A CA 1
ATOM 2480 C C . CYS A 1 321 ? 11.101 -56.411 -4.926 1.00 26.00 321 CYS A C 1
ATOM 2482 O O . CYS A 1 321 ? 11.080 -56.959 -6.029 1.00 26.00 321 CYS A O 1
ATOM 2484 N N . ASN A 1 322 ? 12.033 -56.672 -4.009 1.00 30.97 322 ASN A N 1
ATOM 2485 C CA . ASN A 1 322 ? 12.798 -57.919 -3.974 1.00 30.97 322 ASN A CA 1
ATOM 2486 C C . ASN A 1 322 ? 13.167 -58.248 -2.519 1.00 30.97 322 ASN A C 1
ATOM 2488 O O . ASN A 1 322 ? 13.324 -57.344 -1.700 1.00 30.97 322 ASN A O 1
ATOM 2492 N N . PHE A 1 323 ? 13.258 -59.538 -2.200 1.00 28.19 323 PHE A N 1
ATOM 2493 C CA . PHE A 1 323 ? 13.638 -60.037 -0.874 1.00 28.19 323 PHE A CA 1
ATOM 2494 C C . PHE A 1 323 ? 15.154 -59.947 -0.647 1.00 28.19 323 PHE A C 1
ATOM 2496 O O . PHE A 1 323 ? 15.909 -60.146 -1.594 1.00 28.19 323 PHE A O 1
ATOM 2503 N N . LEU A 1 324 ? 15.552 -59.714 0.613 1.00 33.34 324 LEU A N 1
ATOM 2504 C CA . LEU A 1 324 ? 16.739 -60.207 1.349 1.00 33.34 324 LEU A CA 1
ATOM 2505 C C . LEU A 1 324 ? 16.956 -59.285 2.577 1.00 33.34 324 LEU A C 1
ATOM 2507 O O . LEU A 1 324 ? 16.831 -58.073 2.453 1.00 33.34 324 LEU A O 1
ATOM 2511 N N . GLY A 1 325 ? 17.269 -59.752 3.789 1.00 27.44 325 GLY A N 1
ATOM 2512 C CA . GLY A 1 325 ? 17.437 -61.137 4.243 1.00 27.44 325 GLY A CA 1
ATOM 2513 C C . GLY A 1 325 ? 18.739 -61.363 5.015 1.00 27.44 325 GLY A C 1
ATOM 2514 O O . GLY A 1 325 ? 19.578 -62.127 4.554 1.00 27.44 325 GLY A O 1
ATOM 2515 N N . ALA A 1 326 ? 18.920 -60.708 6.166 1.00 32.38 326 ALA A N 1
ATOM 2516 C CA . ALA A 1 326 ? 20.053 -60.931 7.071 1.00 32.38 326 ALA A CA 1
ATOM 2517 C C . ALA A 1 326 ? 19.668 -60.606 8.528 1.00 32.38 326 ALA A C 1
ATOM 2519 O O . ALA A 1 326 ? 18.826 -59.740 8.763 1.00 32.38 326 ALA A O 1
ATOM 2520 N N . ALA A 1 327 ? 20.283 -61.289 9.498 1.00 32.94 327 ALA A N 1
ATOM 2521 C CA . ALA A 1 327 ? 20.028 -61.121 10.931 1.00 32.94 327 ALA A CA 1
ATOM 2522 C C . ALA A 1 327 ? 21.307 -61.339 11.758 1.00 32.94 327 ALA A C 1
ATOM 2524 O O . ALA A 1 327 ? 22.172 -62.093 11.321 1.00 32.94 327 ALA A O 1
ATOM 2525 N N . ASN A 1 328 ? 21.398 -60.679 12.924 1.00 32.66 328 ASN A N 1
ATOM 2526 C CA . ASN A 1 328 ? 22.133 -61.026 14.165 1.00 32.66 328 ASN A CA 1
ATOM 2527 C C . ASN A 1 328 ? 22.040 -59.803 15.129 1.00 32.66 328 ASN A C 1
ATOM 2529 O O . ASN A 1 328 ? 21.935 -58.679 14.647 1.00 32.66 328 ASN A O 1
ATOM 2533 N N . LEU A 1 329 ? 21.869 -59.886 16.463 1.00 33.28 329 LEU A N 1
ATOM 2534 C CA . LEU A 1 329 ? 22.567 -60.656 17.521 1.00 33.28 329 LEU A CA 1
ATOM 2535 C C . LEU A 1 329 ? 24.023 -60.146 17.720 1.00 33.28 329 LEU A C 1
ATOM 2537 O O . LEU A 1 329 ? 24.748 -60.053 16.743 1.00 33.28 329 LEU A O 1
ATOM 2541 N N . LEU A 1 330 ? 24.550 -59.790 18.909 1.00 33.47 330 LEU A N 1
ATOM 2542 C CA . LEU A 1 330 ? 24.090 -59.849 20.317 1.00 33.47 330 LEU A CA 1
ATOM 2543 C C . LEU A 1 330 ? 24.939 -58.914 21.230 1.00 33.47 330 LEU A C 1
ATOM 2545 O O . LEU A 1 330 ? 26.144 -58.861 21.032 1.00 33.47 330 LEU A O 1
ATOM 2549 N N . ARG A 1 331 ? 24.349 -58.383 22.328 1.00 31.83 331 ARG A N 1
ATOM 2550 C CA . ARG A 1 331 ? 24.999 -57.929 23.607 1.00 31.83 331 ARG A CA 1
ATOM 2551 C C . ARG A 1 331 ? 26.038 -56.769 23.525 1.00 31.83 331 ARG A C 1
ATOM 2553 O O . ARG A 1 331 ? 26.589 -56.489 22.478 1.00 31.83 331 ARG A O 1
ATOM 2560 N N . GLY A 1 332 ? 26.363 -56.032 24.600 1.00 29.08 332 GLY A N 1
ATOM 2561 C CA . GLY A 1 332 ? 25.682 -55.876 25.900 1.00 29.08 332 GLY A CA 1
ATOM 2562 C C . GLY A 1 332 ? 26.579 -55.390 27.068 1.00 29.08 332 GLY A C 1
ATOM 2563 O O . GLY A 1 332 ? 27.509 -56.097 27.420 1.00 29.08 332 GLY A O 1
ATOM 2564 N N . ARG A 1 333 ? 26.191 -54.274 27.726 1.00 35.81 333 ARG A N 1
ATOM 2565 C CA . ARG A 1 333 ? 26.625 -53.733 29.055 1.00 35.81 333 ARG A CA 1
ATOM 2566 C C . ARG A 1 333 ? 28.123 -53.436 29.318 1.00 35.81 333 ARG A C 1
ATOM 2568 O O . ARG A 1 333 ? 28.934 -54.349 29.326 1.00 35.81 333 ARG A O 1
ATOM 2575 N N . LEU A 1 334 ? 28.423 -52.222 29.815 1.00 32.31 334 LEU A N 1
ATOM 2576 C CA . LEU A 1 334 ? 28.760 -51.929 31.236 1.00 32.31 334 LEU A CA 1
ATOM 2577 C C . LEU A 1 334 ? 28.964 -50.405 31.475 1.00 32.31 334 LEU A C 1
ATOM 2579 O O . LEU A 1 334 ? 28.987 -49.637 30.517 1.00 32.31 334 LEU A O 1
ATOM 2583 N N . LEU A 1 335 ? 29.031 -49.966 32.744 1.00 34.00 335 LEU A N 1
ATOM 2584 C CA . LEU A 1 335 ? 29.249 -48.564 33.181 1.00 34.00 335 LEU A CA 1
ATOM 2585 C C . LEU A 1 335 ? 30.483 -48.473 34.145 1.00 34.00 335 LEU A C 1
ATOM 2587 O O . LEU A 1 335 ? 31.324 -49.365 34.060 1.00 34.00 335 LEU A O 1
ATOM 2591 N N . PRO A 1 336 ? 30.705 -47.413 34.963 1.00 64.50 336 PRO A N 1
ATOM 2592 C CA . PRO A 1 336 ? 31.884 -46.533 34.896 1.00 64.50 336 PRO A CA 1
ATOM 2593 C C . PRO A 1 336 ? 32.831 -46.717 36.120 1.00 64.50 336 PRO A C 1
ATOM 2595 O O . PRO A 1 336 ? 32.645 -47.696 36.847 1.00 64.50 336 PRO A O 1
ATOM 2598 N N . PRO A 1 337 ? 33.832 -45.836 36.403 1.00 52.03 337 PRO A N 1
ATOM 2599 C CA . PRO A 1 337 ? 33.551 -44.618 37.211 1.00 52.03 337 PRO A CA 1
ATOM 2600 C C . PRO A 1 337 ? 34.532 -43.403 37.073 1.00 52.03 337 PRO A C 1
ATOM 2602 O O . PRO A 1 337 ? 35.647 -43.562 36.608 1.00 52.03 337 PRO A O 1
ATOM 2605 N N . GLN A 1 338 ? 34.105 -42.224 37.582 1.00 35.19 338 GLN A N 1
ATOM 2606 C CA . GLN A 1 338 ? 34.841 -41.175 38.367 1.00 35.19 338 GLN A CA 1
ATOM 2607 C C . GLN A 1 338 ? 36.245 -40.641 37.936 1.00 35.19 338 GLN A C 1
ATOM 2609 O O . GLN A 1 338 ? 37.074 -41.368 37.420 1.00 35.19 338 GLN A O 1
ATOM 2614 N N . SER A 1 339 ? 36.672 -39.388 38.195 1.00 32.44 339 SER A N 1
ATOM 2615 C CA . SER A 1 339 ? 36.161 -38.209 38.962 1.00 32.44 339 SER A CA 1
ATOM 2616 C C . SER A 1 339 ? 36.625 -36.887 38.253 1.00 32.44 339 SER A C 1
ATOM 2618 O O . SER A 1 339 ? 36.790 -36.951 37.042 1.00 32.44 339 SER A O 1
ATOM 2620 N N . ARG A 1 340 ? 36.836 -35.660 38.792 1.00 28.89 340 ARG A N 1
ATOM 2621 C CA . ARG A 1 340 ? 36.933 -35.045 40.150 1.00 28.89 340 ARG A CA 1
ATOM 2622 C C . ARG A 1 340 ? 36.672 -33.509 40.086 1.00 28.89 340 ARG A C 1
ATOM 2624 O O . ARG A 1 340 ? 36.192 -33.020 39.071 1.00 28.89 340 ARG A O 1
ATOM 2631 N N . SER A 1 341 ? 36.976 -32.759 41.154 1.00 33.59 341 SER A N 1
ATOM 2632 C CA . SER A 1 341 ? 36.882 -31.280 41.295 1.00 33.59 341 SER A CA 1
ATOM 2633 C C . SER A 1 341 ? 38.032 -30.744 42.197 1.00 33.59 341 SER A C 1
ATOM 2635 O O . SER A 1 341 ? 38.867 -31.580 42.572 1.00 33.59 341 SER A O 1
ATOM 2637 N N . PRO A 1 342 ? 38.198 -29.423 42.491 1.00 47.97 342 PRO A N 1
ATOM 2638 C CA . PRO A 1 342 ? 37.264 -28.478 43.165 1.00 47.97 342 PRO A CA 1
ATOM 2639 C C . PRO A 1 342 ? 37.019 -27.202 42.294 1.00 47.97 342 PRO A C 1
ATOM 2641 O O . PRO A 1 342 ? 37.088 -27.359 41.081 1.00 47.97 342 PRO A O 1
ATOM 2644 N N . SER A 1 343 ? 36.683 -25.952 42.690 1.00 32.62 343 SER A N 1
ATOM 2645 C CA . SER A 1 343 ? 36.388 -25.157 43.931 1.00 32.62 343 SER A CA 1
ATOM 2646 C C . SER A 1 343 ? 35.733 -23.811 43.486 1.00 32.62 343 SER A C 1
ATOM 2648 O O . SER A 1 343 ? 35.927 -23.447 42.331 1.00 32.62 343 SER A O 1
ATOM 2650 N N . SER A 1 344 ? 35.028 -22.970 44.269 1.00 33.03 344 SER A N 1
ATOM 2651 C CA . SER A 1 344 ? 34.423 -23.048 45.623 1.00 33.03 344 SER A CA 1
ATOM 2652 C C . SER A 1 344 ? 33.338 -21.933 45.809 1.00 33.03 344 SER A C 1
ATOM 2654 O O . SER A 1 344 ? 32.366 -21.918 45.066 1.00 33.03 344 SER A O 1
ATOM 2656 N N . ASP A 1 345 ? 33.471 -21.074 46.832 1.00 31.70 345 ASP A N 1
ATOM 2657 C CA . ASP A 1 345 ? 32.924 -19.725 47.128 1.00 31.70 345 ASP A CA 1
ATOM 2658 C C . ASP A 1 345 ? 31.543 -19.317 46.547 1.00 31.70 345 ASP A C 1
ATOM 2660 O O . ASP A 1 345 ? 31.426 -18.948 45.385 1.00 31.70 345 ASP A O 1
ATOM 2664 N N . LYS A 1 346 ? 30.409 -19.430 47.264 1.00 33.50 346 LYS A N 1
ATOM 2665 C CA . LYS A 1 346 ? 29.944 -18.817 48.547 1.00 33.50 346 LYS A CA 1
ATOM 2666 C C . LYS A 1 346 ? 29.309 -17.413 48.439 1.00 33.50 346 LYS A C 1
ATOM 2668 O O . LYS A 1 346 ? 29.963 -16.403 48.663 1.00 33.50 346 LYS A O 1
ATOM 2673 N N . ALA A 1 347 ? 27.977 -17.390 48.353 1.00 30.67 347 ALA A N 1
ATOM 2674 C CA . ALA A 1 347 ? 27.115 -16.398 49.010 1.00 30.67 347 ALA A CA 1
ATOM 2675 C C . ALA A 1 347 ? 25.766 -17.060 49.380 1.00 30.67 347 ALA A C 1
ATOM 2677 O O . ALA A 1 347 ? 25.376 -18.046 48.755 1.00 30.67 347 ALA A O 1
ATOM 2678 N N . LYS A 1 348 ? 25.061 -16.557 50.403 1.00 33.06 348 LYS A N 1
ATOM 2679 C CA . LYS A 1 348 ? 23.715 -17.018 50.815 1.00 33.06 348 LYS A CA 1
ATOM 2680 C C . LYS A 1 348 ? 22.744 -15.827 50.900 1.00 33.06 348 LYS A C 1
ATOM 2682 O O . LYS A 1 348 ? 23.210 -14.708 51.099 1.00 33.06 348 LYS A O 1
ATOM 2687 N N . PRO A 1 349 ? 21.424 -16.046 50.755 1.00 42.31 349 PRO A N 1
ATOM 2688 C CA . PRO A 1 349 ? 20.433 -14.971 50.763 1.00 42.31 349 PRO A CA 1
ATOM 2689 C C . PRO A 1 349 ? 20.094 -14.496 52.182 1.00 42.31 349 PRO A C 1
ATOM 2691 O O . PRO A 1 349 ? 20.170 -15.276 53.135 1.00 42.31 349 PRO A O 1
ATOM 2694 N N . GLN A 1 350 ? 19.620 -13.253 52.294 1.00 30.38 350 GLN A N 1
ATOM 2695 C CA . GLN A 1 350 ? 18.866 -12.783 53.456 1.00 30.38 350 GLN A CA 1
ATOM 2696 C C . GLN A 1 350 ? 17.366 -12.714 53.161 1.00 30.38 350 GLN A C 1
ATOM 2698 O O . GLN A 1 350 ? 16.922 -12.394 52.061 1.00 30.38 350 GLN A O 1
ATOM 2703 N N . TRP A 1 351 ? 16.617 -13.034 54.204 1.00 28.64 351 TRP A N 1
ATOM 2704 C CA . TRP A 1 351 ? 15.205 -12.767 54.418 1.00 28.64 351 TRP A CA 1
ATOM 2705 C C . TRP A 1 351 ? 15.098 -11.447 55.187 1.00 28.64 351 TRP A C 1
ATOM 2707 O O . TRP A 1 351 ? 15.969 -11.165 56.004 1.00 28.64 351 TRP A O 1
ATOM 2717 N N . GLU A 1 352 ? 14.019 -10.689 54.998 1.00 31.58 352 GLU A N 1
ATOM 2718 C CA . GLU A 1 352 ? 13.460 -9.868 56.075 1.00 31.58 352 GLU A CA 1
ATOM 2719 C C . GLU A 1 352 ? 12.004 -9.496 55.778 1.00 31.58 352 GLU A C 1
ATOM 2721 O O . GLU A 1 352 ? 11.606 -9.269 54.636 1.00 31.58 352 GLU A O 1
ATOM 2726 N N . SER A 1 353 ? 11.194 -9.487 56.829 1.00 33.47 353 SER A N 1
ATOM 2727 C CA . SER A 1 353 ? 9.762 -9.192 56.812 1.00 33.47 353 SER A CA 1
ATOM 2728 C C . SER A 1 353 ? 9.458 -8.261 57.974 1.00 33.47 353 SER A C 1
ATOM 2730 O O . SER A 1 353 ? 9.933 -8.559 59.068 1.00 33.47 353 SER A O 1
ATOM 2732 N N . VAL A 1 354 ? 8.611 -7.237 57.813 1.00 32.91 354 VAL A N 1
ATOM 2733 C CA . VAL A 1 354 ? 7.943 -6.612 58.972 1.00 32.91 354 VAL A CA 1
ATOM 2734 C C . VAL A 1 354 ? 6.671 -5.832 58.584 1.00 32.91 354 VAL A C 1
ATOM 2736 O O . VAL A 1 354 ? 6.685 -5.007 57.680 1.00 32.91 354 VAL A O 1
ATOM 2739 N N . THR A 1 355 ? 5.578 -6.177 59.278 1.00 32.34 355 THR A N 1
ATOM 2740 C CA . THR A 1 355 ? 4.298 -5.474 59.571 1.00 32.34 355 THR A CA 1
ATOM 2741 C C . THR A 1 355 ? 3.632 -4.481 58.597 1.00 32.34 355 THR A C 1
ATOM 2743 O O . THR A 1 355 ? 4.241 -3.560 58.069 1.00 32.34 355 THR A O 1
ATOM 2746 N N . ALA A 1 356 ? 2.296 -4.547 58.555 1.00 30.03 356 ALA A N 1
ATOM 2747 C CA . ALA A 1 356 ? 1.407 -3.498 58.040 1.00 30.03 356 ALA A CA 1
ATOM 2748 C C . ALA A 1 356 ? 0.930 -2.528 59.145 1.00 30.03 356 ALA A C 1
ATOM 2750 O O . ALA A 1 356 ? 0.868 -2.924 60.308 1.00 30.03 356 ALA A O 1
ATOM 2751 N N . ALA A 1 357 ? 0.473 -1.318 58.777 1.00 29.98 357 ALA A N 1
ATOM 2752 C CA . ALA A 1 357 ? -0.439 -0.514 59.606 1.00 29.98 357 ALA A CA 1
ATOM 2753 C C . ALA A 1 357 ? -1.223 0.576 58.832 1.00 29.98 357 ALA A C 1
ATOM 2755 O O . ALA A 1 357 ? -0.679 1.264 57.978 1.00 29.98 357 ALA A O 1
ATOM 2756 N N . ALA A 1 358 ? -2.484 0.753 59.248 1.00 29.53 358 ALA A N 1
ATOM 2757 C CA . ALA A 1 358 ? -3.287 1.987 59.301 1.00 29.53 358 ALA A CA 1
ATOM 2758 C C . ALA A 1 358 ? -3.515 2.885 58.054 1.00 29.53 358 ALA A C 1
ATOM 2760 O O . ALA A 1 358 ? -2.654 3.613 57.570 1.00 29.53 358 ALA A O 1
ATOM 2761 N N . ILE A 1 359 ? -4.800 2.983 57.692 1.00 29.38 359 ILE A N 1
ATOM 2762 C CA . ILE A 1 359 ? -5.419 4.072 56.917 1.00 29.38 359 ILE A CA 1
ATOM 2763 C C . ILE A 1 359 ? -5.291 5.415 57.663 1.00 29.38 359 ILE A C 1
ATOM 2765 O O . ILE A 1 359 ? -5.536 5.472 58.869 1.00 29.38 359 ILE A O 1
ATOM 2769 N N . ARG A 1 360 ? -5.086 6.525 56.937 1.00 28.16 360 ARG A N 1
ATOM 2770 C CA . ARG A 1 360 ? -5.487 7.867 57.399 1.00 28.16 360 ARG A CA 1
ATOM 2771 C C . ARG A 1 360 ? -6.166 8.649 56.273 1.00 28.16 360 ARG A C 1
ATOM 2773 O O . ARG A 1 360 ? -5.622 8.780 55.184 1.00 28.16 360 ARG A O 1
ATOM 2780 N N . VAL A 1 361 ? -7.363 9.164 56.552 1.00 31.02 361 VAL A N 1
ATOM 2781 C CA . VAL A 1 361 ? -8.119 10.057 55.660 1.00 31.02 361 VAL A CA 1
ATOM 2782 C C . VAL A 1 361 ? -7.832 11.497 56.064 1.00 31.02 361 VAL A C 1
ATOM 2784 O O . VAL A 1 361 ? -8.006 11.830 57.234 1.00 31.02 361 VAL A O 1
ATOM 2787 N N . GLU A 1 362 ? -7.494 12.366 55.112 1.00 31.09 362 GLU A N 1
ATOM 2788 C CA . GLU A 1 362 ? -7.466 13.814 55.341 1.00 31.09 362 GLU A CA 1
ATOM 2789 C C . GLU A 1 362 ? -8.296 14.580 54.307 1.00 31.09 362 GLU A C 1
ATOM 2791 O O . GLU A 1 362 ? -8.457 14.168 53.158 1.00 31.09 362 GLU A O 1
ATOM 2796 N N . ARG A 1 363 ? -8.934 15.659 54.777 1.00 29.11 363 ARG A N 1
ATOM 2797 C CA . ARG A 1 363 ? -9.964 16.402 54.045 1.00 29.11 363 ARG A CA 1
ATOM 2798 C C . ARG A 1 363 ? -9.400 17.660 53.395 1.00 29.11 363 ARG A C 1
ATOM 2800 O O . ARG A 1 363 ? -8.535 18.331 53.949 1.00 29.11 363 ARG A O 1
ATOM 2807 N N . ILE A 1 364 ? -10.040 18.012 52.283 1.00 33.38 364 ILE A N 1
ATOM 2808 C CA . ILE A 1 364 ? -10.071 19.332 51.642 1.00 33.38 364 ILE A CA 1
ATOM 2809 C C . ILE A 1 364 ? -9.896 20.479 52.656 1.00 33.38 364 ILE A C 1
ATOM 2811 O O . ILE A 1 364 ? -10.678 20.607 53.601 1.00 33.38 364 ILE A O 1
ATOM 2815 N N . ARG A 1 365 ? -8.947 21.380 52.382 1.00 30.34 365 ARG A N 1
ATOM 2816 C CA . ARG A 1 365 ? -8.953 22.761 52.886 1.00 30.34 365 ARG A CA 1
ATOM 2817 C C . ARG A 1 365 ? -8.932 23.732 51.709 1.00 30.34 365 ARG A C 1
ATOM 2819 O O . ARG A 1 365 ? -8.291 23.474 50.698 1.00 30.34 365 ARG A O 1
ATOM 2826 N N . ASN A 1 366 ? -9.647 24.840 51.866 1.00 35.59 366 ASN A N 1
ATOM 2827 C CA . ASN A 1 366 ? -9.829 25.890 50.869 1.00 35.59 366 ASN A CA 1
ATOM 2828 C C . ASN A 1 366 ? -9.553 27.251 51.537 1.00 35.59 366 ASN A C 1
ATOM 2830 O O . ASN A 1 366 ? -10.202 27.529 52.548 1.00 35.59 366 ASN A O 1
ATOM 2834 N N . PRO A 1 367 ? -8.635 28.087 51.023 1.00 37.47 367 PRO A N 1
ATOM 2835 C CA . PRO A 1 367 ? -8.455 29.459 51.484 1.00 37.47 367 PRO A CA 1
ATOM 2836 C C . PRO A 1 367 ? -9.053 30.487 50.502 1.00 37.47 367 PRO A C 1
ATOM 2838 O O . PRO A 1 367 ? -8.710 30.519 49.322 1.00 37.47 367 PRO A O 1
ATOM 2841 N N . ARG A 1 368 ? -9.910 31.380 51.017 1.00 34.03 368 ARG A N 1
ATOM 2842 C CA . ARG A 1 368 ? -10.216 32.683 50.394 1.00 34.03 368 ARG A CA 1
ATOM 2843 C C . ARG A 1 368 ? -9.322 33.770 51.009 1.00 34.03 368 ARG A C 1
ATOM 2845 O O . ARG A 1 368 ? -8.863 33.604 52.135 1.00 34.03 368 ARG A O 1
ATOM 2852 N N . GLY A 1 369 ? -9.166 34.885 50.297 1.00 29.88 369 GLY A N 1
ATOM 2853 C CA . GLY A 1 369 ? -8.357 36.055 50.670 1.00 29.88 369 GLY A CA 1
ATOM 2854 C C . GLY A 1 369 ? -7.414 36.395 49.509 1.00 29.88 369 GLY A C 1
ATOM 2855 O O . GLY A 1 369 ? -6.516 35.612 49.228 1.00 29.88 369 GLY A O 1
ATOM 2856 N N . GLU A 1 370 ? -7.642 37.412 48.668 1.00 32.31 370 GLU A N 1
ATOM 2857 C CA . GLU A 1 370 ? -7.695 38.853 48.996 1.00 32.31 370 GLU A CA 1
ATOM 2858 C C . GLU A 1 370 ? -6.457 39.265 49.808 1.00 32.31 370 GLU A C 1
ATOM 2860 O O . GLU A 1 370 ? -6.227 38.708 50.872 1.00 32.31 370 GLU A O 1
ATOM 2865 N N . ASN A 1 371 ? -5.619 40.245 49.469 1.00 30.89 371 ASN A N 1
ATOM 2866 C CA . ASN A 1 371 ? -5.566 41.360 48.503 1.00 30.89 371 ASN A CA 1
ATOM 2867 C C . ASN A 1 371 ? -4.285 42.168 48.937 1.00 30.89 371 ASN A C 1
ATOM 2869 O O . ASN A 1 371 ? -3.631 41.736 49.891 1.00 30.89 371 ASN A O 1
ATOM 2873 N N . PRO A 1 372 ? -3.929 43.378 48.439 1.00 47.44 372 PRO A N 1
ATOM 2874 C CA . PRO A 1 372 ? -4.210 44.066 47.167 1.00 47.44 372 PRO A CA 1
ATOM 2875 C C . PRO A 1 372 ? -2.907 44.687 46.533 1.00 47.44 372 PRO A C 1
ATOM 2877 O O . PRO A 1 372 ? -1.796 44.319 46.893 1.00 47.44 372 PRO A O 1
ATOM 2880 N N . ILE A 1 373 ? -3.063 45.730 45.686 1.00 32.78 373 ILE A N 1
ATOM 2881 C CA . ILE A 1 373 ? -2.137 46.883 45.439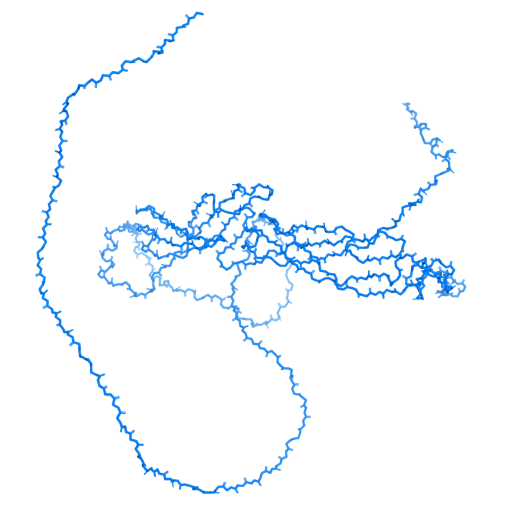 1.00 32.78 373 ILE A CA 1
ATOM 2882 C C . ILE A 1 373 ? -1.198 46.869 44.196 1.00 32.78 373 ILE A C 1
ATOM 2884 O O . ILE A 1 373 ? -0.046 46.466 44.275 1.00 32.78 373 ILE A O 1
ATOM 2888 N N . ARG A 1 374 ? -1.659 47.596 43.147 1.00 32.31 374 ARG A N 1
ATOM 2889 C CA . ARG A 1 374 ? -0.906 48.476 42.191 1.00 32.31 374 ARG A CA 1
ATOM 2890 C C . ARG A 1 374 ? 0.102 47.805 41.221 1.00 32.31 374 ARG A C 1
ATOM 2892 O O . ARG A 1 374 ? 0.537 46.694 41.448 1.00 32.31 374 ARG A O 1
ATOM 2899 N N . LEU A 1 375 ? 0.511 48.403 40.088 1.00 32.56 375 LEU A N 1
ATOM 2900 C CA . LEU A 1 375 ? 0.233 49.686 39.386 1.00 32.56 375 LEU A CA 1
ATOM 2901 C C . LEU A 1 375 ? 0.481 49.452 37.865 1.00 32.56 375 LEU A C 1
ATOM 2903 O O . LEU A 1 375 ? 1.257 48.557 37.554 1.00 32.56 375 LEU A O 1
ATOM 2907 N N . GLY A 1 376 ? -0.077 50.225 36.904 1.00 29.78 376 GLY A N 1
ATOM 2908 C CA . GLY A 1 376 ? 0.343 49.996 35.493 1.00 29.78 376 GLY A CA 1
ATOM 2909 C C . GLY A 1 376 ? -0.321 50.653 34.263 1.00 29.78 376 GLY A C 1
ATOM 2910 O O . GLY A 1 376 ? 0.155 50.391 33.174 1.00 29.78 376 GLY A O 1
ATOM 2911 N N . ARG A 1 377 ? -1.374 51.481 34.379 1.00 34.75 377 ARG A N 1
ATOM 2912 C CA . ARG A 1 377 ? -1.889 52.443 33.352 1.00 34.75 377 ARG A CA 1
ATOM 2913 C C . ARG A 1 377 ? -1.793 52.129 31.821 1.00 34.75 377 ARG A C 1
ATOM 2915 O O . ARG A 1 377 ? -0.735 52.259 31.226 1.00 34.75 377 ARG A O 1
ATOM 2922 N N . ARG A 1 378 ? -2.980 52.164 31.180 1.00 33.66 378 ARG A N 1
ATOM 2923 C CA . ARG A 1 378 ? -3.287 52.680 29.810 1.00 33.66 378 ARG A CA 1
ATOM 2924 C C . ARG A 1 378 ? -2.852 51.855 28.578 1.00 33.66 378 ARG A C 1
ATOM 2926 O O . ARG A 1 378 ? -1.688 51.820 28.217 1.00 33.66 378 ARG A O 1
ATOM 2933 N N . ASN A 1 379 ? -3.841 51.490 27.758 1.00 33.97 379 ASN A N 1
ATOM 2934 C CA . ASN A 1 379 ? -4.250 52.362 26.644 1.00 33.97 379 ASN A CA 1
ATOM 2935 C C . ASN A 1 379 ? -5.746 52.183 26.329 1.00 33.97 379 ASN A C 1
ATOM 2937 O O . ASN A 1 379 ? -6.378 51.268 26.853 1.00 33.97 379 ASN A O 1
ATOM 2941 N N . ALA A 1 380 ? -6.339 53.124 25.589 1.00 37.69 380 ALA A N 1
ATOM 2942 C CA . ALA A 1 380 ? -7.793 53.272 25.488 1.00 37.69 380 ALA A CA 1
ATOM 2943 C C . ALA A 1 380 ? -8.343 52.891 24.108 1.00 37.69 380 ALA A C 1
ATOM 2945 O O . ALA A 1 380 ? -7.797 53.298 23.087 1.00 37.69 380 ALA A O 1
ATOM 2946 N N . CYS A 1 381 ? -9.492 52.214 24.096 1.00 31.97 381 CYS A N 1
ATOM 2947 C CA . CYS A 1 381 ? -10.386 52.196 22.941 1.00 31.97 381 CYS A CA 1
ATOM 2948 C C . CYS A 1 381 ? -11.445 53.294 23.112 1.00 31.97 381 CYS A C 1
ATOM 2950 O O . CYS A 1 381 ? -12.081 53.386 24.163 1.00 31.97 381 CYS A O 1
ATOM 2952 N N . LYS A 1 382 ? -11.665 54.095 22.068 1.00 35.19 382 LYS A N 1
ATOM 2953 C CA . LYS A 1 382 ? -12.876 54.905 21.889 1.00 35.19 382 LYS A CA 1
ATOM 2954 C C . LYS A 1 382 ? -13.479 54.541 20.540 1.00 35.19 382 LYS A C 1
ATOM 2956 O O . LYS A 1 382 ? -12.807 54.675 19.525 1.00 35.19 382 LYS A O 1
ATOM 2961 N N . ALA A 1 383 ? -14.738 54.122 20.547 1.00 41.09 383 ALA A N 1
ATOM 2962 C CA . ALA A 1 383 ? -15.576 54.082 19.359 1.00 41.09 383 ALA A CA 1
ATOM 2963 C C . ALA A 1 383 ? -16.569 55.248 19.429 1.00 41.09 383 ALA A C 1
ATOM 2965 O O . ALA A 1 383 ? -17.139 55.501 20.490 1.00 41.09 383 ALA A O 1
ATOM 2966 N N . ALA A 1 384 ? -16.766 55.947 18.315 1.00 39.56 384 ALA A N 1
ATOM 2967 C CA . ALA A 1 384 ? -17.870 56.875 18.101 1.00 39.56 384 ALA A CA 1
ATOM 2968 C C . ALA A 1 384 ? -18.105 57.020 16.591 1.00 39.56 384 ALA A C 1
ATOM 2970 O O . ALA A 1 384 ? -17.146 57.060 15.824 1.00 39.56 384 ALA A O 1
ATOM 2971 N N . TYR A 1 385 ? -19.373 57.075 16.192 1.00 34.12 385 TYR A N 1
ATOM 2972 C CA . TYR A 1 385 ? -19.796 57.399 14.830 1.00 34.12 385 TYR A CA 1
ATOM 2973 C C . TYR A 1 385 ? -19.534 58.880 14.521 1.00 34.12 385 TYR A C 1
ATOM 2975 O O . TYR A 1 385 ? -19.908 59.726 15.336 1.00 34.12 385 TYR A O 1
ATOM 2983 N N . ALA A 1 386 ? -19.005 59.161 13.328 1.00 35.19 386 ALA A N 1
ATOM 2984 C CA . ALA A 1 386 ? -19.382 60.272 12.443 1.00 35.19 386 ALA A CA 1
ATOM 2985 C C . ALA A 1 386 ? -18.722 60.042 11.073 1.00 35.19 386 ALA A C 1
ATOM 2987 O O . ALA A 1 386 ? -17.472 60.031 11.040 1.00 35.19 386 ALA A O 1
#

pLDDT: mean 71.29, std 26.28, range [26.0, 97.0]

Sequence (386 aa):
GAPQSANDIFSMFFGGGRRQKQTGPKKGEDVVHQISVDLADLYNGKVKKLAINRKVPVNPDEKPKACDACDTRGVRMMTRQIGPGMIQQMQVVCDNCGGMGYQVKMKQERHILECNIEKGMKHGQKVVLRGEADQLPGTVPGDVIFVLAMEPHSRFQRNNDDLLCAQRITLVEALCGCQFLLEHLDGRKLLCKTRPGEVIKPGHIKSIDDEGMPMHKNPFVKGKLYIKFDIVFPADGTISQQAMTILEKCLPKPTPLQVPMDSEEVRVSLIATFSSCASGRRLGERFSSGLKGRSRVADLPFYTQDGAQDGEVPRRLSRRCNFLGAANLLRGRLLPPQSRSPSSDKAKPQWESVTAAAIRVERIRNPRGENPIRLGRRNACKAAYA

InterPro domains:
  IPR001305 Heat shock protein DnaJ, cysteine-rich domain [PF00684] (60-107)
  IPR001305 Heat shock protein DnaJ, cysteine-rich domain [cd10719] (60-105)
  IPR002939 Chaperone DnaJ, C-terminal [PF01556] (32-234)
  IPR008971 HSP40/DnaJ peptide-binding [SSF49493] (25-164)
  IPR008971 HSP40/DnaJ peptide-binding [SSF49493] (155-241)
  IPR036410 Heat shock protein DnaJ, cysteine-rich domain superfamily [SSF57938] (62-107)
  IPR044713 DnaJ homolog subfamily A member 1/2-like [PTHR43888] (5-258)

Foldseek 3Di:
DDDDDPVVVVVVVPPPPPPPPPPDQAEADEAEDEDEDEPLCLQPWDKDKDKDWAKDFPDQPDDFAFDPQPRLQQWDFDWDDPDVVDIDTDTGGDPSRRSRRGDTDIDIDTDIDIDTNDFLDDQQDWDKAQQPHHDDHSHRYHIYIYTYHYDDDPAWDADRQFIEGEDEDEQCCQQQWDWDWDQASVSDTDTDTDDGRNHHDQQDKDKDAPRTTAHVVGRNHGGIYIYTYHYDYDDPPPQDPVNVVVCCVVDDHDDDDDDDPPDDDDDDDDPDDPPPPPPDDDDDDDDDDDDDDDDDDDDDDDDDDDDDDDDDDDDDDDDDDDDDDDDDDDYDDDDDDDDDDDDDDDDDDDDDDDDDDDDDDDDDDDDDDDDDDDDDDDDDDDDDDD

Secondary structure (DSSP, 8-state):
--PPPTHHHHHHHT---------SPEEPPPEEEEEEE-HHHHHH-EEEEEEEEEEEESSSSSPPEE-GGGTTSSEEEEEEEEETTEEEEEEEE-TTTTTSSEE--EEEEEEEEEEEE-TTPPTT-EEEETT-S---TTEEPPPEEEEEEEPPPSS-EEETTEEEEEEEEEHHHHHH--EEEEE-TTS-EEEEEPPTT-PPPTT-EEEETT-SPEETTEEEEE--EEEEEEEEPPPTT-S-HHHHHHHHHHSPPPPPP---TT------------------------------------PPPP-----------PPPPP------------------------------PPP-----------------------------------

Radius of gyration: 41.7 Å; chains: 1; bounding box: 88×121×120 Å

Organism: NCBI:txid233186